Protein AF-0000000073469151 (afdb_homodimer)

Solvent-accessible surface area (backbone atoms only — not comparable to full-atom values): 28364 Å² total; per-residue (Å²): 127,80,69,41,48,82,44,58,40,73,42,70,88,56,47,78,53,81,49,57,34,36,72,60,32,92,66,59,38,33,39,68,46,96,88,42,39,78,42,77,53,64,52,90,67,54,54,50,74,38,54,40,42,13,36,33,88,72,60,22,37,40,53,96,59,81,65,46,76,37,48,67,44,55,45,69,50,48,51,39,25,56,46,35,58,60,78,45,64,53,55,40,84,55,60,43,48,71,66,59,52,47,55,40,49,45,60,26,45,45,40,73,35,78,80,52,64,65,67,48,30,34,32,38,33,42,42,42,69,58,49,51,46,50,53,53,53,48,52,57,53,43,72,65,54,47,83,85,40,90,55,24,66,60,35,52,55,53,46,54,38,43,75,71,70,39,51,83,57,58,41,79,32,15,18,39,45,29,33,23,20,42,77,84,42,89,55,33,52,64,33,27,45,36,24,50,42,49,28,59,70,47,32,54,40,75,60,31,32,33,24,78,30,61,56,49,50,53,46,46,72,74,35,62,71,53,39,59,75,58,53,56,53,90,74,48,37,81,58,48,39,33,29,31,23,35,50,63,66,66,58,52,33,23,60,77,67,66,70,54,56,71,43,80,78,125,80,68,41,46,83,46,59,40,72,42,71,88,56,46,78,53,82,50,56,35,37,74,59,34,90,65,59,38,34,39,68,47,96,87,42,39,77,43,79,53,64,53,90,66,54,54,50,74,40,53,41,41,14,36,34,87,70,59,21,37,40,52,97,58,82,65,45,75,38,46,68,44,56,46,69,50,50,48,41,24,55,47,33,59,61,79,45,63,52,53,39,83,57,58,44,49,73,65,58,52,47,55,41,48,45,58,26,44,44,41,72,34,77,80,54,63,65,68,49,30,35,30,36,32,43,42,43,70,59,48,49,48,50,54,52,54,48,49,58,53,43,70,65,53,47,83,85,41,90,56,25,66,61,35,52,54,52,46,54,39,42,76,71,70,39,52,81,58,60,42,79,31,14,19,40,45,29,31,24,19,42,76,84,43,88,53,34,53,63,32,28,44,35,24,50,42,49,28,60,69,49,32,54,40,75,58,31,31,32,24,79,29,64,59,49,50,54,46,45,72,73,36,62,71,53,37,58,74,59,51,56,53,90,75,48,38,81,58,48,39,33,30,32,24,34,51,63,67,66,58,51,32,23,59,77,67,65,72,53,58,71,43,79,76

Sequence (530 aa):
MTNLAESIQINYGICTTCGACVKACPNNIIQRDDDASPIVHPGPECISCGHCIAICPSGAMTIPQETEKAGFADAAILARHLRSRRSIRLWKDSPVTKEECEELIRITAHAPSGCNIHPVKWVVVNEPAKVKAFVAASAELLRQVPKDNRMYGLAAGMLRKLDAGNDILCRNAPALLIAVANPKEDLGLVDSIISLTYADVYAPSIGLGTCWAGFVMILLGVFPPLEKILGIPEGYKAQFALLAGHPQYAFTQIPPRDMPEIFWTMTNLAESIQINYGICTTCGACVKACPNNIIQRDDDASPIVHPGPECISCGHCIAICPSGAMTIPQETEKAGFADAAILARHLRSRRSIRLWKDSPVTKEECEELIRITAHAPSGCNIHPVKWVVVNEPAKVKAFVAASAELLRQVPKDNRMYGLAAGMLRKLDAGNDILCRNAPALLIAVANPKEDLGLVDSIISLTYADVYAPSIGLGTCWAGFVMILLGVFPPLEKILGIPEGYKAQFALLAGHPQYAFTQIPPRDMPEIFWT

Radius of gyration: 24.29 Å; Cα contacts (8 Å, |Δi|>4): 1078; chains: 2; bounding box: 50×64×63 Å

Secondary structure (DSSP, 8-state):
----TTT-EE-TTT-----HHHHH-TT--EEE-TTS-EEE--STT-----HHHHH-SSS-EE-SS--EE-----HHHHHHHHHH--B---B-SSPPPHHHHHHHHHHHTTS--GGG----EEEEE--HHHHHHHHHHHHHHHTT--TTSTTHHHHHHHHHHHHTT--TTTTT-SEEEEEEE-TT-TTHHHHHHHHHHHHHHHGGGGT-EEEE-HHHHHHHHH-THHHHHHTPPTT-EEEEEEEEE-BSS---EE---PPPPEEE-/----TTT-EE-TTT-----HHHHH-TT--EEE-TTS-EEE--STT-----HHHHH-SSS-EE-SS--EE-----HHHHHHHHHH--B---B-SSPPPHHHHHHHHHHHTTS--GGG----EEEEE--HHHHHHHHHHHHHHHTT--TTSTTHHHHHHHHHHHHTT--TTTTT-SEEEEEEE-TT-TTHHHHHHHHHHHHHHHGGGGT-EEEE-HHHHHHHHH-THHHHHHTPPTT-EEEEEEEEE-BSS---EE---PPPPEEE-

Organism: Methanocorpusculum labreanum (strain ATCC 43576 / DSM 4855 / Z) (NCBI:txid410358)

Nearest PDB structures (foldseek):
  4ttc-assembly2_D  TM=6.940E-01  e=3.089E-09  Homo sapiens
  5yak-assembly2_B  TM=6.939E-01  e=3.653E-09  Homo sapiens
  5yak-assembly3_E  TM=6.924E-01  e=7.551E-09  Homo sapiens
  3gh8-assembly3_F  TM=6.857E-01  e=6.753E-09  Mus musculus
  3tnz-assembly1_B  TM=6.602E-01  e=5.711E-09  Mus musculus

InterPro domains:
  IPR000415 Nitroreductase-like [G3DSA:3.40.109.10] (78-255)
  IPR000415 Nitroreductase-like [SSF55469] (81-264)
  IPR017896 4Fe-4S ferredoxin-type, iron-sulphur binding domain [PF13187] (15-61)
  IPR017896 4Fe-4S ferredoxin-type, iron-sulphur binding domain [PS51379] (6-35)
  IPR017896 4Fe-4S ferredoxin-type, iron-sulphur binding domain [PS51379] (36-66)
  IPR017900 4Fe-4S ferredoxin, iron-sulphur binding, conserved site [PS00198] (46-57)
  IPR029479 Nitroreductase [PF00881] (82-246)

pLDDT: mean 95.94, std 4.57, range [59.09, 98.94]

Foldseek 3Di:
DPQQLVFKAFQPVQQPLPCQLQVQQPQNQWDADPVSDIDGNRDPSDLPLCSSQLRRPRNRIDGPDDDDNDDDDDPVVLVCLQLQADAFLAFDLDWDDPVLVCVLLVQLLNQDDVSSNCQKDKQKDRALVLVVVLLVVLLVVLVVDDPPDPCVVVSVVCNVCVVVVQSPQQSSFNMKIFIKGQPPPPCSLVSSVRSVVSSQSCQVVVQKHKHWGPNNLVSCVVPVVSCVSSPPDPRMDTNTMMRMHHHPDRDDDRDDDDDDDDDDD/DPQQLVFKAFQPVQAPLPCQLQVQQPQNQWDADPVSDIDGNRDPSDLPLCSSQLRRPRNRIDGPDDDDNDDDDDPVVLVCLQLQADAFLAFDLDWDDPVLVCVLLVQLLNQDDVSSNCQKDKQKDGALVLVVVLLVVLLVVLVVDDPPDPCVVVSVVCNVCVVVVQSPQQSSFNMKIFIKGQPPPPCSLVSSVRSVVSSQSCQVVVQKHKHWRPNVLVSCVVPVVSCVSSPPDPRMDTNTMMRMHHHPDRDDDRDDDDDDDDDDD

Structure (mmCIF, N/CA/C/O backbone):
data_AF-0000000073469151-model_v1
#
loop_
_entity.id
_entity.type
_entity.pdbx_description
1 polymer Nitroreductase
#
loop_
_atom_site.group_PDB
_atom_site.id
_atom_site.type_symbol
_atom_site.label_atom_id
_atom_site.label_alt_id
_atom_site.label_comp_id
_atom_site.label_asym_id
_atom_site.label_entity_id
_atom_site.label_seq_id
_atom_site.pdbx_PDB_ins_code
_atom_site.Cartn_x
_atom_site.Cartn_y
_atom_site.Cartn_z
_atom_site.occupancy
_atom_site.B_iso_or_equiv
_atom_site.auth_seq_id
_atom_site.auth_comp_id
_atom_site.auth_asym_id
_atom_site.auth_atom_id
_atom_site.pdbx_PDB_model_num
ATOM 1 N N . MET A 1 1 ? 2.676 -0.694 22.156 1 59.88 1 MET A N 1
ATOM 2 C CA . MET A 1 1 ? 3.545 0.321 21.562 1 59.88 1 MET A CA 1
ATOM 3 C C . MET A 1 1 ? 4.246 1.132 22.641 1 59.88 1 MET A C 1
ATOM 5 O O . MET A 1 1 ? 3.674 1.374 23.719 1 59.88 1 MET A O 1
ATOM 9 N N . THR A 1 2 ? 5.594 1.266 22.422 1 66.44 2 THR A N 1
ATOM 10 C CA . THR A 1 2 ? 6.359 2.066 23.375 1 66.44 2 THR A CA 1
ATOM 11 C C . THR A 1 2 ? 5.738 3.453 23.531 1 66.44 2 THR A C 1
ATOM 13 O O . THR A 1 2 ? 5.504 4.148 22.547 1 66.44 2 THR A O 1
ATOM 16 N N . ASN A 1 3 ? 5.203 3.664 24.609 1 77.69 3 ASN A N 1
ATOM 17 C CA . ASN A 1 3 ? 4.652 4.984 24.891 1 77.69 3 ASN A CA 1
ATOM 18 C C . ASN A 1 3 ? 5.75 6.035 25.031 1 77.69 3 ASN A C 1
ATOM 20 O O . ASN A 1 3 ? 6.551 5.992 25.953 1 77.69 3 ASN A O 1
ATOM 24 N N . LEU A 1 4 ? 5.809 6.887 24.078 1 84.88 4 LEU A N 1
ATOM 25 C CA . LEU A 1 4 ? 6.879 7.879 24.047 1 84.88 4 LEU A CA 1
ATOM 26 C C . LEU A 1 4 ? 6.543 9.07 24.938 1 84.88 4 LEU A C 1
ATOM 28 O O . LEU A 1 4 ? 7.426 9.852 25.297 1 84.88 4 LEU A O 1
ATOM 32 N N . ALA A 1 5 ? 5.297 9.211 25.344 1 80.5 5 ALA A N 1
ATOM 33 C CA . ALA A 1 5 ? 4.82 10.414 26.016 1 80.5 5 ALA A CA 1
ATOM 34 C C . ALA A 1 5 ? 5.633 10.695 27.281 1 80.5 5 ALA A C 1
ATOM 36 O O . ALA A 1 5 ? 6.066 11.828 27.5 1 80.5 5 ALA A O 1
ATOM 37 N N . GLU A 1 6 ? 5.914 9.656 27.953 1 84.06 6 GLU A N 1
ATOM 38 C CA . GLU A 1 6 ? 6.559 9.859 29.25 1 84.06 6 GLU A CA 1
ATOM 39 C C . GLU A 1 6 ? 8.078 9.836 29.125 1 84.06 6 GLU A C 1
ATOM 41 O O . GLU A 1 6 ? 8.797 10.234 30.047 1 84.06 6 GLU A O 1
ATOM 46 N N . SER A 1 7 ? 8.508 9.547 27.969 1 89 7 SER A N 1
ATOM 47 C CA . SER A 1 7 ? 9.945 9.328 27.828 1 89 7 SER A CA 1
ATOM 48 C C . SER A 1 7 ? 10.609 10.461 27.062 1 89 7 SER A C 1
ATOM 50 O O . SER A 1 7 ? 11.828 10.492 26.922 1 89 7 SER A O 1
ATOM 52 N N . ILE A 1 8 ? 9.852 11.383 26.562 1 92.94 8 ILE A N 1
ATOM 53 C CA . ILE A 1 8 ? 10.398 12.492 25.781 1 92.94 8 ILE A CA 1
ATOM 54 C C . ILE A 1 8 ? 11.242 13.391 26.688 1 92.94 8 ILE A C 1
ATOM 56 O O . ILE A 1 8 ? 10.812 13.75 27.781 1 92.94 8 ILE A O 1
ATOM 60 N N . GLN A 1 9 ? 12.398 13.648 26.281 1 94.5 9 GLN A N 1
ATOM 61 C CA . GLN A 1 9 ? 13.32 14.539 26.969 1 94.5 9 GLN A CA 1
ATOM 62 C C . GLN A 1 9 ? 13.727 15.719 26.094 1 94.5 9 GLN A C 1
ATOM 64 O O . GLN A 1 9 ? 13.914 15.555 24.891 1 94.5 9 GLN A O 1
ATOM 69 N N . ILE A 1 10 ? 13.891 16.891 26.781 1 96.12 10 ILE A N 1
ATOM 70 C CA . ILE A 1 10 ? 14.297 18.078 26.047 1 96.12 10 ILE A CA 1
ATOM 71 C C . ILE A 1 10 ? 15.609 18.625 26.625 1 96.12 10 ILE A C 1
ATOM 73 O O . ILE A 1 10 ? 15.703 18.875 27.828 1 96.12 10 ILE A O 1
ATOM 77 N N . ASN A 1 11 ? 16.609 18.672 25.844 1 97.25 11 ASN A N 1
ATOM 78 C CA . ASN A 1 11 ? 17.844 19.375 26.203 1 97.25 11 ASN A CA 1
ATOM 79 C C . ASN A 1 11 ? 17.734 20.859 25.906 1 97.25 11 ASN A C 1
ATOM 81 O O . ASN A 1 11 ? 18.016 21.297 24.797 1 97.25 11 ASN A O 1
ATOM 85 N N . TYR A 1 12 ? 17.438 21.656 26.891 1 97.25 12 TYR A N 1
ATOM 86 C CA . TYR A 1 12 ? 17.188 23.078 26.719 1 97.25 12 TYR A CA 1
ATOM 87 C C . TYR A 1 12 ? 18.469 23.828 26.406 1 97.25 12 TYR A C 1
ATOM 89 O O . TYR A 1 12 ? 18.438 24.969 25.922 1 97.25 12 TYR A O 1
ATOM 97 N N . GLY A 1 13 ? 19.547 23.188 26.656 1 97.69 13 GLY A N 1
ATOM 98 C CA . GLY A 1 13 ? 20.828 23.812 26.359 1 97.69 13 GLY A CA 1
ATOM 99 C C . GLY A 1 13 ? 21.094 23.953 24.875 1 97.69 13 GLY A C 1
ATOM 100 O O . GLY A 1 13 ? 21.797 24.875 24.438 1 97.69 13 GLY A O 1
ATOM 101 N N . ILE A 1 14 ? 20.5 23.094 24.078 1 97.56 14 ILE A N 1
ATOM 102 C CA . ILE A 1 14 ? 20.75 23.141 22.641 1 97.56 14 ILE A CA 1
ATOM 103 C C . ILE A 1 14 ? 19.453 23.406 21.891 1 97.56 14 ILE A C 1
ATOM 105 O O . ILE A 1 14 ? 19.453 23.5 20.656 1 97.56 14 ILE A O 1
ATOM 109 N N . CYS A 1 15 ? 18.391 23.547 22.641 1 97.56 15 CYS A N 1
ATOM 110 C CA . CYS A 1 15 ? 17.125 23.922 22.016 1 97.56 15 CYS A CA 1
ATOM 111 C C . CYS A 1 15 ? 17.188 25.344 21.469 1 97.56 15 CYS A C 1
ATOM 113 O O . CYS A 1 15 ? 17.578 26.281 22.188 1 97.56 15 CYS A O 1
ATOM 115 N N . THR A 1 16 ? 16.719 25.516 20.25 1 97.19 16 THR A N 1
ATOM 116 C CA . THR A 1 16 ? 16.75 26.844 19.625 1 97.19 16 THR A CA 1
ATOM 117 C C . THR A 1 16 ? 15.383 27.516 19.719 1 97.19 16 THR A C 1
ATOM 119 O O . THR A 1 16 ? 15.195 28.609 19.188 1 97.19 16 THR A O 1
ATOM 122 N N . THR A 1 17 ? 14.422 26.906 20.281 1 97.25 17 THR A N 1
ATOM 123 C CA . THR A 1 17 ? 13.062 27.406 20.453 1 97.25 17 THR A CA 1
ATOM 124 C C . THR A 1 17 ? 12.406 27.703 19.109 1 97.25 17 THR A C 1
ATOM 126 O O . THR A 1 17 ? 11.555 28.578 19.016 1 97.25 17 THR A O 1
ATOM 129 N N . CYS A 1 18 ? 12.844 26.969 18.047 1 96.62 18 CYS A N 1
ATOM 130 C CA . CYS A 1 18 ? 12.359 27.234 16.688 1 96.62 18 CYS A CA 1
ATOM 131 C C . CYS A 1 18 ? 10.875 26.875 16.578 1 96.62 18 CYS A C 1
ATOM 133 O O . CYS A 1 18 ? 10.203 27.328 15.641 1 96.62 18 CYS A O 1
ATOM 135 N N . GLY A 1 19 ? 10.336 25.938 17.406 1 96.94 19 GLY A N 1
ATOM 136 C CA . GLY A 1 19 ? 8.914 25.641 17.469 1 96.94 19 GLY A CA 1
ATOM 137 C C . GLY A 1 19 ? 8.492 24.531 16.531 1 96.94 19 GLY A C 1
ATOM 138 O O . GLY A 1 19 ? 7.316 24.156 16.469 1 96.94 19 GLY A O 1
ATOM 139 N N . ALA A 1 20 ? 9.344 23.906 15.766 1 97.12 20 ALA A N 1
ATOM 140 C CA . ALA A 1 20 ? 9 22.859 14.805 1 97.12 20 ALA A CA 1
ATOM 141 C C . ALA A 1 20 ? 8.289 21.688 15.484 1 97.12 20 ALA A C 1
ATOM 143 O O . ALA A 1 20 ? 7.297 21.172 14.969 1 97.12 20 ALA A O 1
ATOM 144 N N . CYS A 1 21 ? 8.789 21.312 16.656 1 97 21 CYS A N 1
ATOM 145 C CA . CYS A 1 21 ? 8.203 20.188 17.375 1 97 21 CYS A CA 1
ATOM 146 C C . CYS A 1 21 ? 6.777 20.516 17.812 1 97 21 CYS A C 1
ATOM 148 O O . CYS A 1 21 ? 5.91 19.625 17.797 1 97 21 CYS A O 1
ATOM 150 N N . VAL A 1 22 ? 6.48 21.75 18.156 1 96.69 22 VAL A N 1
ATOM 151 C CA . VAL A 1 22 ? 5.156 22.203 18.578 1 96.69 22 VAL A CA 1
ATOM 152 C C . VAL A 1 22 ? 4.191 22.125 17.406 1 96.69 22 VAL A C 1
ATOM 154 O O . VAL A 1 22 ? 3.09 21.594 17.516 1 96.69 22 VAL A O 1
ATOM 157 N N . LYS A 1 23 ? 4.617 22.578 16.266 1 96.19 23 LYS A N 1
ATOM 158 C CA . LYS A 1 23 ? 3.768 22.656 15.078 1 96.19 23 LYS A CA 1
ATOM 159 C C . LYS A 1 23 ? 3.486 21.281 14.508 1 96.19 23 LYS A C 1
ATOM 161 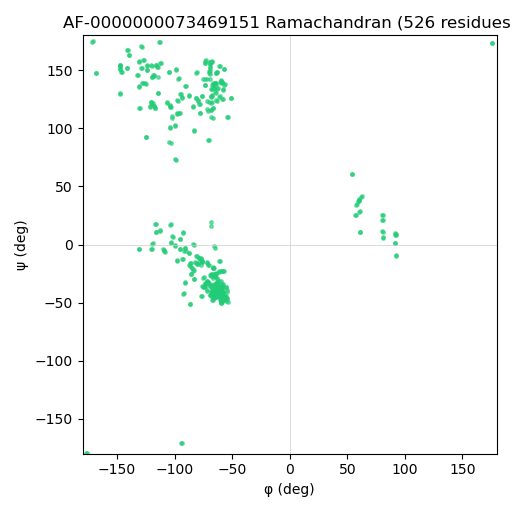O O . LYS A 1 23 ? 2.414 21.031 13.945 1 96.19 23 LYS A O 1
ATOM 166 N N . ALA A 1 24 ? 4.426 20.391 14.672 1 96.06 24 ALA A N 1
ATOM 167 C CA . ALA A 1 24 ? 4.344 19.094 14 1 96.06 24 ALA A CA 1
ATOM 168 C C . ALA A 1 24 ? 3.541 18.109 14.836 1 96.06 24 ALA A C 1
ATOM 170 O O . ALA A 1 24 ? 3.16 17.047 14.344 1 96.06 24 ALA A O 1
ATOM 171 N N . CYS A 1 25 ? 3.318 18.391 16.109 1 95.62 25 CYS A N 1
ATOM 172 C CA . CYS A 1 25 ? 2.59 17.453 16.969 1 95.62 25 CYS A CA 1
ATOM 173 C C . CYS A 1 25 ? 1.11 17.422 16.594 1 95.62 25 CYS A C 1
ATOM 175 O O . CYS A 1 25 ? 0.398 18.406 16.797 1 95.62 25 CYS A O 1
ATOM 177 N N . PRO A 1 26 ? 0.649 16.281 16.109 1 93.5 26 PRO A N 1
ATOM 178 C CA . PRO A 1 26 ? -0.733 16.266 15.633 1 93.5 26 PRO A CA 1
ATOM 179 C C . PRO A 1 26 ? -1.754 16.375 16.766 1 93.5 26 PRO A C 1
ATOM 181 O O . PRO A 1 26 ? -2.906 16.75 16.531 1 93.5 26 PRO A O 1
ATOM 184 N N . ASN A 1 27 ? -1.338 16.109 18 1 92.31 27 ASN A N 1
ATOM 185 C CA . ASN A 1 27 ? -2.287 16.109 19.109 1 92.31 27 ASN A CA 1
ATOM 186 C C . ASN A 1 27 ? -1.963 17.203 20.125 1 92.31 27 ASN A C 1
ATOM 188 O O . ASN A 1 27 ? -2.453 17.172 21.25 1 92.31 27 ASN A O 1
ATOM 192 N N . ASN A 1 28 ? -1.062 18.078 19.734 1 91.62 28 ASN A N 1
ATOM 193 C CA . ASN A 1 28 ? -0.739 19.25 20.531 1 91.62 28 ASN A CA 1
ATOM 194 C C . ASN A 1 28 ? -0.235 18.875 21.922 1 91.62 28 ASN A C 1
ATOM 196 O O . ASN A 1 28 ? -0.601 19.5 22.906 1 91.62 28 ASN A O 1
ATOM 200 N N . ILE A 1 29 ? 0.551 17.781 21.953 1 92.25 29 ILE A N 1
ATOM 201 C CA . ILE A 1 29 ? 1.165 17.328 23.203 1 92.25 29 ILE A CA 1
ATOM 202 C C . ILE A 1 29 ? 2.316 18.266 23.578 1 92.25 29 ILE A C 1
ATOM 204 O O . ILE A 1 29 ? 2.635 18.422 24.75 1 92.25 29 ILE A O 1
ATOM 208 N N . ILE A 1 30 ? 2.963 18.766 22.625 1 95.12 30 ILE A N 1
ATOM 209 C CA . ILE A 1 30 ? 4.074 19.688 22.812 1 95.12 30 ILE A CA 1
ATOM 210 C C . ILE A 1 30 ? 3.58 21.125 22.641 1 95.12 30 ILE A C 1
ATOM 212 O O . ILE A 1 30 ? 2.963 21.469 21.641 1 95.12 30 ILE A O 1
ATOM 216 N N . GLN A 1 31 ? 3.793 21.922 23.609 1 94.75 31 GLN A N 1
ATOM 217 C CA . GLN A 1 31 ? 3.385 23.328 23.594 1 94.75 31 GLN A CA 1
ATOM 218 C C . GLN A 1 31 ? 4.547 24.25 23.969 1 94.75 31 GLN A C 1
ATOM 220 O O . GLN A 1 31 ? 5.633 23.766 24.312 1 94.75 31 GLN A O 1
ATOM 225 N N . ARG A 1 32 ? 4.305 25.5 23.797 1 96.12 32 ARG A N 1
ATOM 226 C CA . ARG A 1 32 ? 5.324 26.484 24.156 1 96.12 32 ARG A CA 1
ATOM 227 C C . ARG A 1 32 ? 5.07 27.062 25.547 1 96.12 32 ARG A C 1
ATOM 229 O O . ARG A 1 32 ? 3.92 27.281 25.922 1 96.12 32 ARG A O 1
ATOM 236 N N . ASP A 1 33 ? 6.156 27.25 26.172 1 94.38 33 ASP A N 1
ATOM 237 C CA . ASP A 1 33 ? 6.07 27.938 27.469 1 94.38 33 ASP A CA 1
ATOM 238 C C . ASP A 1 33 ? 6.297 29.453 27.297 1 94.38 33 ASP A C 1
ATOM 240 O O . ASP A 1 33 ? 6.383 29.953 26.172 1 94.38 33 ASP A O 1
ATOM 244 N N . ASP A 1 34 ? 6.438 30.172 28.438 1 93.88 34 ASP A N 1
ATOM 245 C CA . ASP A 1 34 ? 6.512 31.625 28.422 1 93.88 34 ASP A CA 1
ATOM 246 C C . ASP A 1 34 ? 7.75 32.125 27.688 1 93.88 34 ASP A C 1
ATOM 248 O O . ASP A 1 34 ? 7.723 33.156 27.031 1 93.88 34 ASP A O 1
ATOM 252 N N . ASP A 1 35 ? 8.828 31.406 27.766 1 93.56 35 ASP A N 1
ATOM 253 C CA . ASP A 1 35 ? 10.062 31.797 27.094 1 93.56 35 ASP A CA 1
ATOM 254 C C . ASP A 1 35 ? 10.164 31.156 25.703 1 93.56 35 ASP A C 1
ATOM 256 O O . ASP A 1 35 ? 11.25 31.062 25.125 1 93.56 35 ASP A O 1
ATOM 260 N N . ALA A 1 36 ? 9.109 30.547 25.219 1 93.75 36 ALA A N 1
ATOM 261 C CA . ALA A 1 36 ? 8.977 29.969 23.891 1 93.75 36 ALA A CA 1
ATOM 262 C C . ALA A 1 36 ? 9.625 28.578 23.828 1 93.75 36 ALA A C 1
ATOM 264 O O . ALA A 1 36 ? 9.68 27.953 22.781 1 93.75 36 ALA A O 1
ATOM 265 N N . SER A 1 37 ? 10.07 28.094 24.953 1 95.88 37 SER A N 1
ATOM 266 C CA . SER A 1 37 ? 10.609 26.75 25.016 1 95.88 37 SER A CA 1
ATOM 267 C C . SER A 1 37 ? 9.5 25.703 24.922 1 95.88 37 SER A C 1
ATOM 269 O O . SER A 1 37 ? 8.398 25.922 25.422 1 95.88 37 SER A O 1
ATOM 271 N N . PRO A 1 38 ? 9.828 24.609 24.219 1 96.81 38 PRO A N 1
ATOM 272 C CA . PRO A 1 38 ? 8.805 23.562 24.188 1 96.81 38 PRO A CA 1
ATOM 273 C C . PRO A 1 38 ? 8.656 22.844 25.531 1 96.81 38 PRO A C 1
ATOM 275 O O . PRO A 1 38 ? 9.641 22.656 26.25 1 96.81 38 PRO A O 1
ATOM 278 N N . ILE A 1 39 ? 7.441 22.5 25.891 1 95.38 39 ILE A N 1
ATOM 279 C CA . ILE A 1 39 ? 7.113 21.688 27.062 1 95.38 39 ILE A CA 1
ATOM 280 C C . ILE A 1 39 ? 6.219 20.531 26.641 1 95.38 39 ILE A C 1
ATOM 282 O O . ILE A 1 39 ? 5.328 20.688 25.797 1 95.38 39 ILE A O 1
ATOM 286 N N . VAL A 1 40 ? 6.496 19.375 27.219 1 92.94 40 VAL A N 1
ATOM 287 C CA . VAL A 1 40 ? 5.715 18.188 26.922 1 92.94 40 VAL A CA 1
ATOM 288 C C . VAL A 1 40 ? 4.594 18.031 27.938 1 92.94 40 VAL A C 1
ATOM 290 O O . VAL A 1 40 ? 4.828 18.109 29.156 1 92.94 40 VAL A O 1
ATOM 293 N N . HIS A 1 41 ? 3.447 17.906 27.469 1 90.5 41 HIS A N 1
ATOM 294 C CA . HIS A 1 41 ? 2.301 17.562 28.312 1 90.5 41 HIS A CA 1
ATOM 295 C C . HIS A 1 41 ? 1.896 16.109 28.109 1 90.5 41 HIS A C 1
ATOM 297 O O . HIS A 1 41 ? 1.064 15.805 27.25 1 90.5 41 HIS A O 1
ATOM 303 N N . PRO A 1 42 ? 2.582 15.336 28.938 1 77.69 42 PRO A N 1
ATOM 304 C CA . PRO A 1 42 ? 2.301 13.906 28.75 1 77.69 42 PRO A CA 1
ATOM 305 C C . PRO A 1 42 ? 0.853 13.547 29.078 1 77.69 42 PRO A C 1
ATOM 307 O O . PRO A 1 42 ? 0.169 14.297 29.781 1 77.69 42 PRO A O 1
ATOM 310 N N . GLY A 1 43 ? 0.149 12.773 28.438 1 78.25 43 GLY A N 1
ATOM 311 C CA . GLY A 1 43 ? -1.193 12.25 28.641 1 78.25 43 GLY A CA 1
ATOM 312 C C . GLY A 1 43 ? -1.61 11.25 27.578 1 78.25 43 GLY A C 1
ATOM 313 O O . GLY A 1 43 ? -0.794 10.828 26.766 1 78.25 43 GLY A O 1
ATOM 314 N N . PRO A 1 44 ? -2.758 10.781 27.703 1 80.69 44 PRO A N 1
ATOM 315 C CA . PRO A 1 44 ? -3.25 9.711 26.828 1 80.69 44 PRO A CA 1
ATOM 316 C C . PRO A 1 44 ? -3.379 10.156 25.375 1 80.69 44 PRO A C 1
ATOM 318 O O . PRO A 1 44 ? -3.564 9.328 24.484 1 80.69 44 PRO A O 1
ATOM 321 N N . GLU A 1 45 ? -3.094 11.438 25.094 1 89.12 45 GLU A N 1
ATOM 322 C CA . GLU A 1 45 ? -3.289 11.969 23.75 1 89.12 45 GLU A CA 1
ATOM 323 C C . GLU A 1 45 ? -2.062 11.719 22.875 1 89.12 45 GLU A C 1
ATOM 325 O O . GLU A 1 45 ? -2.143 11.805 21.641 1 89.12 45 GLU A O 1
ATOM 330 N N . CYS A 1 46 ? -0.947 11.438 23.562 1 93.06 46 CYS A N 1
ATOM 331 C CA . CYS A 1 46 ? 0.234 11.109 22.766 1 9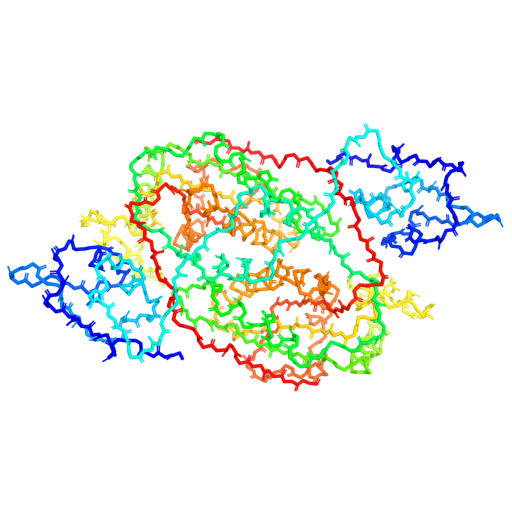3.06 46 CYS A CA 1
ATOM 332 C C . CYS A 1 46 ? 0.061 9.781 22.062 1 93.06 46 CYS A C 1
ATOM 334 O O . CYS A 1 46 ? -0.2 8.758 22.688 1 93.06 46 CYS A O 1
ATOM 336 N N . ILE A 1 47 ? 0.279 9.828 20.734 1 93.25 47 ILE A N 1
ATOM 337 C CA . ILE A 1 47 ? 0.087 8.602 19.969 1 93.25 47 ILE A CA 1
ATOM 338 C C . ILE A 1 47 ? 1.441 7.969 19.656 1 93.25 47 ILE A C 1
ATOM 340 O O . ILE A 1 47 ? 1.539 7.082 18.797 1 93.25 47 ILE A O 1
ATOM 344 N N . SER A 1 48 ? 2.496 8.484 20.203 1 93.62 48 SER A N 1
ATOM 345 C CA . SER A 1 48 ? 3.842 7.926 20.141 1 93.62 48 SER A CA 1
ATOM 346 C C . SER A 1 48 ? 4.352 7.848 18.703 1 93.62 48 SER A C 1
ATOM 348 O O . SER A 1 48 ? 4.996 6.871 18.328 1 93.62 48 SER A O 1
ATOM 350 N N . CYS A 1 49 ? 4.082 8.906 17.891 1 95.06 49 CYS A N 1
ATOM 351 C CA . CYS A 1 49 ? 4.461 8.883 16.484 1 95.06 49 CYS A CA 1
ATOM 352 C C . CYS A 1 49 ? 5.914 9.297 16.297 1 95.06 49 CYS A C 1
ATOM 354 O O . CYS A 1 49 ? 6.52 9.008 15.266 1 95.06 49 CYS A O 1
ATOM 356 N N . GLY A 1 50 ? 6.461 10.016 17.25 1 94.69 50 GLY A N 1
ATOM 357 C CA . GLY A 1 50 ? 7.871 10.375 17.234 1 94.69 50 GLY A CA 1
ATOM 358 C C . GLY A 1 50 ? 8.172 11.555 16.328 1 94.69 50 GLY A C 1
ATOM 359 O O . GLY A 1 50 ? 9.344 11.859 16.078 1 94.69 50 GLY A O 1
ATOM 360 N N . HIS A 1 51 ? 7.172 12.305 15.828 1 96.69 51 HIS A N 1
ATOM 361 C CA . HIS A 1 51 ? 7.402 13.461 14.977 1 96.69 51 HIS A CA 1
ATOM 362 C C . HIS A 1 51 ? 8.273 14.5 15.672 1 96.69 51 HIS A C 1
ATOM 364 O O . HIS A 1 51 ? 9.125 15.133 15.047 1 96.69 51 HIS A O 1
ATOM 370 N N . CYS A 1 52 ? 8.078 14.68 17 1 95.31 52 CYS A N 1
ATOM 371 C CA . CYS A 1 52 ? 8.805 15.68 17.766 1 95.31 52 CYS A CA 1
ATOM 372 C C . CYS A 1 52 ? 10.297 15.406 17.75 1 95.31 52 CYS A C 1
ATOM 374 O O . CYS A 1 52 ? 11.102 16.328 17.609 1 95.31 52 CYS A O 1
ATOM 376 N N . ILE A 1 53 ? 10.633 14.156 17.797 1 94.69 53 ILE A N 1
ATOM 377 C CA . ILE A 1 53 ? 12.031 13.742 17.766 1 94.69 53 ILE A CA 1
ATOM 378 C C . ILE A 1 53 ? 12.578 13.859 16.344 1 94.69 53 ILE A C 1
ATOM 380 O O . ILE A 1 53 ? 13.688 14.367 16.141 1 94.69 53 ILE A O 1
ATOM 384 N N . ALA A 1 54 ? 11.805 13.414 15.422 1 97.25 54 ALA A N 1
ATOM 385 C CA . ALA A 1 54 ? 12.258 13.312 14.039 1 97.25 54 ALA A CA 1
ATOM 386 C C . ALA A 1 54 ? 12.484 14.695 13.43 1 97.25 54 ALA A C 1
ATOM 388 O O . ALA A 1 54 ? 13.352 14.867 12.578 1 97.25 54 ALA A O 1
ATOM 389 N N . ILE A 1 55 ? 11.766 15.734 13.914 1 98 55 ILE A N 1
ATOM 390 C CA . ILE A 1 55 ? 11.734 17.031 13.227 1 98 55 ILE A CA 1
ATOM 391 C C . ILE A 1 55 ? 12.734 17.984 13.883 1 98 55 ILE A C 1
ATOM 393 O O . ILE A 1 55 ? 13.016 19.047 13.344 1 98 55 ILE A O 1
ATOM 397 N N . CYS A 1 56 ? 13.281 17.703 15.055 1 97.62 56 CYS A N 1
ATOM 398 C CA . CYS A 1 56 ? 14.117 18.625 15.812 1 97.62 56 CYS A CA 1
ATOM 399 C C . CYS A 1 56 ? 15.445 18.859 15.102 1 97.62 56 CYS A C 1
ATOM 401 O O . CYS A 1 56 ? 16.266 17.938 14.992 1 97.62 56 CYS A O 1
ATOM 403 N N . PRO A 1 57 ? 15.742 20.062 14.656 1 96.56 57 PRO A N 1
ATOM 404 C CA . PRO A 1 57 ? 16.953 20.281 13.867 1 96.56 57 PRO A CA 1
ATOM 405 C C . PRO A 1 57 ? 18.219 20.266 14.727 1 96.56 57 PRO A C 1
ATOM 407 O O . PRO A 1 57 ? 19.312 19.953 14.227 1 96.56 57 PRO A O 1
ATOM 410 N N . SER A 1 58 ? 18.078 20.641 15.961 1 96.62 58 SER A N 1
ATOM 411 C CA . SER A 1 58 ? 19.25 20.719 16.828 1 96.62 58 SER A CA 1
ATOM 412 C C . SER A 1 58 ? 19.469 19.422 17.594 1 96.62 58 SER A C 1
ATOM 414 O O . SER A 1 58 ? 20.5 19.234 18.234 1 96.62 58 SER A O 1
ATOM 416 N N . GLY A 1 59 ? 18.438 18.547 17.547 1 95.69 59 GLY A N 1
ATOM 417 C CA . GLY A 1 59 ? 18.516 17.312 18.297 1 95.69 59 GLY A CA 1
ATOM 418 C C . GLY A 1 59 ? 18.188 17.484 19.766 1 95.69 59 GLY A C 1
ATOM 419 O O . GLY A 1 59 ? 18.562 16.641 20.594 1 95.69 59 GLY A O 1
ATOM 420 N N . ALA A 1 60 ? 17.5 18.516 20.094 1 97.12 60 ALA A N 1
ATOM 421 C CA . ALA A 1 60 ? 17.172 18.812 21.484 1 97.12 60 ALA A CA 1
ATOM 422 C C . ALA A 1 60 ? 16.078 17.891 22 1 97.12 60 ALA A C 1
ATOM 424 O O . ALA A 1 60 ? 16.047 17.578 23.203 1 97.12 60 ALA A O 1
ATOM 425 N N . MET A 1 61 ? 15.102 17.516 21.219 1 95.44 61 MET A N 1
ATOM 426 C CA . MET A 1 61 ? 14.016 16.609 21.578 1 95.44 61 MET A CA 1
ATOM 427 C C . MET A 1 61 ? 14.438 15.148 21.406 1 95.44 61 MET A C 1
ATOM 429 O O . MET A 1 61 ? 14.75 14.719 20.297 1 95.44 61 MET A O 1
ATOM 433 N N . THR A 1 62 ? 14.445 14.375 22.484 1 93.56 62 THR A N 1
ATOM 434 C CA . THR A 1 62 ? 14.953 13.008 22.391 1 93.56 62 THR A CA 1
ATOM 435 C C . THR A 1 62 ? 14.094 12.055 23.219 1 93.56 62 THR A C 1
ATOM 437 O O . THR A 1 62 ? 13.203 12.492 23.953 1 93.56 62 THR A O 1
ATOM 440 N N . ILE A 1 63 ? 14.312 10.75 22.984 1 90.75 63 ILE A N 1
ATOM 441 C CA . ILE A 1 63 ? 13.812 9.641 23.797 1 90.75 63 ILE A CA 1
ATOM 442 C C . ILE A 1 63 ? 14.977 8.734 24.188 1 90.75 63 ILE A C 1
ATOM 444 O O . ILE A 1 63 ? 16.062 8.812 23.594 1 90.75 63 ILE A O 1
ATOM 448 N N . PRO A 1 64 ? 14.836 7.945 25.234 1 87.88 64 PRO A N 1
ATOM 449 C CA . PRO A 1 64 ? 15.938 7.082 25.672 1 87.88 64 PRO A CA 1
ATOM 450 C C . PRO A 1 64 ? 16.234 5.957 24.688 1 87.88 64 PRO A C 1
ATOM 452 O O . PRO A 1 64 ? 17.094 5.109 24.953 1 87.88 64 PRO A O 1
ATOM 455 N N . GLN A 1 65 ? 15.781 6.023 23.516 1 87.5 65 GLN A N 1
ATOM 456 C CA . GLN A 1 65 ? 16.047 5.027 22.484 1 87.5 65 GLN A CA 1
ATOM 457 C C . GLN A 1 65 ? 16.875 5.625 21.344 1 87.5 65 GLN A C 1
ATOM 459 O O . GLN A 1 65 ? 16.719 6.801 21.016 1 87.5 65 GLN A O 1
ATOM 464 N N . GLU A 1 66 ? 17.703 4.73 20.891 1 86.94 66 GLU A N 1
ATOM 465 C CA . GLU A 1 66 ? 18.516 5.168 19.766 1 86.94 66 GLU A CA 1
ATOM 466 C C . GLU A 1 66 ? 17.656 5.414 18.531 1 86.94 66 GLU A C 1
ATOM 468 O O . GLU A 1 66 ? 16.734 4.656 18.25 1 86.94 66 GLU A O 1
ATOM 473 N N . THR A 1 67 ? 17.984 6.539 17.859 1 91.5 67 THR A N 1
ATOM 474 C CA . THR A 1 67 ? 17.344 6.848 16.594 1 91.5 67 THR A CA 1
ATOM 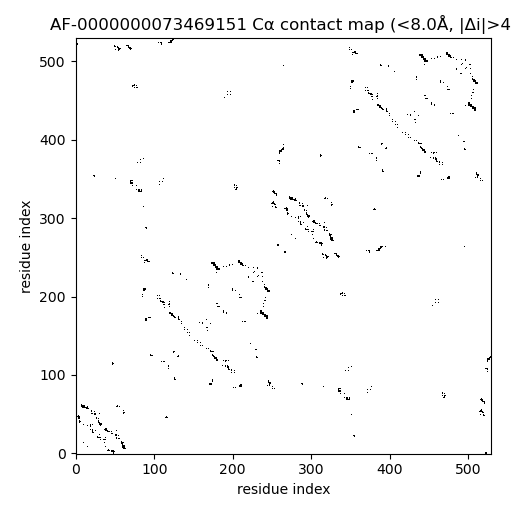475 C C . THR A 1 67 ? 18.375 6.82 15.453 1 91.5 67 THR A C 1
ATOM 477 O O . THR A 1 67 ? 19.578 6.867 15.703 1 91.5 67 THR A O 1
ATOM 480 N N . GLU A 1 68 ? 17.906 6.543 14.312 1 95.12 68 GLU A N 1
ATOM 481 C CA . GLU A 1 68 ? 18.734 6.562 13.117 1 95.12 68 GLU A CA 1
ATOM 482 C C . GLU A 1 68 ? 18.453 7.801 12.266 1 95.12 68 GLU A C 1
ATOM 484 O O . GLU A 1 68 ? 17.328 8.297 12.242 1 95.12 68 GLU A O 1
ATOM 489 N N . LYS A 1 69 ? 19.547 8.312 11.539 1 97.25 69 LYS A N 1
ATOM 490 C CA . LYS A 1 69 ? 19.359 9.438 10.625 1 97.25 69 LYS A CA 1
ATOM 491 C C . LYS A 1 69 ? 18.469 9.039 9.445 1 97.25 69 LYS A C 1
ATOM 493 O O . LYS A 1 69 ? 18.625 7.945 8.891 1 97.25 69 LYS A O 1
ATOM 498 N N . ALA A 1 70 ? 17.609 9.883 9.094 1 98.31 70 ALA A N 1
ATOM 499 C CA . ALA A 1 70 ? 16.734 9.648 7.941 1 98.31 70 ALA A CA 1
ATOM 500 C C . ALA A 1 70 ? 17.516 9.797 6.633 1 98.31 70 ALA A C 1
ATOM 502 O O . ALA A 1 70 ? 18.609 10.375 6.613 1 98.31 70 ALA A O 1
ATOM 503 N N . GLY A 1 71 ? 17 9.164 5.637 1 98.12 71 GLY A N 1
ATOM 504 C CA . GLY A 1 71 ? 17.562 9.25 4.293 1 98.12 71 GLY A CA 1
ATOM 505 C C . GLY A 1 71 ? 16.641 8.656 3.232 1 98.12 71 GLY A C 1
ATOM 506 O O . GLY A 1 71 ? 15.953 7.668 3.482 1 98.12 71 GLY A O 1
ATOM 507 N N . PHE A 1 72 ? 16.719 9.266 2.045 1 98.5 72 PHE A N 1
ATOM 508 C CA . PHE A 1 72 ? 15.867 8.82 0.957 1 98.5 72 PHE A CA 1
ATOM 509 C C . PHE A 1 72 ? 16.688 8.312 -0.217 1 98.5 72 PHE A C 1
ATOM 511 O O . PHE A 1 72 ? 17.781 8.82 -0.482 1 98.5 72 PHE A O 1
ATOM 518 N N . ALA A 1 73 ? 16.156 7.332 -0.878 1 98.62 73 ALA A N 1
ATOM 519 C CA . ALA A 1 73 ? 16.781 6.781 -2.072 1 98.62 73 ALA A CA 1
ATOM 520 C C . ALA A 1 73 ? 16.734 7.777 -3.229 1 98.62 73 ALA A C 1
ATOM 522 O O . ALA A 1 73 ? 15.828 8.609 -3.301 1 98.62 73 ALA A O 1
ATOM 523 N N . ASP A 1 74 ? 17.75 7.621 -4.102 1 98.69 74 ASP A N 1
ATOM 524 C CA . ASP A 1 74 ? 17.703 8.367 -5.359 1 98.69 74 ASP A CA 1
ATOM 525 C C . ASP A 1 74 ? 16.422 8.062 -6.129 1 98.69 74 ASP A C 1
ATOM 527 O O . ASP A 1 74 ? 16.016 6.902 -6.215 1 98.69 74 ASP A O 1
ATOM 531 N N . ALA A 1 75 ? 15.812 9.117 -6.699 1 98.75 75 ALA A N 1
ATOM 532 C CA . ALA A 1 75 ? 14.508 8.992 -7.344 1 98.75 75 ALA A CA 1
ATOM 533 C C . ALA A 1 75 ? 14.555 7.98 -8.477 1 98.75 75 ALA A C 1
ATOM 535 O O . ALA A 1 75 ? 13.641 7.16 -8.625 1 98.75 75 ALA A O 1
ATOM 536 N N . ALA A 1 76 ? 15.555 8.008 -9.266 1 98.5 76 ALA A N 1
ATOM 537 C CA . ALA A 1 76 ? 15.656 7.105 -10.414 1 98.5 76 ALA A CA 1
ATOM 538 C C . ALA A 1 76 ? 15.812 5.656 -9.961 1 98.5 76 ALA A C 1
ATOM 540 O O . ALA A 1 76 ? 15.219 4.75 -10.547 1 98.5 76 ALA A O 1
ATOM 541 N N . ILE A 1 77 ? 16.594 5.457 -8.93 1 98.62 77 ILE A N 1
ATOM 542 C CA . ILE A 1 77 ? 16.844 4.117 -8.398 1 98.62 77 ILE A CA 1
ATOM 543 C C . ILE A 1 77 ? 15.547 3.561 -7.805 1 98.62 77 ILE A C 1
ATOM 545 O O . ILE A 1 77 ? 15.18 2.412 -8.062 1 98.62 77 ILE A O 1
ATOM 549 N N . LEU A 1 78 ? 14.883 4.395 -7.051 1 98.88 78 LEU A N 1
ATOM 550 C CA . LEU A 1 78 ? 13.633 3.961 -6.422 1 98.88 78 LEU A CA 1
ATOM 551 C C . LEU A 1 78 ? 12.562 3.697 -7.473 1 98.88 78 LEU A C 1
ATOM 553 O O . LEU A 1 78 ? 11.828 2.709 -7.383 1 98.88 78 LEU A O 1
ATOM 557 N N . ALA A 1 79 ? 12.453 4.551 -8.461 1 98.88 79 ALA A N 1
ATOM 558 C CA . ALA A 1 79 ? 11.492 4.348 -9.547 1 98.88 79 ALA A CA 1
ATOM 559 C C . ALA A 1 79 ? 11.75 3.023 -10.258 1 98.88 79 ALA A C 1
ATOM 561 O O . ALA A 1 79 ? 10.812 2.258 -10.508 1 98.88 79 ALA A O 1
ATOM 562 N N . ARG A 1 80 ? 12.992 2.719 -10.594 1 98.75 80 ARG A N 1
ATOM 563 C CA . ARG A 1 80 ? 13.336 1.461 -11.25 1 98.75 80 ARG A CA 1
ATOM 564 C C . ARG A 1 80 ? 12.961 0.268 -10.383 1 98.75 80 ARG A C 1
ATOM 566 O O . ARG A 1 80 ? 12.422 -0.724 -10.875 1 98.75 80 ARG A O 1
ATOM 573 N N . HIS A 1 81 ? 13.211 0.387 -9.086 1 98.88 81 HIS A N 1
ATOM 574 C CA . HIS A 1 81 ? 12.859 -0.67 -8.141 1 98.88 81 HIS A CA 1
ATOM 575 C C . HIS A 1 81 ? 11.367 -0.948 -8.156 1 98.88 81 HIS A C 1
ATOM 577 O O . HIS A 1 81 ? 10.945 -2.096 -8.32 1 98.88 81 HIS A O 1
ATOM 583 N N . LEU A 1 82 ? 10.57 0.12 -8.031 1 98.88 82 LEU A N 1
ATOM 584 C CA . LEU A 1 82 ? 9.117 -0.005 -7.965 1 98.88 82 LEU A CA 1
ATOM 585 C C . LEU A 1 82 ? 8.562 -0.563 -9.273 1 98.88 82 LEU A C 1
ATOM 587 O O . LEU A 1 82 ? 7.637 -1.377 -9.258 1 98.88 82 LEU A O 1
ATOM 591 N N . ARG A 1 83 ? 9.148 -0.177 -10.367 1 98.62 83 ARG A N 1
ATOM 592 C CA . ARG A 1 83 ? 8.656 -0.608 -11.672 1 98.62 83 ARG A CA 1
ATOM 593 C C . ARG A 1 83 ? 9.125 -2.021 -12 1 98.62 83 ARG A C 1
ATOM 595 O O . ARG A 1 83 ? 8.594 -2.668 -12.906 1 98.62 83 ARG A O 1
ATOM 602 N N . SER A 1 84 ? 10.117 -2.508 -11.297 1 98.69 84 SER A N 1
ATOM 603 C CA . SER A 1 84 ? 10.711 -3.812 -11.562 1 98.69 84 SER A CA 1
ATOM 604 C C . SER A 1 84 ? 9.953 -4.926 -10.852 1 98.69 84 SER A C 1
ATOM 606 O O . SER A 1 84 ? 10.008 -6.086 -11.266 1 98.69 84 SER A O 1
ATOM 608 N N . ARG A 1 85 ? 9.266 -4.57 -9.742 1 98.5 85 ARG A N 1
ATOM 609 C CA . ARG A 1 85 ? 8.547 -5.582 -8.969 1 98.5 85 ARG A CA 1
ATOM 610 C C . ARG A 1 85 ? 7.52 -6.305 -9.836 1 98.5 85 ARG A C 1
ATOM 612 O O . ARG A 1 85 ? 6.781 -5.672 -10.594 1 98.5 85 ARG A O 1
ATOM 619 N N . ARG A 1 86 ? 7.465 -7.621 -9.773 1 98.06 86 ARG A N 1
ATOM 620 C CA . ARG A 1 86 ? 6.508 -8.477 -10.469 1 98.06 86 ARG A CA 1
ATOM 621 C C . ARG A 1 86 ? 5.844 -9.453 -9.5 1 98.06 86 ARG A C 1
ATOM 623 O O . ARG A 1 86 ? 6.414 -9.781 -8.453 1 98.06 86 ARG A O 1
ATOM 630 N N . SER A 1 87 ? 4.645 -9.82 -9.852 1 98.62 87 SER A N 1
ATOM 631 C CA . SER A 1 87 ? 4.055 -10.938 -9.125 1 98.62 87 SER A CA 1
ATOM 632 C C . SER A 1 87 ? 4.801 -12.242 -9.406 1 98.62 87 SER A C 1
ATOM 634 O O . SER A 1 87 ? 4.824 -12.711 -10.547 1 98.62 87 SER A O 1
ATOM 636 N N . ILE A 1 88 ? 5.387 -12.812 -8.336 1 98.62 88 ILE A N 1
ATOM 637 C CA . ILE A 1 88 ? 6.164 -14.039 -8.484 1 98.62 88 ILE A CA 1
ATOM 638 C C . ILE A 1 88 ? 5.281 -15.25 -8.172 1 98.62 88 ILE A C 1
ATOM 640 O O . ILE A 1 88 ? 4.625 -15.289 -7.129 1 98.62 88 ILE A O 1
ATOM 644 N N . ARG A 1 89 ? 5.285 -16.219 -9.078 1 97.88 89 ARG A N 1
ATOM 645 C CA . ARG A 1 89 ? 4.434 -17.391 -8.906 1 97.88 89 ARG A CA 1
ATOM 646 C C . ARG A 1 89 ? 5.23 -18.688 -9.109 1 97.88 89 ARG A C 1
ATOM 648 O O . ARG A 1 89 ? 4.668 -19.781 -9.07 1 97.88 89 ARG A O 1
ATOM 655 N N . LEU A 1 90 ? 6.492 -18.484 -9.484 1 97.69 90 LEU A N 1
ATOM 656 C CA . LEU A 1 90 ? 7.441 -19.578 -9.617 1 97.69 90 LEU A CA 1
ATOM 657 C C . LEU A 1 90 ? 8.617 -19.406 -8.664 1 97.69 90 LEU A C 1
ATOM 659 O O . LEU A 1 90 ? 9.312 -18.391 -8.711 1 97.69 90 LEU A O 1
ATOM 663 N N . TRP A 1 91 ? 8.812 -20.375 -7.832 1 96.75 91 TRP A N 1
ATOM 664 C CA . TRP A 1 91 ? 9.781 -20.219 -6.75 1 96.75 91 TRP A CA 1
ATOM 665 C C . TRP A 1 91 ? 10.711 -21.422 -6.688 1 96.75 91 TRP A C 1
ATOM 667 O O . TRP A 1 91 ? 10.367 -22.516 -7.172 1 96.75 91 TRP A O 1
ATOM 677 N N . LYS A 1 92 ? 11.875 -21.125 -6.062 1 95.81 92 LYS A N 1
ATOM 678 C CA . LYS A 1 92 ? 12.688 -22.234 -5.574 1 95.81 92 LYS A CA 1
ATOM 679 C C . LYS A 1 92 ? 11.992 -22.969 -4.43 1 95.81 92 LYS A C 1
ATOM 681 O O . LYS A 1 92 ? 11.141 -22.391 -3.742 1 95.81 92 LYS A O 1
ATOM 686 N N . ASP A 1 93 ? 12.352 -24.172 -4.203 1 87.5 93 ASP A N 1
ATOM 687 C CA . ASP A 1 93 ? 11.68 -25.016 -3.221 1 87.5 93 ASP A CA 1
ATOM 688 C C . ASP A 1 93 ? 12.125 -24.672 -1.802 1 87.5 93 ASP A C 1
ATOM 690 O O . ASP A 1 93 ? 11.453 -25.031 -0.832 1 87.5 93 ASP A O 1
ATOM 694 N N . SER A 1 94 ? 13.18 -23.969 -1.67 1 91.69 94 SER A N 1
ATOM 695 C CA . SER A 1 94 ? 13.711 -23.656 -0.343 1 91.69 94 SER A CA 1
ATOM 696 C C . SER A 1 94 ? 12.727 -22.812 0.458 1 91.69 94 SER A C 1
ATOM 698 O O . SER A 1 94 ? 12.117 -21.875 -0.079 1 91.69 94 SER A O 1
ATOM 700 N N . PRO A 1 95 ? 12.539 -23.219 1.739 1 94.5 95 PRO A N 1
ATOM 701 C CA . PRO A 1 95 ? 11.672 -22.406 2.59 1 94.5 95 PRO A CA 1
ATOM 702 C C . PRO A 1 95 ? 12.195 -20.984 2.766 1 94.5 95 PRO A C 1
ATOM 704 O O . PRO A 1 95 ? 13.383 -20.719 2.553 1 94.5 95 PRO A O 1
ATOM 707 N N . VAL A 1 96 ? 11.281 -20.094 3.027 1 98.31 96 VAL A N 1
ATOM 708 C CA . VAL A 1 96 ? 11.672 -18.75 3.463 1 98.31 96 VAL A CA 1
ATOM 709 C C . VAL A 1 96 ? 12.031 -18.781 4.945 1 98.31 96 VAL A C 1
ATOM 711 O O . VAL A 1 96 ? 11.227 -19.172 5.785 1 98.31 96 VAL A O 1
ATOM 714 N N . THR A 1 97 ? 13.172 -18.375 5.332 1 98.31 97 THR A N 1
ATOM 715 C CA . THR A 1 97 ? 13.633 -18.5 6.711 1 98.31 97 THR A CA 1
ATOM 716 C C . THR A 1 97 ? 12.852 -17.562 7.633 1 98.31 97 THR A C 1
ATOM 718 O O . THR A 1 97 ? 12.242 -16.609 7.168 1 98.31 97 THR A O 1
ATOM 721 N N . LYS A 1 98 ? 12.867 -17.953 8.922 1 98.25 98 LYS A N 1
ATOM 722 C CA . LYS A 1 98 ? 12.266 -17.078 9.93 1 98.25 98 LYS A CA 1
ATOM 723 C C . LYS A 1 98 ? 12.867 -15.688 9.875 1 98.25 98 LYS A C 1
ATOM 725 O O . LYS A 1 98 ? 12.148 -14.688 9.969 1 98.25 98 LYS A O 1
ATOM 730 N N . GLU A 1 99 ? 14.141 -15.578 9.664 1 98.44 99 GLU A N 1
ATOM 731 C CA . GLU A 1 99 ? 14.859 -14.305 9.625 1 98.44 99 GLU A CA 1
ATOM 732 C C . GLU A 1 99 ? 14.398 -13.453 8.445 1 98.44 99 GLU A C 1
ATOM 734 O O . GLU A 1 99 ? 14.242 -12.242 8.57 1 98.44 99 GLU A O 1
ATOM 739 N N . GLU A 1 100 ? 14.227 -14.078 7.312 1 98.5 100 GLU A N 1
ATOM 740 C CA . GLU A 1 100 ? 13.742 -13.367 6.129 1 98.5 100 GLU A CA 1
ATOM 741 C C . GLU A 1 100 ? 12.336 -12.828 6.344 1 98.5 100 GLU A C 1
ATOM 743 O O . GLU A 1 100 ? 12.039 -11.688 5.988 1 98.5 100 GLU A O 1
ATOM 748 N N . CYS A 1 101 ? 11.484 -13.672 6.965 1 98.75 101 CYS A N 1
ATOM 749 C CA . CYS A 1 101 ? 10.133 -13.234 7.273 1 98.75 101 CYS A CA 1
ATOM 750 C C . CYS A 1 101 ? 10.141 -12.055 8.242 1 98.75 101 CYS A C 1
ATOM 752 O O . CYS A 1 101 ? 9.445 -11.062 8.023 1 98.75 101 CYS A O 1
ATOM 754 N N . GLU A 1 102 ? 10.953 -12.164 9.25 1 98.75 102 GLU A N 1
ATOM 755 C CA . GLU A 1 102 ? 11.055 -11.102 10.25 1 98.75 102 GLU A CA 1
ATOM 756 C C . GLU A 1 102 ? 11.578 -9.812 9.633 1 98.75 102 GLU A C 1
ATOM 758 O O . GLU A 1 102 ? 11.133 -8.719 9.992 1 98.75 102 GLU A O 1
ATOM 763 N N . GLU A 1 103 ? 12.523 -9.953 8.75 1 98.56 103 GLU A N 1
ATOM 764 C CA . GLU A 1 103 ? 13.062 -8.773 8.086 1 98.56 103 GLU A CA 1
ATOM 765 C C . GLU A 1 103 ? 11.984 -8.047 7.281 1 98.56 103 GLU A C 1
ATOM 767 O O . GLU A 1 103 ? 11.875 -6.82 7.344 1 98.56 103 GLU A O 1
ATOM 772 N N . LEU A 1 104 ? 11.148 -8.758 6.59 1 98.62 104 LEU A N 1
ATOM 773 C CA . LEU A 1 104 ? 10.047 -8.164 5.836 1 98.62 104 LEU A CA 1
ATOM 774 C C . LEU A 1 104 ? 9.047 -7.488 6.766 1 98.62 104 LEU A C 1
ATOM 776 O O . LEU A 1 104 ? 8.617 -6.359 6.516 1 98.62 104 LEU A O 1
ATOM 780 N N . ILE A 1 105 ? 8.734 -8.188 7.828 1 98.75 105 ILE A N 1
ATOM 781 C CA . ILE A 1 105 ? 7.699 -7.699 8.734 1 98.75 105 ILE A CA 1
ATOM 782 C C . ILE A 1 105 ? 8.227 -6.504 9.523 1 98.75 105 ILE A C 1
ATOM 784 O O . ILE A 1 105 ? 7.488 -5.555 9.797 1 98.75 105 ILE A O 1
ATOM 788 N N . ARG A 1 106 ? 9.5 -6.477 9.836 1 98.31 106 ARG A N 1
ATOM 789 C CA . ARG A 1 106 ? 10.102 -5.371 10.57 1 98.31 106 ARG A CA 1
ATOM 790 C C . ARG A 1 106 ? 9.945 -4.059 9.805 1 98.31 106 ARG A C 1
ATOM 792 O O . ARG A 1 106 ? 9.672 -3.014 10.406 1 98.31 106 ARG A O 1
ATOM 799 N N . ILE A 1 107 ? 10.094 -4.105 8.5 1 98.38 107 ILE A N 1
ATOM 800 C CA . ILE A 1 107 ? 10 -2.9 7.688 1 98.38 107 ILE A CA 1
ATOM 801 C C . ILE A 1 107 ? 8.594 -2.316 7.801 1 98.38 107 ILE A C 1
ATOM 803 O O . ILE A 1 107 ? 8.406 -1.099 7.727 1 98.38 107 ILE A O 1
ATOM 807 N N . THR A 1 108 ? 7.562 -3.162 8.031 1 98.69 108 THR A N 1
ATOM 808 C CA . THR A 1 108 ? 6.168 -2.734 8.031 1 98.69 108 THR A CA 1
ATOM 809 C C . THR A 1 108 ? 5.832 -1.994 9.328 1 98.69 108 THR A C 1
ATOM 811 O O . THR A 1 108 ? 4.805 -1.316 9.406 1 98.69 108 THR A O 1
ATOM 814 N N . ALA A 1 109 ? 6.684 -2.082 10.336 1 97.69 109 ALA A N 1
ATOM 815 C CA . ALA A 1 109 ? 6.504 -1.324 11.57 1 97.69 109 ALA A CA 1
ATOM 816 C C . ALA A 1 109 ? 6.484 0.177 11.297 1 97.69 109 ALA A C 1
ATOM 818 O O . ALA A 1 109 ? 5.906 0.947 12.07 1 97.69 109 ALA A O 1
ATOM 819 N N . HIS A 1 110 ? 7.059 0.573 10.188 1 98 110 HIS A N 1
ATOM 820 C CA . HIS A 1 110 ? 7.145 1.993 9.867 1 98 110 HIS A CA 1
ATOM 821 C C . HIS A 1 110 ? 6.117 2.379 8.812 1 98 110 HIS A C 1
ATOM 823 O O . HIS A 1 110 ? 6.098 3.521 8.344 1 98 110 HIS A O 1
ATOM 829 N N . ALA A 1 111 ? 5.289 1.368 8.383 1 98.62 111 ALA A N 1
ATOM 830 C CA . ALA A 1 111 ? 4.164 1.713 7.516 1 98.62 111 ALA A CA 1
ATOM 831 C C . ALA A 1 111 ? 3.16 2.596 8.25 1 98.62 111 ALA A C 1
ATOM 833 O O . ALA A 1 111 ? 2.902 2.396 9.438 1 98.62 111 ALA A O 1
ATOM 834 N N . PRO A 1 112 ? 2.625 3.613 7.566 1 98.31 112 PRO A N 1
ATOM 835 C CA . PRO A 1 112 ? 1.636 4.457 8.242 1 98.31 112 PRO A CA 1
ATOM 836 C C . PRO A 1 112 ? 0.368 3.691 8.617 1 98.31 112 PRO A C 1
ATOM 838 O O . PRO A 1 112 ? -0.004 2.732 7.934 1 98.31 112 PRO A O 1
ATOM 841 N N . SER A 1 113 ? -0.236 4.055 9.688 1 98 113 SER A N 1
ATOM 842 C CA . SER A 1 113 ? -1.541 3.57 10.125 1 98 113 SER A CA 1
ATOM 843 C C . SER A 1 113 ? -2.367 4.695 10.742 1 98 113 SER A C 1
ATOM 845 O O . SER A 1 113 ? -1.817 5.695 11.203 1 98 113 SER A O 1
ATOM 847 N N . GLY A 1 114 ? -3.654 4.52 10.609 1 97.31 114 GLY A N 1
ATOM 848 C CA . GLY A 1 114 ? -4.52 5.504 11.242 1 97.31 114 GLY A CA 1
ATOM 849 C C . GLY A 1 114 ? -4.18 5.746 12.695 1 97.31 114 GLY A C 1
ATOM 850 O O . GLY A 1 114 ? -4.051 4.797 13.477 1 97.31 114 GLY A O 1
ATOM 851 N N . CYS A 1 115 ? -3.947 7.051 13.055 1 94.69 115 CYS A N 1
ATOM 852 C CA . CYS A 1 115 ? -3.689 7.461 14.438 1 94.69 115 CYS A CA 1
ATOM 853 C C . CYS A 1 115 ? -2.43 6.793 14.977 1 94.69 115 CYS A C 1
ATOM 855 O O . CYS A 1 115 ? -2.213 6.754 16.188 1 94.69 115 CYS A O 1
ATOM 857 N N . ASN A 1 116 ? -1.676 6.164 14.078 1 95.62 116 ASN A N 1
ATOM 858 C CA . ASN A 1 116 ? -0.459 5.453 14.453 1 95.62 116 ASN A CA 1
ATOM 859 C C . ASN A 1 116 ? -0.75 4.328 15.445 1 95.62 116 ASN A C 1
ATOM 861 O O . ASN A 1 116 ? 0.045 4.074 16.344 1 95.62 116 ASN A O 1
ATOM 865 N N . ILE A 1 117 ? -1.829 3.633 15.289 1 93.75 117 ILE A N 1
ATOM 866 C CA . ILE A 1 117 ? -2.256 2.637 16.266 1 93.75 117 ILE A CA 1
ATOM 867 C C . ILE A 1 117 ? -1.551 1.311 15.992 1 93.75 117 ILE A C 1
ATOM 869 O O . ILE A 1 117 ? -1.526 0.423 16.844 1 93.75 117 ILE A O 1
ATOM 873 N N . HIS A 1 118 ? -1.007 1.08 14.727 1 94.94 118 HIS A N 1
ATOM 874 C CA . HIS A 1 118 ? -0.325 -0.152 14.352 1 94.94 118 HIS A CA 1
ATOM 875 C C . HIS A 1 118 ? -1.194 -1.372 14.633 1 94.94 118 HIS A C 1
ATOM 877 O O . HIS A 1 118 ? -0.774 -2.287 15.344 1 94.94 118 HIS A O 1
ATOM 883 N N . PRO A 1 119 ? -2.342 -1.381 13.969 1 97.25 119 PRO A N 1
ATOM 884 C CA . PRO A 1 119 ? -3.287 -2.449 14.297 1 97.25 119 PRO A CA 1
ATOM 885 C C . PRO A 1 119 ? -2.904 -3.789 13.672 1 97.25 119 PRO A C 1
ATOM 887 O O . PRO A 1 119 ? -3.477 -4.824 14.023 1 97.25 119 PRO A O 1
ATOM 890 N N . VAL A 1 120 ? -1.991 -3.807 12.773 1 98.56 120 VAL A N 1
ATOM 891 C CA . VAL A 1 120 ? -1.703 -4.977 11.953 1 98.56 120 VAL A CA 1
ATOM 892 C C . VAL A 1 120 ? -0.81 -5.945 12.719 1 98.56 120 VAL A C 1
ATOM 894 O O . VAL A 1 120 ? 0.221 -5.547 13.266 1 98.56 120 VAL A O 1
ATOM 897 N N . LYS A 1 121 ? -1.232 -7.113 12.805 1 98.69 121 LYS A N 1
ATOM 898 C CA . LYS A 1 121 ? -0.431 -8.258 13.227 1 98.69 121 LYS A CA 1
ATOM 899 C C . LYS A 1 121 ? -0.231 -9.242 12.07 1 98.69 121 LYS A C 1
ATOM 901 O O . LYS A 1 121 ? -0.8 -9.062 10.992 1 98.69 121 LYS A O 1
ATOM 906 N N . TRP A 1 122 ? 0.621 -10.305 12.344 1 98.88 122 TRP A N 1
ATOM 907 C CA . TRP A 1 122 ? 0.982 -11.172 11.234 1 98.88 122 TRP A CA 1
ATOM 908 C C . TRP A 1 122 ? 0.803 -12.641 11.602 1 98.88 122 TRP A C 1
ATOM 910 O O . TRP A 1 122 ? 1.126 -13.047 12.719 1 98.88 122 TRP A O 1
ATOM 920 N N . VAL A 1 123 ? 0.233 -13.352 10.719 1 98.88 123 VAL A N 1
ATOM 921 C CA . VAL A 1 123 ? 0.323 -14.805 10.719 1 98.88 123 VAL A CA 1
ATOM 922 C C . VAL A 1 123 ? 1.255 -15.266 9.594 1 98.88 123 VAL A C 1
ATOM 924 O O . VAL A 1 123 ? 1.042 -14.93 8.43 1 98.88 123 VAL A O 1
ATOM 927 N N . VAL A 1 124 ? 2.303 -16 9.953 1 98.81 124 VAL A N 1
ATOM 928 C CA . VAL A 1 124 ? 3.305 -16.422 8.984 1 98.81 124 VAL A CA 1
ATOM 929 C C . VAL A 1 124 ? 3.334 -17.953 8.906 1 98.81 124 VAL A C 1
ATOM 931 O O . VAL A 1 124 ? 3.52 -18.625 9.922 1 98.81 124 VAL A O 1
ATOM 934 N N . VAL A 1 125 ? 3.055 -18.453 7.734 1 98 125 VAL A N 1
ATOM 935 C CA . VAL A 1 125 ? 3.246 -19.859 7.402 1 98 125 VAL A CA 1
ATOM 936 C C . VAL A 1 125 ? 4.492 -20.031 6.535 1 98 125 VAL A C 1
ATOM 938 O O . VAL A 1 125 ? 4.453 -19.766 5.328 1 98 125 VAL A O 1
ATOM 941 N N . ASN A 1 126 ? 5.629 -20.453 7.117 1 97.12 126 ASN A N 1
ATOM 942 C CA . ASN A 1 126 ? 6.855 -20.5 6.328 1 97.12 126 ASN A CA 1
ATOM 943 C C . ASN A 1 126 ? 7.375 -21.938 6.184 1 97.12 126 ASN A C 1
ATOM 945 O O . ASN A 1 126 ? 8.57 -22.141 5.98 1 97.12 126 ASN A O 1
ATOM 949 N N . GLU A 1 127 ? 6.496 -22.906 6.453 1 95.31 127 GLU A N 1
ATOM 950 C CA . GLU A 1 127 ? 6.742 -24.312 6.125 1 95.31 127 GLU A CA 1
ATOM 951 C C . GLU A 1 127 ? 5.949 -24.734 4.895 1 95.31 127 GLU A C 1
ATOM 953 O O . GLU A 1 127 ? 4.719 -24.812 4.938 1 95.31 127 GLU A O 1
ATOM 958 N N . PRO A 1 128 ? 6.656 -25.172 3.869 1 95.94 128 PRO A N 1
ATOM 959 C CA . PRO A 1 128 ? 5.973 -25.516 2.621 1 95.94 128 PRO A CA 1
ATOM 960 C C . PRO A 1 128 ? 4.871 -26.547 2.82 1 95.94 128 PRO A C 1
ATOM 962 O O . PRO A 1 128 ? 3.818 -26.469 2.186 1 95.94 128 PRO A O 1
ATOM 965 N N . ALA A 1 129 ? 5.098 -27.484 3.699 1 95.69 129 ALA A N 1
ATOM 966 C CA . ALA A 1 129 ? 4.121 -28.547 3.939 1 95.69 129 ALA A CA 1
ATOM 967 C C . ALA A 1 129 ? 2.818 -27.984 4.492 1 95.69 129 ALA A C 1
ATOM 969 O O . ALA A 1 129 ? 1.735 -28.484 4.195 1 95.69 129 ALA A O 1
ATOM 970 N N . LYS A 1 130 ? 2.873 -26.938 5.281 1 95.75 130 LYS A N 1
ATOM 971 C CA . LYS A 1 130 ? 1.686 -26.328 5.867 1 95.75 130 LYS A CA 1
ATOM 972 C C . LYS A 1 130 ? 0.924 -25.5 4.828 1 95.75 130 LYS A C 1
ATOM 974 O O . LYS A 1 130 ? -0.306 -25.438 4.871 1 95.75 130 LYS A O 1
ATOM 979 N N . VAL A 1 131 ? 1.643 -24.875 3.947 1 96.88 131 VAL A N 1
ATOM 980 C CA . VAL A 1 131 ? 0.978 -24.188 2.846 1 96.88 131 VAL A CA 1
ATOM 981 C C . VAL A 1 131 ? 0.204 -25.188 1.998 1 96.88 131 VAL A C 1
ATOM 983 O O . VAL A 1 131 ? -0.952 -24.953 1.642 1 96.88 131 VAL A O 1
ATOM 986 N N . LYS A 1 132 ? 0.832 -26.344 1.719 1 96 132 LYS A N 1
ATOM 987 C CA . LYS A 1 132 ? 0.185 -27.406 0.951 1 96 132 LYS A CA 1
ATOM 988 C C . LYS A 1 132 ? -1.038 -27.938 1.685 1 96 132 LYS A C 1
ATOM 990 O O . LYS A 1 132 ? -2.039 -28.297 1.058 1 96 132 LYS A O 1
ATOM 995 N N . ALA A 1 133 ? -0.917 -28.016 2.98 1 96.81 133 ALA A N 1
ATOM 996 C CA . ALA A 1 133 ? -2.047 -28.469 3.781 1 96.81 133 ALA A CA 1
ATOM 997 C C . ALA A 1 133 ? -3.24 -27.531 3.646 1 96.81 133 ALA A C 1
ATOM 999 O O . ALA A 1 133 ? -4.387 -27.984 3.594 1 96.81 133 ALA A O 1
ATOM 1000 N N . PHE A 1 134 ? -3.008 -26.266 3.678 1 98 134 PHE A N 1
ATOM 1001 C CA . PHE A 1 134 ? -4.07 -25.281 3.453 1 98 134 PHE A CA 1
ATOM 1002 C C . PHE A 1 134 ? -4.734 -25.516 2.102 1 98 134 PHE A C 1
ATOM 1004 O O . PHE A 1 134 ? -5.965 -25.516 2 1 98 134 PHE A O 1
ATOM 1011 N N . VAL A 1 135 ? -3.92 -25.688 1.079 1 98.38 135 VAL A N 1
ATOM 1012 C CA . VAL A 1 135 ? -4.445 -25.906 -0.266 1 98.38 135 VAL A CA 1
ATOM 1013 C C . VAL A 1 135 ? -5.309 -27.156 -0.292 1 98.38 135 VAL A C 1
ATOM 1015 O O . VAL A 1 135 ? -6.41 -27.156 -0.853 1 98.38 135 VAL A O 1
ATOM 1018 N N . ALA A 1 136 ? -4.82 -28.234 0.338 1 98 136 ALA A N 1
ATOM 1019 C CA . ALA A 1 136 ? -5.555 -29.5 0.381 1 98 136 ALA A CA 1
ATOM 1020 C C . ALA A 1 136 ? -6.887 -29.328 1.112 1 98 136 ALA A C 1
ATOM 1022 O O . ALA A 1 136 ? -7.918 -29.828 0.653 1 98 136 ALA A O 1
ATOM 1023 N N . ALA A 1 137 ? -6.855 -28.641 2.219 1 98.12 137 ALA A N 1
ATOM 1024 C CA . ALA A 1 137 ? -8.078 -28.391 2.979 1 98.12 137 ALA A CA 1
ATOM 1025 C C . ALA A 1 137 ? -9.062 -27.562 2.168 1 98.12 137 ALA A C 1
ATOM 1027 O O . ALA A 1 137 ? -10.273 -27.797 2.219 1 98.12 137 ALA A O 1
ATOM 1028 N N . SER A 1 138 ? -8.547 -26.578 1.482 1 98.31 138 SER A N 1
ATOM 1029 C CA . SER A 1 138 ? -9.375 -25.75 0.62 1 98.31 138 SER A CA 1
ATOM 1030 C C . SER A 1 138 ? -10.062 -26.594 -0.458 1 98.31 138 SER A C 1
ATOM 1032 O O . SER A 1 138 ? -11.258 -26.422 -0.719 1 98.31 138 SER A O 1
ATOM 1034 N N . ALA A 1 139 ? -9.312 -27.484 -1.05 1 98.19 139 ALA A N 1
ATOM 1035 C CA . ALA A 1 139 ? -9.859 -28.359 -2.088 1 98.19 139 ALA A CA 1
ATOM 1036 C C . ALA A 1 139 ? -11.016 -29.188 -1.548 1 98.19 139 ALA A C 1
ATOM 1038 O O . ALA A 1 139 ? -12.047 -29.344 -2.213 1 98.19 139 ALA A O 1
ATOM 1039 N N . GLU A 1 140 ? -10.875 -29.688 -0.385 1 97.94 140 GLU A N 1
ATOM 1040 C CA . GLU A 1 140 ? -11.914 -30.5 0.229 1 97.94 140 GLU A CA 1
ATOM 1041 C C . GLU A 1 140 ? -13.195 -29.688 0.434 1 97.94 140 GLU A C 1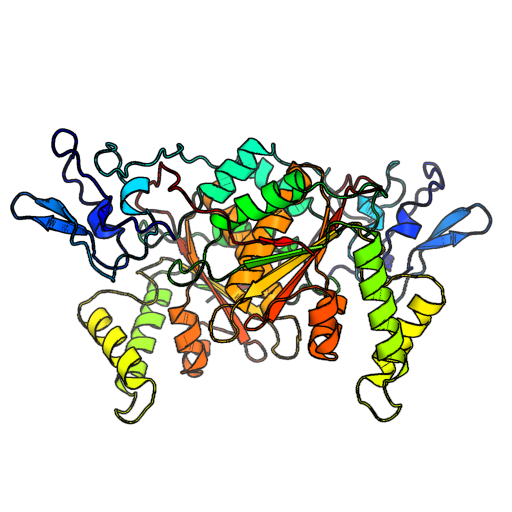
ATOM 1043 O O . GLU A 1 140 ? -14.297 -30.188 0.172 1 97.94 140 GLU A O 1
ATOM 1048 N N . LEU A 1 141 ? -13.039 -28.5 0.853 1 97.62 141 LEU A N 1
ATOM 1049 C CA . LEU A 1 141 ? -14.211 -27.656 1.094 1 97.62 141 LEU A CA 1
ATOM 1050 C C . LEU A 1 141 ? -14.852 -27.234 -0.222 1 97.62 141 LEU A C 1
ATOM 1052 O O . LEU A 1 141 ? -16.078 -27.172 -0.327 1 97.62 141 LEU A O 1
ATOM 1056 N N . LEU A 1 142 ? -14.016 -26.922 -1.175 1 97.81 142 LEU A N 1
ATOM 1057 C CA . LEU A 1 142 ? -14.516 -26.547 -2.49 1 97.81 142 LEU A CA 1
ATOM 1058 C C . LEU A 1 142 ? -15.367 -27.656 -3.09 1 97.81 142 LEU A C 1
ATOM 1060 O O . LEU A 1 142 ? -16.344 -27.391 -3.789 1 97.81 142 LEU A O 1
ATOM 1064 N N . ARG A 1 143 ? -15.055 -28.891 -2.828 1 97.38 143 ARG A N 1
ATOM 1065 C CA . ARG A 1 143 ? -15.781 -30.047 -3.342 1 97.38 143 ARG A CA 1
ATOM 1066 C C . ARG A 1 143 ? -17.188 -30.094 -2.768 1 97.38 143 ARG A C 1
ATOM 1068 O O . ARG A 1 143 ? -18.094 -30.719 -3.357 1 97.38 143 ARG A O 1
ATOM 1075 N N . GLN A 1 144 ? -17.391 -29.422 -1.688 1 96.56 144 GLN A N 1
ATOM 1076 C CA . GLN A 1 144 ? -18.656 -29.516 -0.979 1 96.56 144 GLN A CA 1
ATOM 1077 C C . GLN A 1 144 ? -19.594 -28.375 -1.397 1 96.56 144 GLN A C 1
ATOM 1079 O O . GLN A 1 144 ? -20.75 -28.328 -0.961 1 96.56 144 GLN A O 1
ATOM 1084 N N . VAL A 1 145 ? -19.125 -27.5 -2.219 1 96.56 145 VAL A N 1
ATOM 1085 C CA . VAL A 1 145 ? -19.984 -26.406 -2.658 1 96.56 145 VAL A CA 1
ATOM 1086 C C . VAL A 1 145 ? -21.109 -26.938 -3.535 1 96.56 145 VAL A C 1
ATOM 1088 O O . VAL A 1 145 ? -20.859 -27.531 -4.586 1 96.56 145 VAL A O 1
ATOM 1091 N N . PRO A 1 146 ? -22.328 -26.672 -3.121 1 96.44 146 PRO A N 1
ATOM 1092 C CA . PRO A 1 146 ? -23.453 -27.234 -3.883 1 96.44 146 PRO A CA 1
ATOM 1093 C C . PRO A 1 146 ? -23.656 -26.531 -5.223 1 96.44 146 PRO A C 1
ATOM 1095 O O . PRO A 1 146 ? -23.297 -25.375 -5.371 1 96.44 146 PRO A O 1
ATOM 1098 N N . LYS A 1 147 ? -24.297 -27.219 -6.082 1 95.75 147 LYS A N 1
ATOM 1099 C CA . LYS A 1 147 ? -24.484 -26.75 -7.453 1 95.75 147 LYS A CA 1
ATOM 1100 C C . LYS A 1 147 ? -25.328 -25.484 -7.496 1 95.75 147 LYS A C 1
ATOM 1102 O O . LYS A 1 147 ? -25.203 -24.672 -8.414 1 95.75 147 LYS A O 1
ATOM 1107 N N . ASP A 1 148 ? -26.156 -25.266 -6.523 1 95.56 148 ASP A N 1
ATOM 1108 C CA . ASP A 1 148 ? -27.078 -24.141 -6.535 1 95.56 148 ASP A CA 1
ATOM 1109 C C . ASP A 1 148 ? -26.453 -22.922 -5.855 1 95.56 148 ASP A C 1
ATOM 1111 O O . ASP A 1 148 ? -27.047 -21.844 -5.82 1 95.56 148 ASP A O 1
ATOM 1115 N N . ASN A 1 149 ? -25.266 -23.125 -5.352 1 94.69 149 ASN A N 1
ATOM 1116 C CA . ASN A 1 149 ? -24.547 -22.016 -4.766 1 94.69 149 ASN A CA 1
ATOM 1117 C C . ASN A 1 149 ? -24 -21.062 -5.836 1 94.69 149 ASN A C 1
ATOM 1119 O O . ASN A 1 149 ? -23.516 -21.516 -6.875 1 94.69 149 ASN A O 1
ATOM 1123 N N . ARG A 1 150 ? -24.141 -19.859 -5.574 1 91.81 150 ARG A N 1
ATOM 1124 C CA . ARG A 1 150 ? -23.719 -18.828 -6.527 1 91.81 150 ARG A CA 1
ATOM 1125 C C . ARG A 1 150 ? -22.234 -18.984 -6.852 1 91.81 150 ARG A C 1
ATOM 1127 O O . ARG A 1 150 ? -21.797 -18.625 -7.945 1 91.81 150 ARG A O 1
ATOM 1134 N N . MET A 1 151 ? -21.453 -19.625 -5.984 1 92.88 151 MET A N 1
ATOM 1135 C CA . MET A 1 151 ? -20.016 -19.75 -6.152 1 92.88 151 MET A CA 1
ATOM 1136 C C . MET A 1 151 ? -19.656 -21.078 -6.828 1 92.88 151 MET A C 1
ATOM 1138 O O . MET A 1 151 ? -18.484 -21.391 -7.012 1 92.88 151 MET A O 1
ATOM 1142 N N . TYR A 1 152 ? -20.562 -21.766 -7.203 1 95.06 152 TYR A N 1
ATOM 1143 C CA . TYR A 1 152 ? -20.297 -23.094 -7.715 1 95.06 152 TYR A CA 1
ATOM 1144 C C . TYR A 1 152 ? -19.391 -23.047 -8.938 1 95.06 152 TYR A C 1
ATOM 1146 O O . TYR A 1 152 ? -18.453 -23.844 -9.062 1 95.06 152 TYR A O 1
ATOM 1154 N N . GLY A 1 153 ? -19.734 -22.188 -9.852 1 95.19 153 GLY A N 1
ATOM 1155 C CA . GLY A 1 153 ? -18.891 -22.062 -11.039 1 95.19 153 GLY A CA 1
ATOM 1156 C C . GLY A 1 153 ? -17.438 -21.797 -10.719 1 95.19 153 GLY A C 1
ATOM 1157 O O . GLY A 1 153 ? -16.547 -22.469 -11.258 1 95.19 153 GLY A O 1
ATOM 1158 N N . LEU A 1 154 ? -17.219 -20.859 -9.891 1 94.19 154 LEU A N 1
ATOM 1159 C CA . LEU A 1 154 ? -15.859 -20.531 -9.469 1 94.19 154 LEU A CA 1
ATOM 1160 C C . LEU A 1 154 ? -15.211 -21.719 -8.758 1 94.19 154 LEU A C 1
ATOM 1162 O O . LEU A 1 154 ? -14.062 -22.062 -9.039 1 94.19 154 LEU A O 1
ATOM 1166 N N . ALA A 1 155 ? -15.953 -22.312 -7.898 1 96.75 155 ALA A N 1
ATOM 1167 C CA . ALA A 1 155 ? -15.445 -23.469 -7.148 1 96.75 155 ALA A CA 1
ATOM 1168 C C . ALA A 1 155 ? -15.047 -24.594 -8.086 1 96.75 155 ALA A C 1
ATOM 1170 O O . ALA A 1 155 ? -13.961 -25.172 -7.957 1 96.75 155 ALA A O 1
ATOM 1171 N N . ALA A 1 156 ? -15.914 -24.859 -9.016 1 96.94 156 ALA A N 1
ATOM 1172 C CA . ALA A 1 156 ? -15.656 -25.938 -9.977 1 96.94 156 ALA A CA 1
ATOM 1173 C C . ALA A 1 156 ? -14.422 -25.641 -10.812 1 96.94 156 ALA A C 1
ATOM 1175 O O . ALA A 1 156 ? -13.633 -26.531 -11.109 1 96.94 156 ALA A O 1
ATOM 1176 N N . GLY A 1 157 ? -14.289 -24.422 -11.18 1 96.19 157 GLY A N 1
ATOM 1177 C CA . GLY A 1 157 ? -13.109 -24.016 -11.922 1 96.19 157 GLY A CA 1
ATOM 1178 C C . GLY A 1 157 ? -11.82 -24.172 -11.141 1 96.19 157 GLY A C 1
ATOM 1179 O O . GLY A 1 157 ? -10.828 -24.688 -11.672 1 96.19 157 GLY A O 1
ATOM 1180 N N . MET A 1 158 ? -11.82 -23.781 -9.945 1 96.75 158 MET A N 1
ATOM 1181 C CA . MET A 1 158 ? -10.648 -23.938 -9.078 1 96.75 158 MET A CA 1
ATOM 1182 C C . MET A 1 158 ? -10.305 -25.406 -8.883 1 96.75 158 MET A C 1
ATOM 1184 O O . MET A 1 158 ? -9.141 -25.797 -8.992 1 96.75 158 MET A O 1
ATOM 1188 N N . LEU A 1 159 ? -11.352 -26.188 -8.672 1 97.19 159 LEU A N 1
ATOM 1189 C CA . LEU A 1 159 ? -11.156 -27.609 -8.391 1 97.19 159 LEU A CA 1
ATOM 1190 C C . LEU A 1 159 ? -10.578 -28.328 -9.609 1 97.19 159 LEU A C 1
ATOM 1192 O O . LEU A 1 159 ? -9.75 -29.234 -9.461 1 97.19 159 LEU A O 1
ATOM 1196 N N . ARG A 1 160 ? -11.062 -27.953 -10.719 1 97.12 160 ARG A N 1
ATOM 1197 C CA . ARG A 1 160 ? -10.531 -28.547 -11.938 1 97.12 160 ARG A CA 1
ATOM 1198 C C . ARG A 1 160 ? -9.023 -28.375 -12.023 1 97.12 160 ARG A C 1
ATOM 1200 O O . ARG A 1 160 ? -8.305 -29.328 -12.359 1 97.12 160 ARG A O 1
ATOM 1207 N N . LYS A 1 161 ? -8.531 -27.234 -11.734 1 96.31 161 LYS A N 1
ATOM 1208 C CA . LYS A 1 161 ? -7.098 -26.953 -11.773 1 96.31 161 LYS A CA 1
ATOM 1209 C C . LYS A 1 161 ? -6.367 -27.688 -10.648 1 96.31 161 LYS A C 1
ATOM 1211 O O . LYS A 1 161 ? -5.305 -28.281 -10.875 1 96.31 161 LYS A O 1
ATOM 1216 N N . LEU A 1 162 ? -6.926 -27.672 -9.508 1 97.62 162 LEU A N 1
ATOM 1217 C CA . LEU A 1 162 ? -6.312 -28.328 -8.367 1 97.62 162 LEU A CA 1
ATOM 1218 C C . LEU A 1 162 ? -6.215 -29.844 -8.602 1 97.62 162 LEU A C 1
ATOM 1220 O O . LEU A 1 162 ? -5.176 -30.438 -8.336 1 97.62 162 LEU A O 1
ATOM 1224 N N . ASP A 1 163 ? -7.246 -30.406 -9.141 1 97.12 163 ASP A N 1
ATOM 1225 C CA . ASP A 1 163 ? -7.285 -31.844 -9.398 1 97.12 163 ASP A CA 1
ATOM 1226 C C . ASP A 1 163 ? -6.281 -32.25 -10.484 1 97.12 163 ASP A C 1
ATOM 1228 O O . ASP A 1 163 ? -5.812 -33.375 -10.516 1 97.12 163 ASP A O 1
ATOM 1232 N N . ALA A 1 164 ? -5.988 -31.312 -11.289 1 96 164 ALA A N 1
ATOM 1233 C CA . ALA A 1 164 ? -5 -31.547 -12.344 1 96 164 ALA A CA 1
ATOM 1234 C C . ALA A 1 164 ? -3.58 -31.359 -11.812 1 96 164 ALA A C 1
ATOM 1236 O O . ALA A 1 164 ? -2.609 -31.438 -12.57 1 96 164 ALA A O 1
ATOM 1237 N N . GLY A 1 165 ? -3.436 -31.016 -10.539 1 95.19 165 GLY A N 1
ATOM 1238 C CA . GLY A 1 165 ? -2.133 -30.859 -9.906 1 95.19 165 GLY A CA 1
ATOM 1239 C C . GLY A 1 165 ? -1.6 -29.438 -9.977 1 95.19 165 GLY A C 1
ATOM 1240 O O . GLY A 1 165 ? -0.428 -29.203 -9.68 1 95.19 165 GLY A O 1
ATOM 1241 N N . ASN A 1 166 ? -2.459 -28.5 -10.414 1 95.31 166 ASN A N 1
ATOM 1242 C CA . ASN A 1 166 ? -2.092 -27.094 -10.523 1 95.31 166 ASN A CA 1
ATOM 1243 C C . ASN A 1 166 ? -2.602 -26.297 -9.328 1 95.31 166 ASN A C 1
ATOM 1245 O O . ASN A 1 166 ? -3.785 -25.969 -9.258 1 95.31 166 ASN A O 1
ATOM 1249 N N . ASP A 1 167 ? -1.672 -26.016 -8.414 1 97.44 167 ASP A N 1
ATOM 1250 C CA . ASP A 1 167 ? -2.045 -25.188 -7.262 1 97.44 167 ASP A CA 1
ATOM 1251 C C . ASP A 1 167 ? -2.297 -23.75 -7.676 1 97.44 167 ASP A C 1
ATOM 1253 O O . ASP A 1 167 ? -1.399 -22.906 -7.586 1 97.44 167 ASP A O 1
ATOM 1257 N N . ILE A 1 168 ? -3.506 -23.438 -8.023 1 96.75 168 ILE A N 1
ATOM 1258 C CA . ILE A 1 168 ? -3.873 -22.109 -8.492 1 96.75 168 ILE A CA 1
ATOM 1259 C C . ILE A 1 168 ? -4.07 -21.172 -7.305 1 96.75 168 ILE A C 1
ATOM 1261 O O . ILE A 1 168 ? -4.164 -19.953 -7.473 1 96.75 168 ILE A O 1
ATOM 1265 N N . LEU A 1 169 ? -4.094 -21.734 -6.043 1 98.12 169 LEU A N 1
ATOM 1266 C CA . LEU A 1 169 ? -4.398 -20.953 -4.848 1 98.12 169 LEU A CA 1
ATOM 1267 C C . LEU A 1 169 ? -3.143 -20.297 -4.289 1 98.12 169 LEU A C 1
ATOM 1269 O O . LEU A 1 169 ? -3.105 -19.078 -4.09 1 98.12 169 LEU A O 1
ATOM 1273 N N . CYS A 1 170 ? -2.074 -21.109 -4.098 1 98.25 170 CYS A N 1
ATOM 1274 C CA . CYS A 1 170 ? -0.869 -20.594 -3.463 1 98.25 170 CYS A CA 1
ATOM 1275 C C . CYS A 1 170 ? 0.336 -20.734 -4.387 1 98.25 170 CYS A C 1
ATOM 1277 O O . CYS A 1 170 ? 1.439 -20.297 -4.043 1 98.25 170 CYS A O 1
ATOM 1279 N N . ARG A 1 171 ? 0.142 -21.328 -5.523 1 97.75 171 ARG A N 1
ATOM 1280 C CA . ARG A 1 171 ? 1.179 -21.453 -6.543 1 97.75 171 ARG A CA 1
ATOM 1281 C C . ARG A 1 171 ? 2.402 -22.172 -5.996 1 97.75 171 ARG A C 1
ATOM 1283 O O . ARG A 1 171 ? 3.539 -21.812 -6.309 1 97.75 171 ARG A O 1
ATOM 1290 N N . ASN A 1 172 ? 2.164 -23.125 -5.102 1 97 172 ASN A N 1
ATOM 1291 C CA . ASN A 1 172 ? 3.223 -23.906 -4.461 1 97 172 ASN A CA 1
ATOM 1292 C C . ASN A 1 172 ? 4.219 -23.016 -3.738 1 97 172 ASN A C 1
ATOM 1294 O O . ASN A 1 172 ? 5.406 -23.328 -3.654 1 97 172 ASN A O 1
ATOM 1298 N N . ALA A 1 173 ? 3.811 -21.828 -3.316 1 98.25 173 ALA A N 1
ATOM 1299 C CA . ALA A 1 173 ? 4.684 -20.906 -2.6 1 98.25 173 ALA A CA 1
ATOM 1300 C C . ALA A 1 173 ? 5.203 -21.531 -1.307 1 98.25 173 ALA A C 1
ATOM 1302 O O . ALA A 1 173 ? 4.457 -22.219 -0.598 1 98.25 173 ALA A O 1
ATOM 1303 N N . PRO A 1 174 ? 6.445 -21.281 -0.977 1 98.25 174 PRO A N 1
ATOM 1304 C CA . PRO A 1 174 ? 7.004 -21.859 0.248 1 98.25 174 PRO A CA 1
ATOM 1305 C C . PRO A 1 174 ? 6.531 -21.141 1.509 1 98.25 174 PRO A C 1
ATOM 1307 O O . PRO A 1 174 ? 6.711 -21.656 2.619 1 98.25 174 PRO A O 1
ATOM 1310 N N . ALA A 1 175 ? 5.953 -19.953 1.372 1 98.5 175 ALA A N 1
ATOM 1311 C CA . ALA A 1 175 ? 5.5 -19.219 2.553 1 98.5 175 ALA A CA 1
ATOM 1312 C C . ALA A 1 175 ? 4.266 -18.391 2.236 1 98.5 175 ALA A C 1
ATOM 1314 O O . ALA A 1 175 ? 4.027 -18.031 1.079 1 98.5 175 ALA A O 1
ATOM 1315 N N . LEU A 1 176 ? 3.531 -18.141 3.221 1 98.5 176 LEU A N 1
ATOM 1316 C CA . LEU A 1 176 ? 2.355 -17.281 3.217 1 98.5 176 LEU A CA 1
ATOM 1317 C C . LEU A 1 176 ? 2.412 -16.281 4.371 1 98.5 176 LEU A C 1
ATOM 1319 O O . LEU A 1 176 ? 2.525 -16.688 5.531 1 98.5 176 LEU A O 1
ATOM 1323 N N . LEU A 1 177 ? 2.451 -15 4.055 1 98.81 177 LEU A N 1
ATOM 1324 C CA . LEU A 1 177 ? 2.4 -13.922 5.035 1 98.81 177 LEU A CA 1
ATOM 1325 C C . LEU A 1 177 ? 1.021 -13.273 5.062 1 98.81 177 LEU A C 1
ATOM 1327 O O . LEU A 1 177 ? 0.587 -12.688 4.07 1 98.81 177 LEU A O 1
ATOM 1331 N N . ILE A 1 178 ? 0.33 -13.336 6.18 1 98.88 178 ILE A N 1
ATOM 1332 C CA . ILE A 1 178 ? -1.046 -12.867 6.293 1 98.88 178 ILE A CA 1
ATOM 1333 C C . ILE A 1 178 ? -1.116 -11.711 7.293 1 98.88 178 ILE A C 1
ATOM 1335 O O . ILE A 1 178 ? -0.767 -11.883 8.461 1 98.88 178 ILE A O 1
ATOM 1339 N N . ALA A 1 179 ? -1.497 -10.547 6.844 1 98.88 179 ALA A N 1
ATOM 1340 C CA . ALA A 1 179 ? -1.821 -9.453 7.754 1 98.88 179 ALA A CA 1
ATOM 1341 C C . ALA A 1 179 ? -3.188 -9.664 8.398 1 98.88 179 ALA A C 1
ATOM 1343 O O . ALA A 1 179 ? -4.176 -9.914 7.707 1 98.88 179 ALA A O 1
ATOM 1344 N N . VAL A 1 180 ? -3.238 -9.594 9.688 1 98.75 180 VAL A N 1
ATOM 1345 C CA . VAL A 1 180 ? -4.492 -9.75 10.414 1 98.75 180 VAL A CA 1
ATOM 1346 C C . VAL A 1 180 ? -4.73 -8.523 11.297 1 98.75 180 VAL A C 1
ATOM 1348 O O . VAL A 1 180 ? -3.785 -7.832 11.68 1 98.75 180 VAL A O 1
ATOM 1351 N N . ALA A 1 181 ? -5.91 -8.211 11.523 1 98.44 181 ALA A N 1
ATOM 1352 C CA . ALA A 1 181 ? -6.301 -7.121 12.406 1 98.44 181 ALA A CA 1
ATOM 1353 C C . ALA A 1 181 ? -7.617 -7.43 13.117 1 98.44 181 ALA A C 1
ATOM 1355 O O . ALA A 1 181 ? -8.406 -8.242 12.641 1 98.44 181 ALA A O 1
ATOM 1356 N N . ASN A 1 182 ? -7.793 -6.832 14.297 1 98 182 ASN A N 1
ATOM 1357 C CA . ASN A 1 182 ? -9.086 -6.883 14.969 1 98 182 ASN A CA 1
ATOM 1358 C C . ASN A 1 182 ? -10.195 -6.289 14.102 1 98 182 ASN A C 1
ATOM 1360 O O . ASN A 1 182 ? -10.078 -5.156 13.625 1 98 182 ASN A O 1
ATOM 1364 N N . PRO A 1 183 ? -11.234 -7.074 13.891 1 95.12 183 PRO A N 1
ATOM 1365 C CA . PRO A 1 183 ? -12.297 -6.605 12.984 1 95.12 183 PRO A CA 1
ATOM 1366 C C . PRO A 1 183 ? -12.953 -5.32 13.477 1 95.12 183 PRO A C 1
ATOM 1368 O O . PRO A 1 183 ? -13.656 -4.656 12.703 1 95.12 183 PRO A O 1
ATOM 1371 N N . LYS A 1 184 ? -12.766 -4.898 14.734 1 95.12 184 LYS A N 1
ATOM 1372 C CA . LYS A 1 184 ? -13.336 -3.668 15.281 1 95.12 184 LYS A CA 1
ATOM 1373 C C . LYS A 1 184 ? -12.531 -2.447 14.844 1 95.12 184 LYS A C 1
ATOM 1375 O O . LYS A 1 184 ? -12.977 -1.311 15.008 1 95.12 184 LYS A O 1
ATOM 1380 N N . GLU A 1 185 ? -11.344 -2.736 14.266 1 94.44 185 GLU A N 1
ATOM 1381 C CA . GLU A 1 185 ? -10.531 -1.626 13.773 1 94.44 185 GLU A CA 1
ATOM 1382 C C . GLU A 1 185 ? -11.062 -1.117 12.43 1 94.44 185 GLU A C 1
ATOM 1384 O O . GLU A 1 185 ? -10.945 -1.803 11.414 1 94.44 185 GLU A O 1
ATOM 1389 N N . ASP A 1 186 ? -11.57 0.071 12.352 1 91.06 186 ASP A N 1
ATOM 1390 C CA . ASP A 1 186 ? -12.234 0.644 11.188 1 91.06 186 ASP A CA 1
ATOM 1391 C C . ASP A 1 186 ? -11.289 0.68 9.984 1 91.06 186 ASP A C 1
ATOM 1393 O O . ASP A 1 186 ? -11.719 0.46 8.852 1 91.06 186 ASP A O 1
ATOM 1397 N N . LEU A 1 187 ? -10 0.938 10.281 1 96.06 187 LEU A N 1
ATOM 1398 C CA . LEU A 1 187 ? -9.031 1.088 9.195 1 96.06 187 LEU A CA 1
ATOM 1399 C C . LEU A 1 187 ? -8.172 -0.164 9.062 1 96.06 187 LEU A C 1
ATOM 1401 O O . LEU A 1 187 ? -7.098 -0.122 8.445 1 96.06 187 LEU A O 1
ATOM 1405 N N . GLY A 1 188 ? -8.664 -1.267 9.664 1 97.5 188 GLY A N 1
ATOM 1406 C CA . GLY A 1 188 ? -7.887 -2.496 9.68 1 97.5 188 GLY A CA 1
ATOM 1407 C C . GLY A 1 188 ? -7.457 -2.949 8.297 1 97.5 188 GLY A C 1
ATOM 1408 O O . GLY A 1 188 ? -6.297 -3.312 8.094 1 97.5 188 GLY A O 1
ATOM 1409 N N . LEU A 1 189 ? -8.398 -2.938 7.332 1 98 189 LEU A N 1
ATOM 1410 C CA . LEU A 1 189 ? -8.086 -3.379 5.977 1 98 189 LEU A CA 1
ATOM 1411 C C . LEU A 1 189 ? -7.105 -2.422 5.305 1 98 189 LEU A C 1
ATOM 1413 O O . LEU A 1 189 ? -6.098 -2.852 4.746 1 98 189 LEU A O 1
ATOM 1417 N N . VAL A 1 190 ? -7.379 -1.093 5.383 1 98.69 190 VAL A N 1
ATOM 1418 C CA . VAL A 1 190 ? -6.539 -0.082 4.754 1 98.69 190 VAL A CA 1
ATOM 1419 C C . VAL A 1 190 ? -5.117 -0.171 5.305 1 98.69 190 VAL A C 1
ATOM 1421 O O . VAL A 1 190 ? -4.152 -0.276 4.547 1 98.69 190 VAL A O 1
ATOM 1424 N N . ASP A 1 191 ? -4.984 -0.214 6.656 1 98.88 191 ASP A N 1
ATOM 1425 C CA . ASP A 1 191 ? -3.678 -0.28 7.301 1 98.88 191 ASP A CA 1
ATOM 1426 C C . ASP A 1 191 ? -2.945 -1.566 6.926 1 98.88 191 ASP A C 1
ATOM 1428 O O . ASP A 1 191 ? -1.724 -1.564 6.754 1 98.88 191 ASP A O 1
ATOM 1432 N N . SER A 1 192 ? -3.686 -2.656 6.793 1 98.88 192 SER A N 1
ATOM 1433 C CA . SER A 1 192 ? -3.084 -3.938 6.438 1 98.88 192 SER A CA 1
ATOM 1434 C C . SER A 1 192 ? -2.551 -3.918 5.008 1 98.88 192 SER A C 1
ATOM 1436 O O . SER A 1 192 ? -1.455 -4.418 4.742 1 98.88 192 SER A O 1
ATOM 1438 N N . ILE A 1 193 ? -3.326 -3.34 4.09 1 98.94 193 ILE A N 1
ATOM 1439 C CA . ILE A 1 193 ? -2.895 -3.285 2.699 1 98.94 193 ILE A CA 1
ATOM 1440 C C . ILE A 1 193 ? -1.653 -2.402 2.58 1 98.94 193 ILE A C 1
ATOM 1442 O O . ILE A 1 193 ? -0.728 -2.723 1.83 1 98.94 193 ILE A O 1
ATOM 1446 N N . ILE A 1 194 ? -1.592 -1.307 3.299 1 98.94 194 ILE A N 1
ATOM 1447 C CA . ILE A 1 194 ? -0.405 -0.459 3.309 1 98.94 194 ILE A CA 1
ATOM 1448 C C . ILE A 1 194 ? 0.795 -1.26 3.811 1 98.94 194 ILE A C 1
ATOM 1450 O O . ILE A 1 194 ? 1.854 -1.267 3.176 1 98.94 194 ILE A O 1
ATOM 1454 N N . SER A 1 195 ? 0.618 -1.952 4.938 1 98.94 195 SER A N 1
ATOM 1455 C CA . SER A 1 195 ? 1.688 -2.754 5.523 1 98.94 195 SER A CA 1
ATOM 1456 C C . SER A 1 195 ? 2.168 -3.828 4.551 1 98.94 195 SER A C 1
ATOM 1458 O O . SER A 1 195 ? 3.373 -4 4.355 1 98.94 195 SER A O 1
ATOM 1460 N N . LEU A 1 196 ? 1.236 -4.523 3.953 1 98.94 196 LEU A N 1
ATOM 1461 C CA . LEU A 1 196 ? 1.563 -5.562 2.98 1 98.94 196 LEU A CA 1
ATOM 1462 C C . LEU A 1 196 ? 2.291 -4.965 1.778 1 98.94 196 LEU A C 1
ATOM 1464 O O . LEU A 1 196 ? 3.199 -5.59 1.226 1 98.94 196 LEU A O 1
ATOM 1468 N N . THR A 1 197 ? 1.898 -3.748 1.346 1 98.94 197 THR A N 1
ATOM 1469 C CA . THR A 1 197 ? 2.562 -3.1 0.221 1 98.94 197 THR A CA 1
ATOM 1470 C C . THR A 1 197 ? 4.008 -2.754 0.572 1 98.94 197 THR A C 1
ATOM 1472 O O . THR A 1 197 ? 4.906 -2.891 -0.263 1 98.94 197 THR A O 1
ATOM 1475 N N . TYR A 1 198 ? 4.277 -2.301 1.831 1 98.94 198 TYR A N 1
ATOM 1476 C CA . TYR A 1 198 ? 5.645 -2.074 2.279 1 98.94 198 TYR A CA 1
ATOM 1477 C C . TYR A 1 198 ? 6.48 -3.342 2.148 1 98.94 198 TYR A C 1
ATOM 1479 O O . TYR A 1 198 ? 7.586 -3.312 1.604 1 98.94 198 TYR A O 1
ATOM 1487 N N . ALA A 1 199 ? 5.918 -4.449 2.588 1 98.94 199 ALA A N 1
ATOM 1488 C CA . ALA A 1 199 ? 6.621 -5.727 2.492 1 98.94 199 ALA A CA 1
ATOM 1489 C C . ALA A 1 199 ? 6.855 -6.113 1.034 1 98.94 199 ALA A C 1
ATOM 1491 O O . ALA A 1 199 ? 7.953 -6.531 0.665 1 98.94 199 ALA A O 1
ATOM 1492 N N . ASP A 1 200 ? 5.816 -5.957 0.245 1 98.94 200 ASP A N 1
ATOM 1493 C CA . ASP A 1 200 ? 5.852 -6.305 -1.173 1 98.94 200 ASP A CA 1
ATOM 1494 C C . ASP A 1 200 ? 6.91 -5.488 -1.91 1 98.94 200 ASP A C 1
ATOM 1496 O O . ASP A 1 200 ? 7.645 -6.023 -2.742 1 98.94 200 ASP A O 1
ATOM 1500 N N . VAL A 1 201 ? 7.035 -4.215 -1.623 1 98.94 201 VAL A N 1
ATOM 1501 C CA . VAL A 1 201 ? 8 -3.309 -2.232 1 98.94 201 VAL A CA 1
ATOM 1502 C C . VAL A 1 201 ? 9.414 -3.676 -1.775 1 98.94 201 VAL A C 1
ATOM 1504 O O . VAL A 1 201 ? 10.359 -3.635 -2.564 1 98.94 201 VAL A O 1
ATOM 1507 N N . TYR A 1 202 ? 9.562 -4.117 -0.531 1 98.94 202 TYR A N 1
ATOM 1508 C CA . TYR A 1 202 ? 10.883 -4.352 0.052 1 98.94 202 TYR A CA 1
ATOM 1509 C C . TYR A 1 202 ? 11.414 -5.723 -0.345 1 98.94 202 TYR A C 1
ATOM 1511 O O . TYR A 1 202 ? 12.625 -5.906 -0.496 1 98.94 202 TYR A O 1
ATOM 1519 N N . ALA A 1 203 ? 10.625 -6.684 -0.574 1 98.94 203 ALA A N 1
ATOM 1520 C CA . ALA A 1 203 ? 10.945 -8.102 -0.695 1 98.94 203 ALA A CA 1
ATOM 1521 C C . ALA A 1 203 ? 12.008 -8.328 -1.771 1 98.94 203 ALA A C 1
ATOM 1523 O O . ALA A 1 203 ? 13.008 -9.008 -1.532 1 98.94 203 ALA A O 1
ATOM 1524 N N . PRO A 1 204 ? 11.891 -7.695 -2.969 1 98.75 204 PRO A N 1
ATOM 1525 C CA . PRO A 1 204 ? 12.883 -8 -3.998 1 98.75 204 PRO A CA 1
ATOM 1526 C C . PRO A 1 204 ? 14.289 -7.551 -3.609 1 98.75 204 PRO A C 1
ATOM 1528 O O . PRO A 1 204 ? 15.273 -8.148 -4.051 1 98.75 204 PRO A O 1
ATOM 1531 N N . SER A 1 205 ? 14.43 -6.531 -2.773 1 98.69 205 SER A N 1
ATOM 1532 C CA . SER A 1 205 ? 15.742 -6.016 -2.393 1 98.69 205 SER A CA 1
ATOM 1533 C C . SER A 1 205 ? 16.516 -7.035 -1.561 1 98.69 205 SER A C 1
ATOM 1535 O O . SER A 1 205 ? 17.734 -6.969 -1.47 1 98.69 205 SER A O 1
ATOM 1537 N N . ILE A 1 206 ? 15.805 -7.973 -0.988 1 98.38 206 ILE A N 1
ATOM 1538 C CA . ILE A 1 206 ? 16.484 -8.969 -0.174 1 98.38 206 ILE A CA 1
ATOM 1539 C C . ILE A 1 206 ? 16.391 -10.336 -0.85 1 98.38 206 ILE A C 1
ATOM 1541 O O . ILE A 1 206 ? 16.547 -11.375 -0.198 1 98.38 206 ILE A O 1
ATOM 1545 N N . GLY A 1 207 ? 15.977 -10.359 -2.076 1 97.81 207 GLY A N 1
ATOM 1546 C CA . GLY A 1 207 ? 16.047 -11.562 -2.889 1 97.81 207 GLY A CA 1
ATOM 1547 C C . GLY A 1 207 ? 14.781 -12.398 -2.82 1 97.81 207 GLY A C 1
ATOM 1548 O O . GLY A 1 207 ? 14.766 -13.547 -3.277 1 97.81 207 GLY A O 1
ATOM 1549 N N . LEU A 1 208 ? 13.742 -11.875 -2.205 1 98.69 208 LEU A N 1
ATOM 1550 C CA . LEU A 1 208 ? 12.461 -12.57 -2.135 1 98.69 208 LEU A CA 1
ATOM 1551 C C . LEU A 1 208 ? 11.5 -12.055 -3.197 1 98.69 208 LEU A C 1
ATOM 1553 O O . LEU A 1 208 ? 11.672 -10.945 -3.709 1 98.69 208 LEU A O 1
ATOM 1557 N N . GLY A 1 209 ? 10.625 -12.867 -3.66 1 98.44 209 GLY A N 1
ATOM 1558 C CA . GLY A 1 209 ? 9.469 -12.5 -4.465 1 98.44 209 GLY A CA 1
ATOM 1559 C C . GLY A 1 209 ? 8.148 -12.711 -3.75 1 98.44 209 GLY A C 1
ATOM 1560 O O . GLY A 1 209 ? 8.07 -13.492 -2.797 1 98.44 209 GLY A O 1
ATOM 1561 N N . THR A 1 210 ? 7.141 -11.992 -4.18 1 98.88 210 THR A N 1
ATOM 1562 C CA . THR A 1 210 ? 5.824 -12.094 -3.553 1 98.88 210 THR A CA 1
ATOM 1563 C C . THR A 1 210 ? 4.723 -12.062 -4.605 1 98.88 210 THR A C 1
ATOM 1565 O O . THR A 1 210 ? 4.973 -11.742 -5.77 1 98.88 210 THR A O 1
ATOM 1568 N N . CYS A 1 211 ? 3.572 -12.477 -4.223 1 98.88 211 CYS A N 1
ATOM 1569 C CA . CYS A 1 211 ? 2.338 -12.367 -4.992 1 98.88 211 CYS A CA 1
ATOM 1570 C C . CYS A 1 211 ? 1.137 -12.18 -4.074 1 98.88 211 CYS A C 1
ATOM 1572 O O . CYS A 1 211 ? 0.987 -12.898 -3.086 1 98.88 211 CYS A O 1
ATOM 1574 N N . TRP A 1 212 ? 0.327 -11.188 -4.379 1 98.88 212 TRP A N 1
ATOM 1575 C CA . TRP A 1 212 ? -0.895 -10.969 -3.609 1 98.88 212 TRP A CA 1
ATOM 1576 C C . TRP A 1 212 ? -1.856 -12.141 -3.773 1 98.88 212 TRP A C 1
ATOM 1578 O O . TRP A 1 212 ? -2.141 -12.57 -4.895 1 98.88 212 TRP A O 1
ATOM 1588 N N . ALA A 1 213 ? -2.357 -12.641 -2.689 1 98.62 213 ALA A N 1
ATOM 1589 C CA . ALA A 1 213 ? -3.055 -13.922 -2.68 1 98.62 213 ALA A CA 1
ATOM 1590 C C . ALA A 1 213 ? -4.566 -13.727 -2.709 1 98.62 213 ALA A C 1
ATOM 1592 O O . ALA A 1 213 ? -5.262 -14.047 -1.739 1 98.62 213 ALA A O 1
ATOM 1593 N N . GLY A 1 214 ? -5.09 -13.328 -3.848 1 97.75 214 GLY A N 1
ATOM 1594 C CA . GLY A 1 214 ? -6.508 -13.047 -4 1 97.75 214 GLY A CA 1
ATOM 1595 C C . GLY A 1 214 ? -7.391 -14.258 -3.758 1 97.75 214 GLY A C 1
ATOM 1596 O O . GLY A 1 214 ? -8.406 -14.164 -3.064 1 97.75 214 GLY A O 1
ATOM 1597 N N . PHE A 1 215 ? -7.055 -15.414 -4.254 1 97.38 215 PHE A N 1
ATOM 1598 C CA . PHE A 1 215 ? -7.867 -16.625 -4.109 1 97.38 215 PHE A CA 1
ATOM 1599 C C . PHE A 1 215 ? -7.887 -17.094 -2.658 1 97.38 215 PHE A C 1
ATOM 1601 O O . PHE A 1 215 ? -8.906 -17.562 -2.17 1 97.38 215 PHE A O 1
ATOM 1608 N N . VAL A 1 216 ? -6.742 -16.891 -1.954 1 98.06 216 VAL A N 1
ATOM 1609 C CA . VAL A 1 216 ? -6.695 -17.219 -0.534 1 98.06 216 VAL A CA 1
ATOM 1610 C C . VAL A 1 216 ? -7.727 -16.391 0.224 1 98.06 216 VAL A C 1
ATOM 1612 O O . VAL A 1 216 ? -8.477 -16.906 1.051 1 98.06 216 VAL A O 1
ATOM 1615 N N . MET A 1 217 ? -7.805 -15.117 -0.094 1 97.56 217 MET A N 1
ATOM 1616 C CA . MET A 1 217 ? -8.727 -14.219 0.603 1 97.56 217 MET A CA 1
ATOM 1617 C C . MET A 1 217 ? -10.172 -14.586 0.296 1 97.56 217 MET A C 1
ATOM 1619 O O . MET A 1 217 ? -11.031 -14.523 1.179 1 97.56 217 MET A O 1
ATOM 1623 N N . ILE A 1 218 ? -10.445 -14.938 -0.99 1 96.19 218 ILE A N 1
ATOM 1624 C CA . ILE A 1 218 ? -11.781 -15.375 -1.362 1 96.19 218 ILE A CA 1
ATOM 1625 C C . ILE A 1 218 ? -12.18 -16.594 -0.526 1 96.19 218 ILE A C 1
ATOM 1627 O O . ILE A 1 218 ? -13.273 -16.625 0.055 1 96.19 218 ILE A O 1
ATOM 1631 N N . LEU A 1 219 ? -11.352 -17.531 -0.395 1 97.56 219 LEU A N 1
ATOM 1632 C CA . LEU A 1 219 ? -11.641 -18.781 0.3 1 97.56 219 LEU A CA 1
ATOM 1633 C C . LEU A 1 219 ? -11.82 -18.547 1.795 1 97.56 219 LEU A C 1
ATOM 1635 O O . LEU A 1 219 ? -12.703 -19.141 2.42 1 97.56 219 LEU A O 1
ATOM 1639 N N . LEU A 1 220 ? -10.977 -17.688 2.369 1 97 220 LEU A N 1
ATOM 1640 C CA . LEU A 1 220 ? -11.109 -17.375 3.787 1 97 220 LEU A CA 1
ATOM 1641 C C . LEU A 1 220 ? -12.445 -16.703 4.07 1 97 220 LEU A C 1
ATOM 1643 O O . LEU A 1 220 ? -13.023 -16.875 5.148 1 97 220 LEU A O 1
ATOM 1647 N N . GLY A 1 221 ? -12.922 -15.938 3.104 1 94.06 221 GLY A N 1
ATOM 1648 C CA . GLY A 1 221 ? -14.219 -15.297 3.248 1 94.06 221 GLY A CA 1
ATOM 1649 C C . GLY A 1 221 ? -15.383 -16.266 3.174 1 94.06 221 GLY A C 1
ATOM 1650 O O . GLY A 1 221 ? -16.406 -16.078 3.846 1 94.06 221 GLY A O 1
ATOM 1651 N N . VAL A 1 222 ? -15.203 -17.312 2.391 1 94.38 222 VAL A N 1
ATOM 1652 C CA . VAL A 1 222 ? -16.281 -18.25 2.123 1 94.38 222 VAL A CA 1
ATOM 1653 C C . VAL A 1 222 ? -16.25 -19.391 3.143 1 94.38 222 VAL A C 1
ATOM 1655 O O . VAL A 1 222 ? -17.297 -19.922 3.529 1 94.38 222 VAL A O 1
ATOM 1658 N N . PHE A 1 223 ? -15.062 -19.734 3.572 1 95.94 223 PHE A N 1
ATOM 1659 C CA . PHE A 1 223 ? -14.891 -20.875 4.445 1 95.94 223 PHE A CA 1
ATOM 1660 C C . PHE A 1 223 ? -14.164 -20.484 5.727 1 95.94 223 PHE A C 1
ATOM 1662 O O . PHE A 1 223 ? -12.961 -20.719 5.852 1 95.94 223 PHE A O 1
ATOM 1669 N N . PRO A 1 224 ? -14.836 -20.141 6.754 1 91.38 224 PRO A N 1
ATOM 1670 C CA . PRO A 1 224 ? -14.227 -19.672 8 1 91.38 224 PRO A CA 1
ATOM 1671 C C . PRO A 1 224 ? -13.32 -20.734 8.633 1 91.38 224 PRO A C 1
ATOM 1673 O O . PRO A 1 224 ? -12.289 -20.391 9.219 1 91.38 224 PRO A O 1
ATOM 1676 N N . PRO A 1 225 ? -13.594 -22 8.477 1 93.06 225 PRO A N 1
ATOM 1677 C CA . PRO A 1 225 ? -12.734 -23 9.109 1 93.06 225 PRO A CA 1
ATOM 1678 C C . PRO A 1 225 ? -11.289 -22.938 8.609 1 93.06 225 PRO A C 1
ATOM 1680 O O . PRO A 1 225 ? -10.383 -23.438 9.281 1 93.06 225 PRO A O 1
ATOM 1683 N N . LEU A 1 226 ? -11.117 -22.406 7.434 1 96.62 226 LEU A N 1
ATOM 1684 C CA . LEU A 1 226 ? -9.773 -22.328 6.867 1 96.62 226 LEU A CA 1
ATOM 1685 C C . LEU A 1 226 ? -8.891 -21.406 7.695 1 96.62 226 LEU A C 1
ATOM 1687 O O . LEU A 1 226 ? -7.66 -21.5 7.641 1 96.62 226 LEU A O 1
ATOM 1691 N N . GLU A 1 227 ? -9.484 -20.453 8.414 1 95.25 227 GLU A N 1
ATOM 1692 C CA . GLU A 1 227 ? -8.719 -19.562 9.281 1 95.25 227 GLU A CA 1
ATOM 1693 C C . GLU A 1 227 ? -7.973 -20.344 10.359 1 95.25 227 GLU A C 1
ATOM 1695 O O . GLU A 1 227 ? -6.828 -20.016 10.688 1 95.25 227 GLU A O 1
ATOM 1700 N N . LYS A 1 228 ? -8.617 -21.375 10.836 1 93.06 228 LYS A N 1
ATOM 1701 C CA . LYS A 1 228 ? -8 -22.203 11.875 1 93.06 228 LYS A CA 1
ATOM 1702 C C . LYS A 1 228 ? -6.797 -22.953 11.32 1 93.06 228 LYS A C 1
ATOM 1704 O O . LYS A 1 228 ? -5.789 -23.125 12.016 1 93.06 228 LYS A O 1
ATOM 1709 N N . ILE A 1 229 ? -6.902 -23.375 10.148 1 94.81 229 ILE A N 1
ATOM 1710 C CA . ILE A 1 229 ? -5.828 -24.109 9.508 1 94.81 229 ILE A CA 1
ATOM 1711 C C . ILE A 1 229 ? -4.598 -23.219 9.359 1 94.81 229 ILE A C 1
ATOM 1713 O O . ILE A 1 229 ? -3.465 -23.672 9.523 1 94.81 229 ILE A O 1
ATOM 1717 N N . LEU A 1 230 ? -4.844 -21.953 9.141 1 96.88 230 LEU A N 1
ATOM 1718 C CA . LEU A 1 230 ? -3.748 -21 8.945 1 96.88 230 LEU A CA 1
ATOM 1719 C C . LEU A 1 230 ? -3.266 -20.453 10.281 1 96.88 230 LEU A C 1
ATOM 1721 O O . LEU A 1 230 ? -2.281 -19.719 10.328 1 96.88 230 LEU A O 1
ATOM 1725 N N . GLY A 1 231 ? -3.961 -20.781 11.336 1 96.62 231 GLY A N 1
ATOM 1726 C CA . GLY A 1 231 ? -3.537 -20.344 12.656 1 96.62 231 GLY A CA 1
ATOM 1727 C C . GLY A 1 231 ? -3.918 -18.906 12.969 1 96.62 231 GLY A C 1
ATOM 1728 O O . GLY A 1 231 ? -3.244 -18.234 13.75 1 96.62 231 GLY A O 1
ATOM 1729 N N . ILE A 1 232 ? -4.926 -18.406 12.367 1 97.56 232 ILE A N 1
ATOM 1730 C CA . ILE A 1 232 ? -5.383 -17.047 12.68 1 97.56 232 ILE A CA 1
ATOM 1731 C C . ILE A 1 232 ? -6.031 -17.031 14.062 1 97.56 232 ILE A C 1
ATOM 1733 O O . ILE A 1 232 ? -6.984 -17.766 14.32 1 97.56 232 ILE A O 1
ATOM 1737 N N . PRO A 1 233 ? -5.547 -16.219 14.898 1 96.88 233 PRO A N 1
ATOM 1738 C CA . PRO A 1 233 ? -6.055 -16.234 16.281 1 96.88 233 PRO A CA 1
ATOM 1739 C C . PRO A 1 233 ? -7.492 -15.727 16.375 1 96.88 233 PRO A C 1
ATOM 1741 O O . PRO A 1 233 ? -7.926 -14.922 15.547 1 96.88 233 PRO A O 1
ATOM 1744 N N . GLU A 1 234 ? -8.141 -16.203 17.469 1 95.44 234 GLU A N 1
ATOM 1745 C CA . GLU A 1 234 ? -9.469 -15.672 17.766 1 95.44 234 GLU A CA 1
ATOM 1746 C C . GLU A 1 234 ? -9.422 -14.164 17.969 1 95.44 234 GLU A C 1
ATOM 1748 O O . GLU A 1 234 ? -8.484 -13.633 18.562 1 95.44 234 GLU A O 1
ATOM 1753 N N . GLY A 1 235 ? -10.398 -13.477 17.469 1 95.81 235 GLY A N 1
ATOM 1754 C CA . GLY A 1 235 ? -10.477 -12.039 17.625 1 95.81 235 GLY A CA 1
ATOM 1755 C C . GLY A 1 235 ? -9.836 -11.266 16.484 1 95.81 235 GLY A C 1
ATOM 1756 O O . GLY A 1 235 ? -9.961 -10.047 16.406 1 95.81 235 GLY A O 1
ATOM 1757 N N . TYR A 1 236 ? -9.141 -11.984 15.633 1 97.44 236 TYR A N 1
ATOM 1758 C CA . TYR A 1 236 ? -8.523 -11.352 14.477 1 97.44 236 TYR A CA 1
ATOM 1759 C C . TYR A 1 236 ? -9.125 -11.883 13.18 1 97.44 236 TYR A C 1
ATOM 1761 O O . TYR A 1 236 ? -9.695 -12.977 13.148 1 97.44 236 TYR A O 1
ATOM 1769 N N . LYS A 1 237 ? -9.055 -11.109 12.211 1 97.25 237 LYS A N 1
ATOM 1770 C CA . LYS A 1 237 ? -9.477 -11.461 10.859 1 97.25 237 LYS A CA 1
ATOM 1771 C C . LYS A 1 237 ? -8.359 -11.242 9.852 1 97.25 237 LYS A C 1
ATOM 1773 O O . LYS A 1 237 ? -7.637 -10.242 9.922 1 97.25 237 LYS A O 1
ATOM 1778 N N . ALA A 1 238 ? -8.234 -12.188 8.953 1 98.25 238 ALA A N 1
ATOM 1779 C CA . ALA A 1 238 ? -7.309 -11.969 7.84 1 98.25 238 ALA A CA 1
ATOM 1780 C C . ALA A 1 238 ? -7.75 -10.797 6.977 1 98.25 238 ALA A C 1
ATOM 1782 O O . ALA A 1 238 ? -8.891 -10.75 6.508 1 98.25 238 ALA A O 1
ATOM 1783 N N . GLN A 1 239 ? -6.902 -9.867 6.82 1 98.31 239 GLN A N 1
ATOM 1784 C CA . GLN A 1 239 ? -7.215 -8.703 6 1 98.31 239 GLN A CA 1
ATOM 1785 C C . GLN A 1 239 ? -6.766 -8.906 4.559 1 98.31 239 GLN A C 1
ATOM 1787 O O . GLN A 1 239 ? -7.48 -8.539 3.623 1 98.31 239 GLN A O 1
ATOM 1792 N N . PHE A 1 240 ? -5.566 -9.477 4.352 1 98.75 240 PHE A N 1
ATOM 1793 C CA . PHE A 1 240 ? -5.039 -9.898 3.059 1 98.75 240 PHE A CA 1
ATOM 1794 C C . PHE A 1 240 ? -3.75 -10.695 3.232 1 98.75 240 PHE A C 1
ATOM 1796 O O . PHE A 1 240 ? -3.273 -10.875 4.355 1 98.75 240 PHE A O 1
ATOM 1803 N N . ALA A 1 241 ? -3.193 -11.234 2.121 1 98.88 241 ALA A N 1
ATOM 1804 C CA . ALA A 1 241 ? -2.041 -12.125 2.256 1 98.88 241 ALA A CA 1
ATOM 1805 C C . ALA A 1 241 ? -1.109 -12 1.053 1 98.88 241 ALA A C 1
ATOM 1807 O O . ALA A 1 241 ? -1.543 -11.633 -0.041 1 98.88 241 ALA A O 1
ATOM 1808 N N . LEU A 1 242 ? 0.152 -12.25 1.305 1 98.94 242 LEU A N 1
ATOM 1809 C CA . LEU A 1 242 ? 1.172 -12.391 0.271 1 98.94 242 LEU A CA 1
ATOM 1810 C C . LEU A 1 242 ? 1.719 -13.812 0.245 1 98.94 242 LEU A C 1
ATOM 1812 O O . LEU A 1 242 ? 2.037 -14.383 1.293 1 98.94 242 LEU A O 1
ATOM 1816 N N . LEU A 1 243 ? 1.758 -14.398 -0.948 1 98.88 243 LEU A N 1
ATOM 1817 C CA . LEU A 1 243 ? 2.691 -15.5 -1.16 1 98.88 243 LEU A CA 1
ATOM 1818 C C . LEU A 1 243 ? 4.133 -15 -1.172 1 98.88 243 LEU A C 1
ATOM 1820 O O . LEU A 1 243 ? 4.398 -13.875 -1.609 1 98.88 243 LEU A O 1
ATOM 1824 N N . ALA A 1 244 ? 5.086 -15.852 -0.686 1 98.81 244 ALA A N 1
ATOM 1825 C CA . ALA A 1 244 ? 6.48 -15.414 -0.657 1 98.81 244 ALA A CA 1
ATOM 1826 C C . ALA A 1 244 ? 7.422 -16.594 -0.894 1 98.81 244 ALA A C 1
ATOM 1828 O O . ALA A 1 244 ? 7.125 -17.719 -0.506 1 98.81 244 ALA A O 1
ATOM 1829 N N . GLY A 1 245 ? 8.531 -16.328 -1.498 1 98.75 245 GLY A N 1
ATOM 1830 C CA . GLY A 1 245 ? 9.586 -17.297 -1.77 1 98.75 245 GLY A CA 1
ATOM 1831 C C . GLY A 1 245 ? 10.727 -16.719 -2.592 1 98.75 245 GLY A C 1
ATOM 1832 O O . GLY A 1 245 ? 10.672 -15.555 -3.006 1 98.75 245 GLY A O 1
ATOM 1833 N N . HIS A 1 246 ? 11.758 -17.547 -2.729 1 98.69 246 HIS A N 1
ATOM 1834 C CA . HIS A 1 246 ? 12.836 -17.188 -3.639 1 98.69 246 HIS A CA 1
ATOM 1835 C C . HIS A 1 246 ? 12.453 -17.469 -5.09 1 98.69 246 HIS A C 1
ATOM 1837 O O . HIS A 1 246 ? 12.117 -18.594 -5.434 1 98.69 246 HIS A O 1
ATOM 1843 N N . PRO A 1 247 ? 12.477 -16.422 -5.891 1 98.31 247 PRO A N 1
ATOM 1844 C CA . PRO A 1 247 ? 12.062 -16.625 -7.281 1 98.31 247 PRO A CA 1
ATOM 1845 C C . PRO A 1 247 ? 12.93 -17.656 -8.008 1 98.31 247 PRO A C 1
ATOM 1847 O O . PRO A 1 247 ? 14.148 -17.688 -7.809 1 98.31 247 PRO A O 1
ATOM 1850 N N . GLN A 1 248 ? 12.297 -18.5 -8.805 1 97.81 248 GLN A N 1
ATOM 1851 C CA . GLN A 1 248 ? 13 -19.469 -9.641 1 97.81 248 GLN A CA 1
ATOM 1852 C C . GLN A 1 248 ? 13.68 -18.797 -10.82 1 97.81 248 GLN A C 1
ATOM 1854 O O . GLN A 1 248 ? 14.75 -19.234 -11.258 1 97.81 248 GLN A O 1
ATOM 1859 N N . TYR A 1 249 ? 13.023 -17.766 -11.375 1 96.88 249 TYR A N 1
ATOM 1860 C CA . TYR A 1 249 ? 13.508 -17.031 -12.547 1 96.88 249 TYR A CA 1
ATOM 1861 C C . TYR A 1 249 ? 13.734 -15.562 -12.227 1 96.88 249 TYR A C 1
ATOM 1863 O O . TYR A 1 249 ? 13.148 -15.031 -11.281 1 96.88 249 TYR A O 1
ATOM 1871 N N . ALA A 1 250 ? 14.609 -15.016 -12.961 1 96.44 250 ALA A N 1
ATOM 1872 C CA . ALA A 1 250 ? 14.781 -13.57 -12.906 1 96.44 250 ALA A CA 1
ATOM 1873 C C . ALA A 1 250 ? 13.891 -12.867 -13.93 1 96.44 250 ALA A C 1
ATOM 1875 O O . ALA A 1 250 ? 13.727 -13.352 -15.055 1 96.44 250 ALA A O 1
ATOM 1876 N N . PHE A 1 251 ? 13.273 -11.82 -13.547 1 97.62 251 PHE A N 1
ATOM 1877 C CA . PHE A 1 251 ? 12.602 -10.898 -14.453 1 97.62 251 PHE A CA 1
ATOM 1878 C C . PHE A 1 251 ? 13.484 -9.695 -14.766 1 97.62 251 PHE A C 1
ATOM 1880 O O . PHE A 1 251 ? 13.695 -8.844 -13.906 1 97.62 251 PHE A O 1
ATOM 1887 N N . THR A 1 252 ? 13.898 -9.609 -15.992 1 97.31 252 THR A N 1
ATOM 1888 C CA . THR A 1 252 ? 15.039 -8.727 -16.25 1 97.31 252 THR A CA 1
ATOM 1889 C C . THR A 1 252 ? 14.594 -7.48 -17.016 1 97.31 252 THR A C 1
ATOM 1891 O O . THR A 1 252 ? 15.391 -6.566 -17.234 1 97.31 252 THR A O 1
ATOM 1894 N N . GLN A 1 253 ? 13.367 -7.445 -17.406 1 97.19 253 GLN A N 1
ATOM 1895 C CA . GLN A 1 253 ? 12.836 -6.285 -18.125 1 97.19 253 GLN A CA 1
ATOM 1896 C C . GLN A 1 253 ? 11.617 -5.715 -17.406 1 97.19 253 GLN A C 1
ATOM 1898 O O . GLN A 1 253 ? 10.922 -6.43 -16.688 1 97.19 253 GLN A O 1
ATOM 1903 N N . ILE A 1 254 ? 11.391 -4.449 -17.609 1 97.62 254 ILE A N 1
ATOM 1904 C CA . ILE A 1 254 ? 10.203 -3.766 -17.109 1 97.62 254 ILE A CA 1
ATOM 1905 C C . ILE A 1 254 ? 9.203 -3.586 -18.25 1 97.62 254 ILE A C 1
ATOM 1907 O O . ILE A 1 254 ? 9.438 -2.811 -19.188 1 97.62 254 ILE A O 1
ATOM 1911 N N . PRO A 1 255 ? 8.102 -4.305 -18.188 1 93.31 255 PRO A N 1
ATOM 1912 C CA . PRO A 1 255 ? 7.094 -4.102 -19.219 1 93.31 255 PRO A CA 1
ATOM 1913 C C . PRO A 1 255 ? 6.504 -2.691 -19.203 1 93.31 255 PRO A C 1
ATOM 1915 O O . PRO A 1 255 ? 6.41 -2.07 -18.141 1 93.31 255 PRO A O 1
ATOM 1918 N N . PRO A 1 256 ? 6.125 -2.217 -20.375 1 92.62 256 PRO A N 1
ATOM 1919 C CA . PRO A 1 256 ? 5.531 -0.878 -20.406 1 92.62 256 PRO A CA 1
ATOM 1920 C C . PRO A 1 256 ? 4.145 -0.833 -19.766 1 92.62 256 PRO A C 1
ATOM 1922 O O . PRO A 1 256 ? 3.424 -1.833 -19.781 1 92.62 256 PRO A O 1
ATOM 1925 N N . ARG A 1 257 ? 3.818 0.281 -19.203 1 94.81 257 ARG A N 1
ATOM 1926 C CA . ARG A 1 257 ? 2.504 0.547 -18.625 1 94.81 257 ARG A CA 1
ATOM 1927 C C . ARG A 1 257 ? 1.971 1.9 -19.094 1 94.81 257 ARG A C 1
ATOM 1929 O O . ARG A 1 257 ? 2.732 2.859 -19.234 1 94.81 257 ARG A O 1
ATOM 1936 N N . ASP A 1 258 ? 0.688 1.911 -19.234 1 94.19 258 ASP A N 1
ATOM 1937 C CA . ASP A 1 258 ? 0.034 3.168 -19.594 1 94.19 258 ASP A CA 1
ATOM 1938 C C . ASP A 1 258 ? -0.164 4.047 -18.359 1 94.19 258 ASP A C 1
ATOM 1940 O O . ASP A 1 258 ? -0.366 3.539 -17.25 1 94.19 258 ASP A O 1
ATOM 1944 N N . MET A 1 259 ? -0.089 5.359 -18.625 1 97.12 259 MET A N 1
ATOM 1945 C CA . MET A 1 259 ? -0.442 6.32 -17.578 1 97.12 259 MET A CA 1
ATOM 1946 C C . MET A 1 259 ? -1.887 6.129 -17.141 1 97.12 259 MET A C 1
ATOM 1948 O O . MET A 1 259 ? -2.793 6.031 -17.969 1 97.12 259 MET A O 1
ATOM 1952 N N . PRO A 1 260 ? -2.088 5.98 -15.789 1 97.94 260 PRO A N 1
ATOM 1953 C CA . PRO A 1 260 ? -3.484 5.98 -15.344 1 97.94 260 PRO A CA 1
ATOM 1954 C C . PRO A 1 260 ? -4.23 7.25 -15.75 1 97.94 260 PRO A C 1
ATOM 1956 O O . PRO A 1 260 ? -3.621 8.312 -15.875 1 97.94 260 PRO A O 1
ATOM 1959 N N . GLU A 1 261 ? -5.516 7.078 -15.93 1 98.06 261 GLU A N 1
ATOM 1960 C CA . GLU A 1 261 ? -6.336 8.25 -16.234 1 98.06 261 GLU A CA 1
ATOM 1961 C C . GLU A 1 261 ? -6.379 9.219 -15.062 1 98.06 261 GLU A C 1
ATOM 1963 O O . GLU A 1 261 ? -6.531 8.805 -13.914 1 98.06 261 GLU A O 1
ATOM 1968 N N . ILE A 1 262 ? -6.207 10.508 -15.375 1 98.69 262 ILE A N 1
ATOM 1969 C CA . ILE A 1 262 ? -6.219 11.555 -14.359 1 98.69 262 ILE A CA 1
ATOM 1970 C C . ILE A 1 262 ? -7.324 12.562 -14.664 1 98.69 262 ILE A C 1
ATOM 1972 O O . ILE A 1 262 ? -7.398 13.094 -15.781 1 98.69 262 ILE A O 1
ATOM 1976 N N . PHE A 1 263 ? -8.203 12.758 -13.75 1 98.5 263 PHE A N 1
ATOM 1977 C CA . PHE A 1 263 ? -9.156 13.859 -13.781 1 98.5 263 PHE A CA 1
ATOM 1978 C C . PHE A 1 263 ? -8.656 15.039 -12.961 1 98.5 263 PHE A C 1
ATOM 1980 O O . PHE A 1 263 ? -8.547 14.945 -11.734 1 98.5 263 PHE A O 1
ATOM 1987 N N . TRP A 1 264 ? -8.359 16.141 -13.656 1 97.38 264 TRP A N 1
ATOM 1988 C CA . TRP A 1 264 ? -7.883 17.344 -12.977 1 97.38 264 TRP A CA 1
ATOM 1989 C C . TRP A 1 264 ? -9.047 18.219 -12.523 1 97.38 264 TRP A C 1
ATOM 1991 O O . TRP A 1 264 ? -10 18.422 -13.281 1 97.38 264 TRP A O 1
ATOM 2001 N N . THR A 1 265 ? -9.008 18.547 -11.289 1 91.81 265 THR A N 1
ATOM 2002 C CA . THR A 1 265 ? -10.039 19.438 -10.734 1 91.81 265 THR A CA 1
ATOM 2003 C C . THR A 1 265 ? -9.43 20.75 -10.281 1 91.81 265 THR A C 1
ATOM 2005 O O . THR A 1 265 ? -8.422 20.766 -9.57 1 91.81 265 THR A O 1
ATOM 2008 N N . MET B 1 1 ? -5.965 -0.385 -21.672 1 59.09 1 MET B N 1
ATOM 2009 C CA . MET B 1 1 ? -4.648 -1.002 -21.531 1 59.09 1 MET B CA 1
ATOM 2010 C C . MET B 1 1 ? -4.184 -1.599 -22.859 1 59.09 1 MET B C 1
ATOM 2012 O O . MET B 1 1 ? -4.996 -2.1 -23.641 1 59.09 1 MET B O 1
ATOM 2016 N N . THR B 1 2 ? -2.883 -1.232 -23.188 1 66.19 2 THR B N 1
ATOM 2017 C CA . THR B 1 2 ? -2.32 -1.788 -24.422 1 66.19 2 THR B CA 1
ATOM 2018 C C . THR B 1 2 ? -2.416 -3.311 -24.422 1 66.19 2 THR B C 1
ATOM 2020 O O . THR B 1 2 ? -2.008 -3.963 -23.453 1 66.19 2 THR B O 1
ATOM 2023 N N . ASN B 1 3 ? -3.225 -3.787 -25.219 1 77.94 3 ASN B N 1
ATOM 2024 C CA . ASN B 1 3 ? -3.34 -5.234 -25.359 1 77.94 3 ASN B CA 1
ATOM 2025 C C . ASN B 1 3 ? -2.066 -5.84 -25.953 1 77.94 3 ASN B C 1
ATOM 2027 O O . ASN B 1 3 ? -1.729 -5.59 -27.109 1 77.94 3 ASN B O 1
ATOM 2031 N N . LEU B 1 4 ? -1.361 -6.527 -25.141 1 84.88 4 LEU B N 1
ATOM 2032 C CA . LEU B 1 4 ? -0.078 -7.074 -25.562 1 84.88 4 LEU B CA 1
ATOM 2033 C C . LEU B 1 4 ? -0.273 -8.367 -26.344 1 84.88 4 LEU B C 1
ATOM 2035 O O . LEU B 1 4 ? 0.631 -8.805 -27.062 1 84.88 4 LEU B O 1
ATOM 2039 N N . ALA B 1 5 ? -1.445 -8.961 -26.266 1 80.19 5 ALA B N 1
ATOM 2040 C CA . ALA B 1 5 ? -1.673 -10.297 -26.812 1 80.19 5 ALA B CA 1
ATOM 2041 C C . ALA B 1 5 ? -1.352 -10.352 -28.297 1 80.19 5 ALA B C 1
ATOM 2043 O O . ALA B 1 5 ? -0.663 -11.266 -28.75 1 80.19 5 ALA B O 1
ATOM 2044 N N . GLU B 1 6 ? -1.736 -9.336 -28.953 1 84 6 GLU B N 1
ATOM 2045 C CA . GLU B 1 6 ? -1.592 -9.383 -30.406 1 84 6 GLU B CA 1
ATOM 2046 C C . GLU B 1 6 ? -0.237 -8.828 -30.844 1 84 6 GLU B C 1
ATOM 2048 O O . GLU B 1 6 ? 0.178 -9.023 -31.984 1 84 6 GLU B O 1
ATOM 2053 N N . SER B 1 7 ? 0.46 -8.336 -29.906 1 88.88 7 SER B N 1
ATOM 2054 C CA . SER B 1 7 ? 1.678 -7.629 -30.297 1 88.88 7 SER B CA 1
ATOM 2055 C C . SER B 1 7 ? 2.922 -8.414 -29.891 1 88.88 7 SER B C 1
ATOM 2057 O O . SER B 1 7 ? 4.043 -8.016 -30.219 1 88.88 7 SER B O 1
ATOM 2059 N N . ILE B 1 8 ? 2.773 -9.492 -29.219 1 92.88 8 ILE B N 1
ATOM 2060 C CA . ILE B 1 8 ? 3.912 -10.289 -28.781 1 92.88 8 ILE B CA 1
ATOM 2061 C C . ILE B 1 8 ? 4.617 -10.906 -29.984 1 92.88 8 ILE B C 1
ATOM 2063 O O . ILE B 1 8 ? 3.971 -11.461 -30.875 1 92.88 8 ILE B O 1
ATOM 2067 N N . GLN B 1 9 ? 5.867 -10.703 -30.047 1 94.31 9 GLN B N 1
ATOM 2068 C CA . GLN B 1 9 ? 6.719 -11.266 -31.078 1 94.31 9 GLN B CA 1
ATOM 2069 C C . GLN B 1 9 ? 7.797 -12.164 -30.5 1 94.31 9 GLN B C 1
ATOM 2071 O O . GLN B 1 9 ? 8.344 -11.875 -29.422 1 94.31 9 GLN B O 1
ATOM 2076 N N . ILE B 1 10 ? 8.102 -13.258 -31.266 1 96.06 10 ILE B N 1
ATOM 2077 C CA . ILE B 1 10 ? 9.133 -14.18 -30.828 1 96.06 10 ILE B CA 1
ATOM 2078 C C . ILE B 1 10 ? 10.234 -14.266 -31.875 1 96.06 10 ILE B C 1
ATOM 2080 O O . ILE B 1 10 ? 9.969 -14.562 -33.031 1 96.06 10 ILE B O 1
ATOM 2084 N N . ASN B 1 11 ? 11.414 -13.906 -31.531 1 97.25 11 ASN B N 1
ATOM 2085 C CA . ASN B 1 11 ? 12.586 -14.156 -32.375 1 97.25 11 ASN B CA 1
ATOM 2086 C C . ASN B 1 11 ? 13.117 -15.57 -32.156 1 97.25 11 ASN B C 1
ATOM 2088 O O . ASN B 1 11 ? 13.93 -15.812 -31.266 1 97.25 11 ASN B O 1
ATOM 2092 N N . TYR B 1 12 ? 12.766 -16.484 -33 1 97.25 12 TYR B N 1
ATOM 2093 C CA . TYR B 1 12 ? 13.102 -17.891 -32.844 1 97.25 12 TYR B CA 1
ATOM 2094 C C . TYR B 1 12 ? 14.586 -18.125 -33.094 1 97.25 12 TYR B C 1
ATOM 2096 O O . TYR B 1 12 ? 15.125 -19.172 -32.719 1 97.25 12 TYR B O 1
ATOM 2104 N N . GLY B 1 13 ? 15.188 -17.141 -33.688 1 97.69 13 GLY B N 1
ATOM 2105 C CA . GLY B 1 13 ? 16.625 -17.266 -33.906 1 97.69 13 GLY B CA 1
ATOM 2106 C C . GLY B 1 13 ? 17.438 -17.219 -32.625 1 97.69 13 GLY B C 1
ATOM 2107 O O . GLY B 1 13 ? 18.516 -17.797 -32.562 1 97.69 13 GLY B O 1
ATOM 2108 N N . ILE B 1 14 ? 16.922 -16.562 -31.609 1 97.56 14 ILE B N 1
ATOM 2109 C CA . ILE B 1 14 ? 17.688 -16.438 -30.375 1 97.56 14 ILE B CA 1
ATOM 2110 C C . ILE B 1 14 ? 16.938 -17.094 -29.234 1 97.56 14 ILE B C 1
ATOM 2112 O O . ILE B 1 14 ? 17.422 -17.109 -28.094 1 97.56 14 ILE B O 1
ATOM 2116 N N . CYS B 1 15 ? 15.82 -17.641 -29.547 1 97.56 15 CYS B N 1
ATOM 2117 C CA . CYS B 1 15 ? 15.086 -18.391 -28.531 1 97.56 15 CYS B CA 1
ATOM 2118 C C . CYS B 1 15 ? 15.82 -19.672 -28.156 1 97.56 15 CYS B C 1
ATOM 2120 O O . CYS B 1 15 ? 16.203 -20.453 -29.031 1 97.56 15 CYS B O 1
ATOM 2122 N N . THR B 1 16 ? 15.922 -19.906 -26.859 1 97.25 16 THR B N 1
ATOM 2123 C CA . THR B 1 16 ? 16.641 -21.078 -26.391 1 97.25 16 THR B CA 1
ATOM 2124 C C . THR B 1 16 ? 15.664 -22.203 -26.031 1 97.25 16 THR B C 1
ATOM 2126 O O . THR B 1 16 ? 16.078 -23.25 -25.547 1 97.25 16 THR B O 1
ATOM 2129 N N . THR B 1 17 ? 14.406 -22 -26.141 1 97.25 17 THR B N 1
ATOM 2130 C CA . THR B 1 17 ? 13.344 -22.938 -25.844 1 97.25 17 THR B CA 1
ATOM 2131 C C . THR B 1 17 ? 13.383 -23.359 -24.375 1 97.25 17 THR B C 1
ATOM 2133 O O . THR B 1 17 ? 12.992 -24.469 -24.016 1 97.25 17 THR B O 1
ATOM 2136 N N . CYS B 1 18 ? 13.898 -22.438 -23.5 1 96.69 18 CYS B N 1
ATOM 2137 C CA . CYS B 1 18 ? 14.062 -22.75 -22.078 1 96.69 18 CYS B CA 1
ATOM 2138 C C . CYS B 1 18 ? 12.711 -22.938 -21.406 1 96.69 18 CYS B C 1
ATOM 2140 O O . CYS B 1 18 ? 12.633 -23.516 -20.328 1 96.69 18 CYS B O 1
ATOM 2142 N N . GLY B 1 19 ? 11.609 -22.297 -21.906 1 96.94 19 GLY B N 1
ATOM 2143 C CA . GLY B 1 19 ? 10.258 -22.516 -21.422 1 96.94 19 GLY B CA 1
ATOM 2144 C C . GLY B 1 19 ? 9.852 -21.562 -20.312 1 96.94 19 GLY B C 1
ATOM 2145 O O . GLY B 1 19 ? 8.727 -21.625 -19.812 1 96.94 19 GLY B O 1
ATOM 2146 N N . ALA B 1 20 ? 10.648 -20.625 -19.875 1 97.19 20 ALA B N 1
ATOM 2147 C CA . ALA B 1 20 ? 10.336 -19.703 -18.781 1 97.19 20 ALA B CA 1
ATOM 2148 C C . ALA B 1 20 ? 9.07 -18.906 -19.062 1 97.19 20 ALA B C 1
ATOM 2150 O O . ALA B 1 20 ? 8.219 -18.75 -18.188 1 97.19 20 ALA B O 1
ATOM 2151 N N . CYS B 1 21 ? 8.938 -18.469 -20.312 1 97 21 CYS B N 1
ATOM 2152 C CA . CYS B 1 21 ? 7.781 -17.672 -20.688 1 97 21 CYS B CA 1
ATOM 2153 C C . CYS B 1 21 ? 6.5 -18.484 -20.594 1 97 21 CYS B C 1
ATOM 2155 O O . CYS B 1 21 ? 5.453 -17.969 -20.203 1 97 21 CYS B O 1
ATOM 2157 N N . VAL B 1 22 ? 6.547 -19.781 -20.906 1 96.62 22 VAL B N 1
ATOM 2158 C CA . VAL B 1 22 ? 5.406 -20.688 -20.844 1 96.62 22 VAL B CA 1
ATOM 2159 C C . VAL B 1 22 ? 4.977 -20.875 -19.391 1 96.62 22 VAL B C 1
ATOM 2161 O O . VAL B 1 22 ? 3.795 -20.766 -19.062 1 96.62 22 VAL B O 1
ATOM 2164 N N . LYS B 1 23 ? 5.918 -21.078 -18.516 1 96.19 23 LYS B N 1
ATOM 2165 C CA . LYS B 1 23 ? 5.645 -21.375 -17.125 1 96.19 23 LYS B CA 1
ATOM 2166 C C . LYS B 1 23 ? 5.129 -20.141 -16.391 1 96.19 23 LYS B C 1
ATOM 2168 O O . LYS B 1 23 ? 4.328 -20.25 -15.453 1 96.19 23 LYS B O 1
ATOM 2173 N N . ALA B 1 24 ? 5.578 -18.984 -16.812 1 96.06 24 ALA B N 1
ATOM 2174 C CA . ALA B 1 24 ? 5.297 -17.766 -16.078 1 96.06 24 ALA B CA 1
ATOM 2175 C C . ALA B 1 24 ? 3.953 -17.172 -16.484 1 96.06 24 ALA B C 1
ATOM 2177 O O . ALA B 1 24 ? 3.434 -16.266 -15.812 1 96.06 24 ALA B O 1
ATOM 2178 N N . CYS B 1 25 ? 3.398 -17.594 -17.609 1 95.56 25 CYS B N 1
ATOM 2179 C CA . CYS B 1 25 ? 2.137 -17.016 -18.062 1 95.56 25 CYS B CA 1
ATOM 2180 C C . CYS B 1 25 ? 0.979 -17.484 -17.188 1 95.56 25 CYS B C 1
ATOM 2182 O O . CYS B 1 25 ? 0.635 -18.656 -17.172 1 95.56 25 CYS B O 1
ATOM 2184 N N . PRO B 1 26 ? 0.352 -16.531 -16.5 1 93.38 26 PRO B N 1
ATOM 2185 C CA . PRO B 1 26 ? -0.671 -16.969 -15.539 1 93.38 26 PRO B CA 1
ATOM 2186 C C . PRO B 1 26 ? -1.93 -17.5 -16.219 1 93.38 26 PRO B C 1
ATOM 2188 O O . PRO B 1 26 ? -2.713 -18.219 -15.609 1 93.38 26 PRO B O 1
ATOM 2191 N N . ASN B 1 27 ? -2.121 -17.188 -17.516 1 92.19 27 ASN B N 1
ATOM 2192 C CA . ASN B 1 27 ? -3.346 -17.594 -18.188 1 92.19 27 ASN B CA 1
ATOM 2193 C C . ASN B 1 27 ? -3.059 -18.578 -19.328 1 92.19 27 ASN B C 1
ATOM 2195 O O . ASN B 1 27 ? -3.906 -18.797 -20.188 1 92.19 27 ASN B O 1
ATOM 2199 N N . ASN B 1 28 ? -1.83 -19.047 -19.344 1 91.56 28 ASN B N 1
ATOM 2200 C CA . ASN B 1 28 ? -1.435 -20.109 -20.281 1 91.56 28 ASN B CA 1
ATOM 2201 C C . ASN B 1 28 ? -1.637 -19.672 -21.734 1 91.56 28 ASN B C 1
ATOM 2203 O O . ASN B 1 28 ? -2.1 -20.453 -22.562 1 91.56 28 ASN B O 1
ATOM 2207 N N . ILE B 1 29 ? -1.343 -18.391 -21.969 1 92.19 29 ILE B N 1
ATOM 2208 C CA . ILE B 1 29 ? -1.422 -17.828 -23.328 1 92.19 29 ILE B CA 1
ATOM 2209 C C . ILE B 1 29 ? -0.244 -18.328 -24.156 1 92.19 29 ILE B C 1
ATOM 2211 O O . ILE B 1 29 ? -0.352 -18.469 -25.375 1 92.19 29 ILE B O 1
ATOM 2215 N N . ILE B 1 30 ? 0.842 -18.5 -23.547 1 95 30 ILE B N 1
ATOM 2216 C CA . ILE B 1 30 ? 2.057 -19 -24.188 1 95 30 ILE B CA 1
ATOM 2217 C C . ILE B 1 30 ? 2.184 -20.5 -23.953 1 95 30 ILE B C 1
ATOM 2219 O O . ILE B 1 30 ? 2.139 -20.969 -22.812 1 95 30 ILE B O 1
ATOM 2223 N N . GLN B 1 31 ? 2.285 -21.25 -24.984 1 94.69 31 GLN B N 1
ATOM 2224 C CA . GLN B 1 31 ? 2.42 -22.703 -24.922 1 94.69 31 GLN B CA 1
ATOM 2225 C C . GLN B 1 31 ? 3.605 -23.188 -25.75 1 94.69 31 GLN B C 1
ATOM 2227 O O . GLN B 1 31 ? 4.242 -22.391 -26.453 1 94.69 31 GLN B O 1
ATOM 2232 N N . ARG B 1 32 ? 3.9 -24.422 -25.578 1 96.06 32 ARG B N 1
ATOM 2233 C CA . ARG B 1 32 ? 4.992 -25.016 -26.359 1 96.06 32 ARG B CA 1
ATOM 2234 C C . ARG B 1 32 ? 4.461 -25.734 -27.594 1 96.06 32 ARG B C 1
ATOM 2236 O O . ARG B 1 32 ? 3.404 -26.359 -27.547 1 96.06 32 ARG B O 1
ATOM 2243 N N . ASP B 1 33 ? 5.227 -25.594 -28.578 1 94.25 33 ASP B N 1
ATOM 2244 C CA . ASP B 1 33 ? 4.922 -26.344 -29.797 1 94.25 33 ASP B CA 1
ATOM 2245 C C . ASP B 1 33 ? 5.695 -27.672 -29.828 1 94.25 33 ASP B C 1
ATOM 2247 O O . ASP B 1 33 ? 6.355 -28.031 -28.859 1 94.25 33 ASP B O 1
ATOM 2251 N N . ASP B 1 34 ? 5.645 -28.375 -30.984 1 93.69 34 ASP B N 1
ATOM 2252 C CA . ASP B 1 34 ? 6.215 -29.703 -31.125 1 93.69 34 ASP B CA 1
ATOM 2253 C C . ASP B 1 34 ? 7.727 -29.688 -30.922 1 93.69 34 ASP B C 1
ATOM 2255 O O . ASP B 1 34 ? 8.305 -30.641 -30.391 1 93.69 34 ASP B O 1
ATOM 2259 N N . ASP B 1 35 ? 8.375 -28.641 -31.344 1 93.38 35 ASP B N 1
ATOM 2260 C CA . ASP B 1 35 ? 9.828 -28.547 -31.203 1 93.38 35 ASP B CA 1
ATOM 2261 C C . ASP B 1 35 ? 10.203 -27.828 -29.906 1 93.38 35 ASP B C 1
ATOM 2263 O O . ASP B 1 35 ? 11.32 -27.328 -29.766 1 93.38 35 ASP B O 1
ATOM 2267 N N . ALA B 1 36 ? 9.273 -27.594 -29.031 1 93.69 36 ALA B N 1
ATOM 2268 C CA . ALA B 1 36 ? 9.445 -27 -27.703 1 93.69 36 ALA B CA 1
ATOM 2269 C C . ALA B 1 36 ? 9.539 -25.484 -27.797 1 93.69 36 ALA B C 1
ATOM 2271 O O . ALA B 1 36 ? 9.766 -24.812 -26.781 1 93.69 36 ALA B O 1
ATOM 2272 N N . SER B 1 37 ? 9.336 -24.938 -28.953 1 95.81 37 SER B N 1
ATOM 2273 C CA . SER B 1 37 ? 9.32 -23.484 -29.109 1 95.81 37 SER B CA 1
ATOM 2274 C C . SER B 1 37 ? 8.023 -22.891 -28.562 1 95.81 37 SER B C 1
ATOM 2276 O O . SER B 1 37 ? 6.969 -23.516 -28.641 1 95.81 37 SER B O 1
ATOM 2278 N N . PRO B 1 38 ? 8.203 -21.719 -27.938 1 96.81 38 PRO B N 1
ATOM 2279 C CA . PRO B 1 38 ? 6.965 -21.078 -27.469 1 96.81 38 PRO B CA 1
ATOM 2280 C C . PRO B 1 38 ? 6.094 -20.562 -28.609 1 96.81 38 PRO B C 1
ATOM 2282 O O . PRO B 1 38 ? 6.617 -20.094 -29.625 1 96.81 38 PRO B O 1
ATOM 2285 N N . ILE B 1 39 ? 4.797 -20.688 -28.469 1 95.25 39 ILE B N 1
ATOM 2286 C CA . ILE B 1 39 ? 3.807 -20.125 -29.375 1 95.25 39 ILE B CA 1
ATOM 2287 C C . ILE B 1 39 ? 2.781 -19.312 -28.578 1 95.25 39 ILE B C 1
ATOM 2289 O O . ILE B 1 39 ? 2.377 -19.719 -27.484 1 95.25 39 ILE B O 1
ATOM 2293 N N . VAL B 1 40 ? 2.414 -18.188 -29.141 1 92.94 40 VAL B N 1
ATOM 2294 C CA . VAL B 1 40 ? 1.436 -17.328 -28.5 1 92.94 40 VAL B CA 1
ATOM 2295 C C . VAL B 1 40 ? 0.037 -17.641 -29.031 1 92.94 40 VAL B C 1
ATOM 2297 O O . VAL B 1 40 ? -0.174 -17.719 -30.234 1 92.94 40 VAL B O 1
ATOM 2300 N N . HIS B 1 41 ? -0.822 -17.906 -28.172 1 90.38 41 HIS B N 1
ATOM 2301 C CA . HIS B 1 41 ? -2.238 -18.031 -28.5 1 90.38 41 HIS B CA 1
ATOM 2302 C C . HIS B 1 41 ? -3.018 -16.797 -28.078 1 90.38 41 HIS B C 1
ATOM 2304 O O . HIS B 1 41 ? -3.533 -16.734 -26.953 1 90.38 41 HIS B O 1
ATOM 2310 N N . PRO B 1 42 ? -2.977 -15.906 -29.062 1 77.19 42 PRO B N 1
ATOM 2311 C CA . PRO B 1 42 ? -3.643 -14.656 -28.703 1 77.19 42 PRO B CA 1
ATOM 2312 C C . PRO B 1 42 ? -5.141 -14.828 -28.453 1 77.19 42 PRO B C 1
ATOM 2314 O O . PRO B 1 42 ? -5.727 -15.82 -28.891 1 77.19 42 PRO B O 1
ATOM 2317 N N . GLY B 1 43 ? -5.785 -14.305 -27.531 1 77.69 43 GLY B N 1
ATOM 2318 C CA . GLY B 1 43 ? -7.203 -14.289 -27.203 1 77.69 43 GLY B CA 1
ATOM 2319 C C . GLY B 1 43 ? -7.527 -13.422 -26 1 77.69 43 GLY B C 1
ATOM 2320 O O . GLY B 1 43 ? -6.664 -12.695 -25.5 1 77.69 43 GLY B O 1
ATOM 2321 N N . PRO B 1 44 ? -8.719 -13.391 -25.672 1 80.06 44 PRO B N 1
ATOM 2322 C CA . PRO B 1 44 ? -9.195 -12.5 -24.609 1 80.06 44 PRO B CA 1
ATOM 2323 C C . PRO B 1 44 ? -8.633 -12.852 -23.234 1 80.06 44 PRO B C 1
ATOM 2325 O O . PRO B 1 44 ? -8.766 -12.07 -22.297 1 80.06 44 PRO B O 1
ATOM 2328 N N . GLU B 1 45 ? -7.82 -13.914 -23.156 1 88.94 45 GLU B N 1
ATOM 2329 C CA . GLU B 1 45 ? -7.324 -14.383 -21.859 1 88.94 45 GLU B CA 1
ATOM 2330 C C . GLU B 1 45 ? -6.035 -13.664 -21.469 1 88.94 45 GLU B C 1
ATOM 2332 O O . GLU B 1 45 ? -5.637 -13.68 -20.312 1 88.94 45 GLU B O 1
ATOM 2337 N N . CYS B 1 46 ? -5.418 -13.062 -22.516 1 93 46 CYS B N 1
ATOM 2338 C CA . CYS B 1 46 ? -4.223 -12.297 -22.172 1 93 46 CYS B CA 1
ATOM 2339 C C . CYS B 1 46 ? -4.574 -11.062 -21.359 1 93 46 CYS B C 1
ATOM 2341 O O . CYS B 1 46 ? -5.391 -10.242 -21.781 1 93 46 CYS B O 1
ATOM 2343 N N . ILE B 1 47 ? -3.883 -10.938 -20.203 1 93.12 47 ILE B N 1
ATOM 2344 C CA . ILE B 1 47 ? -4.195 -9.805 -19.344 1 93.12 47 ILE B CA 1
ATOM 2345 C C . ILE B 1 47 ? -3.133 -8.719 -19.516 1 93.12 47 ILE B C 1
ATOM 2347 O O . ILE B 1 47 ? -3.049 -7.797 -18.703 1 93.12 47 ILE B O 1
ATOM 2351 N N . SER B 1 48 ? -2.234 -8.883 -20.438 1 93.62 48 SER B N 1
ATOM 2352 C CA . SER B 1 48 ? -1.244 -7.887 -20.828 1 93.62 48 SER B CA 1
ATOM 2353 C C . SER B 1 48 ? -0.306 -7.543 -19.672 1 93.62 48 SER B C 1
ATOM 2355 O O . SER B 1 48 ? 0.052 -6.379 -19.484 1 93.62 48 SER B O 1
ATOM 2357 N N . CYS B 1 49 ? 0.129 -8.578 -18.906 1 95.06 49 CYS B N 1
ATOM 2358 C CA . CYS B 1 49 ? 0.957 -8.328 -17.719 1 95.06 49 CYS B CA 1
ATOM 2359 C C . CYS B 1 49 ? 2.426 -8.195 -18.109 1 95.06 49 CYS B C 1
ATOM 2361 O O . CYS B 1 49 ? 3.225 -7.652 -17.344 1 95.06 49 CYS B O 1
ATOM 2363 N N . GLY B 1 50 ? 2.797 -8.75 -19.25 1 94.69 50 GLY B N 1
ATOM 2364 C CA . GLY B 1 50 ? 4.148 -8.586 -19.766 1 94.69 50 GLY B CA 1
ATOM 2365 C C . GLY B 1 50 ? 5.148 -9.523 -19.125 1 94.69 50 GLY B C 1
ATOM 2366 O O . GLY B 1 50 ? 6.355 -9.398 -19.328 1 94.69 50 GLY B O 1
ATOM 2367 N N . HIS B 1 51 ? 4.727 -10.547 -18.344 1 96.69 51 HIS B N 1
ATOM 2368 C CA . HIS B 1 51 ? 5.641 -11.492 -17.719 1 96.69 51 HIS B CA 1
ATOM 2369 C C . HIS B 1 51 ? 6.492 -12.211 -18.75 1 96.69 51 HIS B C 1
ATOM 2371 O O . HIS B 1 51 ? 7.676 -12.469 -18.531 1 96.69 51 HIS B O 1
ATOM 2377 N N . CYS B 1 52 ? 5.902 -12.523 -19.922 1 95.31 52 CYS B N 1
ATOM 2378 C CA . CYS B 1 52 ? 6.598 -13.258 -20.969 1 95.31 52 CYS B CA 1
ATOM 2379 C C . CYS B 1 52 ? 7.801 -12.484 -21.484 1 95.31 52 CYS B C 1
ATOM 2381 O O . CYS B 1 52 ? 8.867 -13.055 -21.703 1 95.31 52 CYS B O 1
ATOM 2383 N N . ILE B 1 53 ? 7.637 -11.203 -21.547 1 94.69 53 ILE B N 1
ATOM 2384 C CA . ILE B 1 53 ? 8.711 -10.328 -22.016 1 94.69 53 ILE B CA 1
ATOM 2385 C C . ILE B 1 53 ? 9.742 -10.156 -20.906 1 94.69 53 ILE B C 1
ATOM 2387 O O . ILE B 1 53 ? 10.945 -10.242 -21.156 1 94.69 53 ILE B O 1
ATOM 2391 N N . ALA B 1 54 ? 9.258 -9.945 -19.734 1 97.31 54 ALA B N 1
ATOM 2392 C CA . ALA B 1 54 ? 10.117 -9.609 -18.594 1 97.31 54 ALA B CA 1
ATOM 2393 C C . ALA B 1 54 ? 11.016 -10.781 -18.219 1 97.31 54 ALA B C 1
ATOM 2395 O O . ALA B 1 54 ? 12.141 -10.586 -17.75 1 97.31 54 ALA B O 1
ATOM 2396 N N . ILE B 1 55 ? 10.586 -12.031 -18.469 1 98 55 ILE B N 1
ATOM 2397 C CA . ILE B 1 55 ? 11.25 -13.211 -17.906 1 98 55 ILE B CA 1
ATOM 2398 C C . ILE B 1 55 ? 12.203 -13.797 -18.938 1 98 55 ILE B C 1
ATOM 2400 O O . ILE B 1 55 ? 13.016 -14.672 -18.625 1 98 55 ILE B O 1
ATOM 2404 N N . CYS B 1 56 ? 12.141 -13.422 -20.219 1 97.62 56 CYS B N 1
ATOM 2405 C CA . CYS B 1 56 ? 12.914 -14.047 -21.297 1 97.62 56 CYS B CA 1
ATOM 2406 C C . CYS B 1 56 ? 14.398 -13.75 -21.141 1 97.62 56 CYS B C 1
ATOM 2408 O O . CYS B 1 56 ? 14.828 -12.602 -21.281 1 97.62 56 CYS B O 1
ATOM 2410 N N . PRO B 1 57 ? 15.242 -14.742 -20.906 1 96.62 57 PRO B N 1
ATOM 2411 C CA . PRO B 1 57 ? 16.656 -14.477 -20.641 1 96.62 57 PRO B CA 1
ATOM 2412 C C . PRO B 1 57 ? 17.438 -14.078 -21.891 1 96.62 57 PRO B C 1
ATOM 2414 O O . PRO B 1 57 ? 18.438 -13.367 -21.812 1 96.62 57 PRO B O 1
ATOM 2417 N N . SER B 1 58 ? 16.984 -14.555 -23.016 1 96.75 58 SER B N 1
ATOM 2418 C CA . SER B 1 58 ? 17.703 -14.289 -24.25 1 96.75 58 SER B CA 1
ATOM 2419 C C . SER B 1 58 ? 17.156 -13.055 -24.953 1 96.75 58 SER B C 1
ATOM 2421 O O . SER B 1 58 ? 17.734 -12.562 -25.922 1 96.75 58 SER B O 1
ATOM 2423 N N . GLY B 1 59 ? 15.984 -12.594 -24.484 1 95.75 59 GLY B N 1
ATOM 2424 C CA . GLY B 1 59 ? 15.344 -11.453 -25.125 1 95.75 59 GLY B CA 1
ATOM 2425 C C . GLY B 1 59 ? 14.578 -11.828 -26.375 1 95.75 59 GLY B C 1
ATOM 2426 O O . GLY B 1 59 ? 14.305 -10.977 -27.219 1 95.75 59 GLY B O 1
ATOM 2427 N N . ALA B 1 60 ? 14.227 -13.062 -26.484 1 97.12 60 ALA B N 1
ATOM 2428 C CA . ALA B 1 60 ? 13.547 -13.547 -27.688 1 97.12 60 ALA B CA 1
ATOM 2429 C C . ALA B 1 60 ? 12.094 -13.094 -27.719 1 97.12 60 ALA B C 1
ATOM 2431 O O . ALA B 1 60 ? 11.516 -12.906 -28.781 1 97.12 60 ALA B O 1
ATOM 2432 N N . MET B 1 61 ? 11.406 -13.031 -26.594 1 95.44 61 MET B N 1
ATOM 2433 C CA . MET B 1 61 ? 10.023 -12.586 -26.469 1 95.44 61 MET B CA 1
ATOM 2434 C C . MET B 1 61 ? 9.945 -11.07 -26.375 1 95.44 61 MET B C 1
ATOM 2436 O O . MET B 1 61 ? 10.469 -10.477 -25.422 1 95.44 61 MET B O 1
ATOM 2440 N N . THR B 1 62 ? 9.273 -10.414 -27.312 1 93.5 62 THR B N 1
ATOM 2441 C CA . THR B 1 62 ? 9.266 -8.953 -27.312 1 93.5 62 THR B CA 1
ATOM 2442 C C . THR B 1 62 ? 7.895 -8.414 -27.703 1 93.5 62 THR B C 1
ATOM 2444 O O . THR B 1 62 ? 7.008 -9.18 -28.094 1 93.5 62 THR B O 1
ATOM 2447 N N . ILE B 1 63 ? 7.707 -7.102 -27.469 1 90.56 63 ILE B N 1
ATOM 2448 C CA . ILE B 1 63 ? 6.598 -6.297 -27.969 1 90.56 63 ILE B CA 1
ATOM 2449 C C . ILE B 1 63 ? 7.141 -5.066 -28.703 1 90.56 63 ILE B C 1
ATOM 2451 O O . ILE B 1 63 ? 8.312 -4.7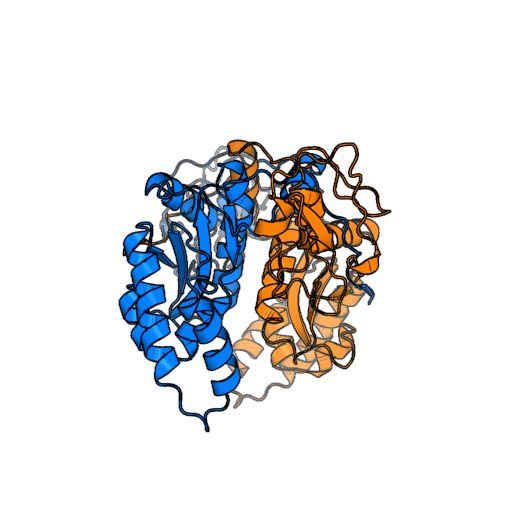19 -28.547 1 90.56 63 ILE B O 1
ATOM 2455 N N . PRO B 1 64 ? 6.367 -4.438 -29.578 1 87.94 64 PRO B N 1
ATOM 2456 C CA . PRO B 1 64 ? 6.848 -3.273 -30.328 1 87.94 64 PRO B CA 1
ATOM 2457 C C . PRO B 1 64 ? 7.062 -2.051 -29.438 1 87.94 64 PRO B C 1
ATOM 2459 O O . PRO B 1 64 ? 7.285 -0.947 -29.938 1 87.94 64 PRO B O 1
ATOM 2462 N N . GLN B 1 65 ? 7.184 -2.209 -28.188 1 87.56 65 GLN B N 1
ATOM 2463 C CA . GLN B 1 65 ? 7.449 -1.114 -27.266 1 87.56 65 GLN B CA 1
ATOM 2464 C C . GLN B 1 65 ? 8.781 -1.309 -26.547 1 87.56 65 GLN B C 1
ATOM 2466 O O . GLN B 1 65 ? 9.18 -2.439 -26.25 1 87.56 65 GLN B O 1
ATOM 2471 N N . GLU B 1 66 ? 9.336 -0.151 -26.359 1 87.12 66 GLU B N 1
ATOM 2472 C CA . GLU B 1 66 ? 10.609 -0.205 -25.641 1 87.12 66 GLU B CA 1
ATOM 2473 C C . GLU B 1 66 ? 10.406 -0.651 -24.203 1 87.12 66 GLU B C 1
ATOM 2475 O O . GLU B 1 66 ? 9.445 -0.24 -23.547 1 87.12 66 GLU B O 1
ATOM 2480 N N . THR B 1 67 ? 11.32 -1.554 -23.766 1 91.69 67 THR B N 1
ATOM 2481 C CA . THR B 1 67 ? 11.352 -1.974 -22.375 1 91.69 67 THR B CA 1
ATOM 2482 C C . THR B 1 67 ? 12.633 -1.515 -21.703 1 91.69 67 THR B C 1
ATOM 2484 O O . THR B 1 67 ? 13.602 -1.158 -22.375 1 91.69 67 THR B O 1
ATOM 2487 N N . GLU B 1 68 ? 12.562 -1.343 -20.469 1 95.19 68 GLU B N 1
ATOM 2488 C CA . GLU B 1 68 ? 13.734 -0.995 -19.656 1 95.19 68 GLU B CA 1
ATOM 2489 C C . GLU B 1 68 ? 14.227 -2.193 -18.859 1 95.19 68 GLU B C 1
ATOM 2491 O O . GLU B 1 68 ? 13.43 -3.045 -18.453 1 95.19 68 GLU B O 1
ATOM 2496 N N . LYS B 1 69 ? 15.609 -2.266 -18.609 1 97.31 69 LYS B N 1
ATOM 2497 C CA . LYS B 1 69 ? 16.156 -3.318 -17.766 1 97.31 69 LYS B CA 1
ATOM 2498 C C . LYS B 1 69 ? 15.695 -3.168 -16.328 1 97.31 69 LYS B C 1
ATOM 2500 O O . LYS B 1 69 ? 15.648 -2.057 -15.797 1 97.31 69 LYS B O 1
ATOM 2505 N N . ALA B 1 70 ? 15.375 -4.215 -15.734 1 98.38 70 ALA B N 1
ATOM 2506 C CA . ALA B 1 70 ? 14.961 -4.219 -14.328 1 98.38 70 ALA B CA 1
ATOM 2507 C C . ALA B 1 70 ? 16.156 -4 -13.406 1 98.38 70 ALA B C 1
ATOM 2509 O O . ALA B 1 70 ? 17.312 -4.16 -13.828 1 98.38 70 ALA B O 1
ATOM 2510 N N . GLY B 1 71 ? 15.859 -3.516 -12.25 1 98.12 71 GLY B N 1
ATOM 2511 C CA . GLY B 1 71 ? 16.859 -3.318 -11.211 1 98.12 71 GLY B CA 1
ATOM 2512 C C . GLY B 1 71 ? 16.25 -3.008 -9.852 1 98.12 71 GLY B C 1
ATOM 2513 O O . GLY B 1 71 ? 15.227 -2.342 -9.766 1 98.12 71 GLY B O 1
ATOM 2514 N N . PHE B 1 72 ? 16.969 -3.473 -8.82 1 98.5 72 PHE B N 1
ATOM 2515 C CA . PHE B 1 72 ? 16.469 -3.285 -7.465 1 98.5 72 PHE B CA 1
ATOM 2516 C C . PHE B 1 72 ? 17.422 -2.441 -6.641 1 98.5 72 PHE B C 1
ATOM 2518 O O . PHE B 1 72 ? 18.641 -2.521 -6.824 1 98.5 72 PHE B O 1
ATOM 2525 N N . ALA B 1 73 ? 16.859 -1.661 -5.762 1 98.62 73 ALA B N 1
ATOM 2526 C CA . ALA B 1 73 ? 17.656 -0.847 -4.848 1 98.62 73 ALA B CA 1
ATOM 2527 C C . ALA B 1 73 ? 18.375 -1.719 -3.822 1 98.62 73 ALA B C 1
ATOM 2529 O O . ALA B 1 73 ? 17.906 -2.807 -3.482 1 98.62 73 ALA B O 1
ATOM 2530 N N . ASP B 1 74 ? 19.516 -1.159 -3.371 1 98.69 74 ASP B N 1
ATOM 2531 C CA . ASP B 1 74 ? 20.188 -1.788 -2.238 1 98.69 74 ASP B CA 1
ATOM 2532 C C . ASP B 1 74 ? 19.266 -1.892 -1.034 1 98.69 74 ASP B C 1
ATOM 2534 O O . ASP B 1 74 ? 18.531 -0.946 -0.724 1 98.69 74 ASP B O 1
ATOM 2538 N N . ALA B 1 75 ? 19.297 -3.062 -0.354 1 98.75 75 ALA B N 1
ATOM 2539 C CA . ALA B 1 75 ? 18.359 -3.352 0.729 1 98.75 75 ALA B CA 1
ATOM 2540 C C . ALA B 1 75 ? 18.469 -2.309 1.837 1 98.75 75 ALA B C 1
ATOM 2542 O O . ALA B 1 75 ? 17.453 -1.847 2.359 1 98.75 75 ALA B O 1
ATOM 2543 N N . ALA B 1 76 ? 19.625 -1.93 2.201 1 98.5 76 ALA B N 1
ATOM 2544 C CA . ALA B 1 76 ? 19.828 -0.975 3.289 1 98.5 76 ALA B CA 1
ATOM 2545 C C . ALA B 1 76 ? 19.297 0.406 2.908 1 98.5 76 ALA B C 1
ATOM 2547 O O . ALA B 1 76 ? 18.688 1.092 3.732 1 98.5 76 ALA B O 1
ATOM 2548 N N . ILE B 1 77 ? 19.531 0.792 1.675 1 98.62 77 ILE B N 1
ATOM 2549 C CA . ILE B 1 77 ? 19.078 2.09 1.183 1 98.62 77 ILE B CA 1
ATOM 2550 C C . ILE B 1 77 ? 17.562 2.125 1.142 1 98.62 77 ILE B C 1
ATOM 2552 O O . ILE B 1 77 ? 16.938 3.094 1.594 1 98.62 77 ILE B O 1
ATOM 2556 N N . LEU B 1 78 ? 17 1.062 0.62 1 98.88 78 LEU B N 1
ATOM 2557 C CA . LEU B 1 78 ? 15.539 0.996 0.521 1 98.88 78 LEU B CA 1
ATOM 2558 C C . LEU B 1 78 ? 14.906 0.943 1.905 1 98.88 78 LEU B C 1
ATOM 2560 O O . LEU B 1 78 ? 13.898 1.607 2.154 1 98.88 78 LEU B O 1
ATOM 2564 N N . ALA B 1 79 ? 15.469 0.175 2.812 1 98.88 79 ALA B N 1
ATOM 2565 C CA . ALA B 1 79 ? 14.969 0.108 4.184 1 98.88 79 ALA B CA 1
ATOM 2566 C C . ALA B 1 79 ? 14.984 1.483 4.844 1 98.88 79 ALA B C 1
ATOM 2568 O O . ALA B 1 79 ? 14.008 1.894 5.469 1 98.88 79 ALA B O 1
ATOM 2569 N N . ARG B 1 80 ? 16.078 2.219 4.719 1 98.75 80 ARG B N 1
ATOM 2570 C CA . ARG B 1 80 ? 16.188 3.559 5.289 1 98.75 80 ARG B CA 1
ATOM 2571 C C . ARG B 1 80 ? 15.125 4.488 4.695 1 98.75 80 ARG B C 1
ATOM 2573 O O . ARG B 1 80 ? 14.492 5.262 5.422 1 98.75 80 ARG B O 1
ATOM 2580 N N . HIS B 1 81 ? 14.914 4.3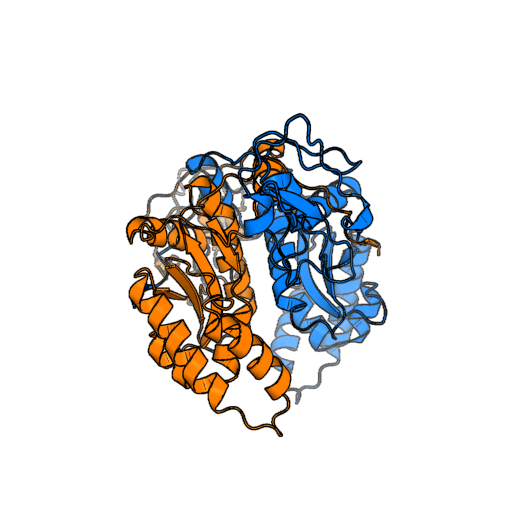79 3.396 1 98.88 81 HIS B N 1
ATOM 2581 C CA . HIS B 1 81 ? 13.906 5.184 2.719 1 98.88 81 HIS B CA 1
ATOM 2582 C C . HIS B 1 81 ? 12.516 4.926 3.295 1 98.88 81 HIS B C 1
ATOM 2584 O O . HIS B 1 81 ? 11.812 5.863 3.682 1 98.88 81 HIS B O 1
ATOM 2590 N N . LEU B 1 82 ? 12.148 3.646 3.396 1 98.88 82 LEU B N 1
ATOM 2591 C CA . LEU B 1 82 ? 10.828 3.254 3.871 1 98.88 82 LEU B CA 1
ATOM 2592 C C . LEU B 1 82 ? 10.625 3.668 5.324 1 98.88 82 LEU B C 1
ATOM 2594 O O . LEU B 1 82 ? 9.539 4.102 5.707 1 98.88 82 LEU B O 1
ATOM 2598 N N . ARG B 1 83 ? 11.664 3.588 6.105 1 98.62 83 ARG B N 1
ATOM 2599 C CA . ARG B 1 83 ? 11.562 3.906 7.527 1 98.62 83 ARG B CA 1
ATOM 2600 C C . ARG B 1 83 ? 11.602 5.414 7.754 1 98.62 83 ARG B C 1
ATOM 2602 O O . ARG B 1 83 ? 11.242 5.895 8.828 1 98.62 83 ARG B O 1
ATOM 2609 N N . SER B 1 84 ? 12.039 6.168 6.781 1 98.69 84 SER B N 1
ATOM 2610 C CA . SER B 1 84 ? 12.203 7.609 6.902 1 98.69 84 SER B CA 1
ATOM 2611 C C . SER B 1 84 ? 10.898 8.344 6.594 1 98.69 84 SER B C 1
ATOM 2613 O O . SER B 1 84 ? 10.695 9.477 7.035 1 98.69 84 SER B O 1
ATOM 2615 N N . ARG B 1 85 ? 10.016 7.699 5.785 1 98.44 85 ARG B N 1
ATOM 2616 C CA . ARG B 1 85 ? 8.766 8.344 5.395 1 98.44 85 ARG B CA 1
ATOM 2617 C C . ARG B 1 85 ? 7.945 8.727 6.621 1 98.44 85 ARG B C 1
ATOM 2619 O O . ARG B 1 85 ? 7.809 7.93 7.555 1 98.44 85 ARG B O 1
ATOM 2626 N N . ARG B 1 86 ? 7.422 9.938 6.68 1 98.06 86 ARG B N 1
ATOM 2627 C CA . ARG B 1 86 ? 6.551 10.461 7.727 1 98.06 86 ARG B CA 1
ATOM 2628 C C . ARG B 1 86 ? 5.289 11.07 7.133 1 98.06 86 ARG B C 1
ATOM 2630 O O . ARG B 1 86 ? 5.285 11.508 5.98 1 98.06 86 ARG B O 1
ATOM 2637 N N . SER B 1 87 ? 4.25 11.031 7.914 1 98.62 87 SER B N 1
ATOM 2638 C CA . SER B 1 87 ? 3.088 11.828 7.527 1 98.62 87 SER B CA 1
ATOM 2639 C C . SER B 1 87 ? 3.387 13.32 7.605 1 98.62 87 SER B C 1
ATOM 2641 O O . SER B 1 87 ? 3.664 13.844 8.68 1 98.62 87 SER B O 1
ATOM 2643 N N . ILE B 1 88 ? 3.311 13.977 6.445 1 98.62 88 ILE B N 1
ATOM 2644 C CA . ILE B 1 88 ? 3.605 15.406 6.375 1 98.62 88 ILE B CA 1
ATOM 2645 C C . ILE B 1 88 ? 2.311 16.203 6.492 1 98.62 88 ILE B C 1
ATOM 2647 O O . ILE B 1 88 ? 1.344 15.945 5.77 1 98.62 88 ILE B O 1
ATOM 2651 N N . ARG B 1 89 ? 2.303 17.172 7.395 1 97.88 89 ARG B N 1
ATOM 2652 C CA . ARG B 1 89 ? 1.099 17.969 7.625 1 97.88 89 ARG B CA 1
ATOM 2653 C C . ARG B 1 89 ? 1.412 19.453 7.613 1 97.88 89 ARG B C 1
ATOM 2655 O O . ARG B 1 89 ? 0.53 20.281 7.855 1 97.88 89 ARG B O 1
ATOM 2662 N N . LEU B 1 90 ? 2.709 19.75 7.477 1 97.62 90 LEU B N 1
ATOM 2663 C CA . LEU B 1 90 ? 3.197 21.109 7.336 1 97.62 90 LEU B CA 1
ATOM 2664 C C . LEU B 1 90 ? 3.926 21.297 6.008 1 97.62 90 LEU B C 1
ATOM 2666 O O . LEU B 1 90 ? 4.902 20.594 5.73 1 97.62 90 LEU B O 1
ATOM 2670 N N . TRP B 1 91 ? 3.461 22.188 5.23 1 96.62 91 TRP B N 1
ATOM 2671 C CA . TRP B 1 91 ? 3.961 22.328 3.865 1 96.62 91 TRP B CA 1
ATOM 2672 C C . TRP B 1 91 ? 4.316 23.766 3.549 1 96.62 91 TRP B C 1
ATOM 2674 O O . TRP B 1 91 ? 3.816 24.688 4.191 1 96.62 91 TRP B O 1
ATOM 2684 N N . LYS B 1 92 ? 5.207 23.844 2.527 1 95.69 92 LYS B N 1
ATOM 2685 C CA . LYS B 1 92 ? 5.348 25.141 1.852 1 95.69 92 LYS B CA 1
ATOM 2686 C C . LYS B 1 92 ? 4.074 25.5 1.088 1 95.69 92 LYS B C 1
ATOM 2688 O O . LYS B 1 92 ? 3.299 24.609 0.713 1 95.69 92 LYS B O 1
ATOM 2693 N N . ASP B 1 93 ? 3.873 26.719 0.836 1 87.38 93 ASP B N 1
ATOM 2694 C CA . ASP B 1 93 ? 2.643 27.219 0.223 1 87.38 93 ASP B CA 1
ATOM 2695 C C . ASP B 1 93 ? 2.633 26.938 -1.28 1 87.38 93 ASP B C 1
ATOM 2697 O O . ASP B 1 93 ? 1.577 26.969 -1.915 1 87.38 93 ASP B O 1
ATOM 2701 N N . SER B 1 94 ? 3.762 26.656 -1.833 1 91.62 94 SER B N 1
ATOM 2702 C CA . SER B 1 94 ? 3.84 26.469 -3.277 1 91.62 94 SER B CA 1
ATOM 2703 C C . SER B 1 94 ? 2.994 25.281 -3.723 1 91.62 94 SER B C 1
ATOM 2705 O O . SER B 1 94 ? 2.984 24.234 -3.064 1 91.62 94 SER B O 1
ATOM 2707 N N . PRO B 1 95 ? 2.225 25.516 -4.82 1 94.38 95 PRO B N 1
ATOM 2708 C CA . PRO B 1 95 ? 1.448 24.391 -5.352 1 94.38 95 PRO B CA 1
ATOM 2709 C C . PRO B 1 95 ? 2.326 23.219 -5.805 1 94.38 95 PRO B C 1
ATOM 2711 O O . PRO B 1 95 ? 3.521 23.406 -6.055 1 94.38 95 PRO B O 1
ATOM 2714 N N . VAL B 1 96 ? 1.735 22.047 -5.773 1 98.25 96 VAL B N 1
ATOM 2715 C CA . VAL B 1 96 ? 2.373 20.906 -6.41 1 98.25 96 VAL B CA 1
ATOM 2716 C C . VAL B 1 96 ? 2.139 20.953 -7.918 1 98.25 96 VAL B C 1
ATOM 2718 O O . VAL B 1 96 ? 0.994 20.984 -8.375 1 98.25 96 VAL B O 1
ATOM 2721 N N . THR B 1 97 ? 3.127 20.953 -8.719 1 98.25 97 THR B N 1
ATOM 2722 C CA . THR B 1 97 ? 2.979 21.141 -10.164 1 98.25 97 THR B CA 1
ATOM 2723 C C . THR B 1 97 ? 2.297 19.922 -10.789 1 98.25 97 THR B C 1
ATOM 2725 O O . THR B 1 97 ? 2.277 18.844 -10.203 1 98.25 97 THR B O 1
ATOM 2728 N N . LYS B 1 98 ? 1.698 20.203 -11.961 1 98.25 98 LYS B N 1
ATOM 2729 C CA . LYS B 1 98 ? 1.112 19.109 -12.734 1 98.25 98 LYS B CA 1
ATOM 2730 C C . LYS B 1 98 ? 2.141 18.016 -12.992 1 98.25 98 LYS B C 1
ATOM 2732 O O . LYS B 1 98 ? 1.829 16.828 -12.891 1 98.25 98 LYS B O 1
ATOM 2737 N N . GLU B 1 99 ? 3.35 18.375 -13.289 1 98.44 99 GLU B N 1
ATOM 2738 C CA . GLU B 1 99 ? 4.422 17.422 -13.594 1 98.44 99 GLU B CA 1
ATOM 2739 C C . GLU B 1 99 ? 4.754 16.562 -12.383 1 98.44 99 GLU B C 1
ATOM 2741 O O . GLU B 1 99 ? 4.996 15.359 -12.523 1 98.44 99 GLU B O 1
ATOM 2746 N N . GLU B 1 100 ? 4.797 17.156 -11.227 1 98.5 100 GLU B N 1
ATOM 2747 C CA . GLU B 1 100 ? 5.059 16.406 -10 1 98.5 100 GLU B CA 1
ATOM 2748 C C . GLU B 1 100 ? 3.949 15.398 -9.719 1 98.5 100 GLU B C 1
ATOM 2750 O O . GLU B 1 100 ? 4.223 14.25 -9.359 1 98.5 100 GLU B O 1
ATOM 2755 N N . CYS B 1 101 ? 2.703 15.852 -9.93 1 98.75 101 CYS B N 1
ATOM 2756 C CA . CYS B 1 101 ? 1.569 14.953 -9.742 1 98.75 101 CYS B CA 1
ATOM 2757 C C . CYS B 1 101 ? 1.637 13.789 -10.727 1 98.75 101 CYS B C 1
ATOM 2759 O O . CYS B 1 101 ? 1.461 12.633 -10.336 1 98.75 101 CYS B O 1
ATOM 2761 N N . GLU B 1 102 ? 1.93 14.094 -11.953 1 98.75 102 GLU B N 1
ATOM 2762 C CA . GLU B 1 102 ? 2.02 13.07 -12.992 1 98.75 102 GLU B CA 1
ATOM 2763 C C . GLU B 1 102 ? 3.146 12.086 -12.695 1 98.75 102 GLU B C 1
ATOM 2765 O O . GLU B 1 102 ? 3.008 10.883 -12.938 1 98.75 102 GLU B O 1
ATOM 2770 N N . GLU B 1 103 ? 4.227 12.609 -12.211 1 98.56 103 GLU B N 1
ATOM 2771 C CA . GLU B 1 103 ? 5.348 11.734 -11.867 1 98.56 103 GLU B CA 1
ATOM 2772 C C . GLU B 1 103 ? 4.961 10.742 -10.781 1 98.56 103 GLU B C 1
ATOM 2774 O O . GLU B 1 103 ? 5.273 9.555 -10.875 1 98.56 103 GLU B O 1
ATOM 2779 N N . LEU B 1 104 ? 4.242 11.156 -9.773 1 98.62 104 LEU B N 1
ATOM 2780 C CA . LEU B 1 104 ? 3.768 10.281 -8.711 1 98.62 104 LEU B CA 1
ATOM 2781 C C . LEU B 1 104 ? 2.797 9.234 -9.258 1 98.62 104 LEU B C 1
ATOM 2783 O O . LEU B 1 104 ? 2.91 8.055 -8.938 1 98.62 104 LEU B O 1
ATOM 2787 N N . ILE B 1 105 ? 1.902 9.719 -10.094 1 98.75 105 ILE B N 1
ATOM 2788 C CA . ILE B 1 105 ? 0.848 8.836 -10.586 1 98.75 105 ILE B CA 1
ATOM 2789 C C . ILE B 1 105 ? 1.432 7.848 -11.594 1 98.75 105 ILE B C 1
ATOM 2791 O O . ILE B 1 105 ? 1.022 6.684 -11.633 1 98.75 105 ILE B O 1
ATOM 2795 N N . ARG B 1 106 ? 2.416 8.242 -12.352 1 98.38 106 ARG B N 1
ATOM 2796 C CA . ARG B 1 106 ? 3.055 7.367 -13.328 1 98.38 106 ARG B CA 1
ATOM 2797 C C . ARG B 1 106 ? 3.648 6.137 -12.656 1 98.38 106 ARG B C 1
ATOM 2799 O O . ARG B 1 106 ? 3.557 5.027 -13.188 1 98.38 106 ARG B O 1
ATOM 2806 N N . ILE B 1 107 ? 4.246 6.316 -11.5 1 98.44 107 ILE B N 1
ATOM 2807 C CA . ILE B 1 107 ? 4.879 5.203 -10.797 1 98.44 107 ILE B CA 1
ATOM 2808 C C . ILE B 1 107 ? 3.824 4.164 -10.422 1 98.44 107 ILE B C 1
ATOM 2810 O O . ILE B 1 107 ? 4.117 2.967 -10.367 1 98.44 107 ILE B O 1
ATOM 2814 N N . THR B 1 108 ? 2.561 4.578 -10.203 1 98.69 108 THR B N 1
ATOM 2815 C CA . THR B 1 108 ? 1.504 3.697 -9.727 1 98.69 108 THR B CA 1
ATOM 2816 C C . THR B 1 108 ? 0.993 2.801 -10.852 1 98.69 108 THR B C 1
ATOM 2818 O O . THR B 1 108 ? 0.307 1.809 -10.594 1 98.69 108 THR B O 1
ATOM 2821 N N . ALA B 1 109 ? 1.331 3.115 -12.094 1 97.69 109 ALA B N 1
ATOM 2822 C CA . ALA B 1 109 ? 0.986 2.26 -13.227 1 97.69 109 ALA B CA 1
ATOM 2823 C C . ALA B 1 109 ? 1.583 0.865 -13.062 1 97.69 109 ALA B C 1
ATOM 2825 O O . ALA B 1 109 ? 1.063 -0.108 -13.617 1 97.69 109 ALA B O 1
ATOM 2826 N N . HIS B 1 110 ? 2.629 0.767 -12.273 1 98 110 HIS B N 1
ATOM 2827 C CA . HIS B 1 110 ? 3.307 -0.513 -12.102 1 98 110 HIS B CA 1
ATOM 2828 C C . HIS B 1 110 ? 2.938 -1.155 -10.766 1 98 110 HIS B C 1
ATOM 2830 O O . HIS B 1 110 ? 3.488 -2.195 -10.398 1 98 110 HIS B O 1
ATOM 2836 N N . ALA B 1 111 ? 2.031 -0.462 -10.008 1 98.62 111 ALA B N 1
ATOM 2837 C CA . ALA B 1 111 ? 1.493 -1.113 -8.812 1 98.62 111 ALA B CA 1
ATOM 2838 C C . ALA B 1 111 ? 0.659 -2.336 -9.188 1 98.62 111 ALA B C 1
ATOM 2840 O O . ALA B 1 111 ? -0.068 -2.318 -10.18 1 98.62 111 ALA B O 1
ATOM 2841 N N . PRO B 1 112 ? 0.8 -3.424 -8.414 1 98.31 112 PRO B N 1
ATOM 2842 C CA . PRO B 1 112 ? -0.011 -4.602 -8.734 1 98.31 112 PRO B CA 1
ATOM 2843 C C . PRO B 1 112 ? -1.508 -4.348 -8.57 1 98.31 112 PRO B C 1
ATOM 2845 O O . PRO B 1 112 ? -1.911 -3.531 -7.734 1 98.31 112 PRO B O 1
ATOM 2848 N N . SER B 1 113 ? -2.295 -4.977 -9.367 1 98 113 SER B N 1
ATOM 2849 C CA . SER B 1 113 ? -3.75 -5.004 -9.266 1 98 113 SER B CA 1
ATOM 2850 C C . SER B 1 113 ? -4.301 -6.383 -9.609 1 98 113 SER B C 1
ATOM 2852 O O . SER B 1 113 ? -3.648 -7.164 -10.297 1 98 113 SER B O 1
ATOM 2854 N N . GLY B 1 114 ? -5.43 -6.648 -9 1 97.25 114 GLY B N 1
ATOM 2855 C CA . GLY B 1 114 ? -6.07 -7.91 -9.336 1 97.25 114 GLY B CA 1
ATOM 2856 C C . GLY B 1 114 ? -6.23 -8.117 -10.828 1 97.25 114 GLY B C 1
ATOM 2857 O O . GLY B 1 114 ? -6.73 -7.242 -11.531 1 97.25 114 GLY B O 1
ATOM 2858 N N . CYS B 1 115 ? -5.723 -9.289 -11.336 1 94.62 115 CYS B N 1
ATOM 2859 C CA . CYS B 1 115 ? -5.863 -9.672 -12.734 1 94.62 115 CYS B CA 1
ATOM 2860 C C . CYS B 1 115 ? -5.199 -8.656 -13.656 1 94.62 115 CYS B C 1
ATOM 2862 O O . CYS B 1 115 ? -5.465 -8.625 -14.859 1 94.62 115 CYS B O 1
ATOM 2864 N N . ASN B 1 116 ? -4.43 -7.75 -13.055 1 95.62 116 ASN B N 1
ATOM 2865 C CA . ASN B 1 116 ? -3.758 -6.691 -13.805 1 95.62 116 ASN B CA 1
ATOM 2866 C C . ASN B 1 116 ? -4.758 -5.809 -14.547 1 95.62 116 ASN B C 1
ATOM 2868 O O . ASN B 1 116 ? -4.492 -5.363 -15.664 1 95.62 116 ASN B O 1
ATOM 2872 N N . ILE B 1 117 ? -5.867 -5.512 -13.961 1 93.75 117 ILE B N 1
ATOM 2873 C CA . ILE B 1 117 ? -6.934 -4.789 -14.648 1 93.75 117 ILE B CA 1
ATOM 2874 C C . ILE B 1 117 ? -6.68 -3.285 -14.555 1 93.75 117 ILE B C 1
ATOM 2876 O O . ILE B 1 117 ? -7.281 -2.502 -15.289 1 93.75 117 ILE B O 1
ATOM 2880 N N . HIS B 1 118 ? -5.832 -2.799 -13.57 1 94.94 118 HIS B N 1
ATOM 2881 C CA . HIS B 1 118 ? -5.527 -1.385 -13.383 1 94.94 118 HIS B CA 1
ATOM 2882 C C . HIS B 1 118 ? -6.801 -0.561 -13.242 1 94.94 118 HIS B C 1
ATOM 2884 O O . HIS B 1 118 ? -7.012 0.393 -14 1 94.94 118 HIS B O 1
ATOM 2890 N N . PRO B 1 119 ? -7.555 -0.903 -12.211 1 97.25 119 PRO B N 1
ATOM 2891 C CA . PRO B 1 119 ? -8.859 -0.249 -12.102 1 97.25 119 PRO B CA 1
ATOM 2892 C C . PRO B 1 119 ? -8.766 1.181 -11.57 1 97.25 119 PRO B C 1
ATOM 2894 O O . PRO B 1 119 ? -9.742 1.93 -11.625 1 97.25 119 PRO B O 1
ATOM 2897 N N . VAL B 1 120 ? -7.648 1.568 -11.07 1 98.56 120 VAL B N 1
ATOM 2898 C CA . VAL B 1 120 ? -7.504 2.818 -10.336 1 98.56 120 VAL B CA 1
ATOM 2899 C C . VAL B 1 120 ? -7.352 3.982 -11.312 1 98.56 120 VAL B C 1
ATOM 2901 O O . VAL B 1 120 ? -6.531 3.926 -12.234 1 98.56 120 VAL B O 1
ATOM 2904 N N . LYS B 1 121 ? -8.156 4.922 -11.156 1 98.69 121 LYS B N 1
ATOM 2905 C CA . LYS B 1 121 ? -8.016 6.242 -11.758 1 98.69 121 LYS B CA 1
ATOM 2906 C C . LYS B 1 121 ? -7.758 7.309 -10.695 1 98.69 121 LYS B C 1
ATOM 2908 O O . LYS B 1 121 ? -7.801 7.02 -9.5 1 98.69 121 LYS B O 1
ATOM 2913 N N . TRP B 1 122 ? -7.484 8.57 -11.195 1 98.88 122 TRP B N 1
ATOM 2914 C CA . TRP B 1 122 ? -7.066 9.586 -10.227 1 98.88 122 TRP B CA 1
ATOM 2915 C C . TRP B 1 122 ? -7.867 10.867 -10.414 1 98.88 122 TRP B C 1
ATOM 2917 O O . TRP B 1 122 ? -8.133 11.289 -11.539 1 98.88 122 TRP B O 1
ATOM 2927 N N . VAL B 1 123 ? -8.281 11.414 -9.328 1 98.88 123 VAL B N 1
ATOM 2928 C CA . VAL B 1 123 ? -8.703 12.805 -9.266 1 98.88 123 VAL B CA 1
ATOM 2929 C C . VAL B 1 123 ? -7.648 13.633 -8.539 1 98.88 123 VAL B C 1
ATOM 2931 O O . VAL B 1 123 ? -7.293 13.328 -7.395 1 98.88 123 VAL B O 1
ATOM 2934 N N . VAL B 1 124 ? -7.129 14.648 -9.211 1 98.81 124 VAL B N 1
ATOM 2935 C CA . VAL B 1 124 ? -6.055 15.461 -8.641 1 98.81 124 VAL B CA 1
ATOM 2936 C C . VAL B 1 124 ? -6.531 16.906 -8.477 1 98.81 124 VAL B C 1
ATOM 2938 O O . VAL B 1 124 ? -6.98 17.531 -9.445 1 98.81 124 VAL B O 1
ATOM 2941 N N . VAL B 1 125 ? -6.52 17.359 -7.25 1 97.94 125 VAL B N 1
ATOM 2942 C CA . VAL B 1 125 ? -6.723 18.766 -6.914 1 97.94 125 VAL B CA 1
ATOM 2943 C C . VAL B 1 125 ? -5.387 19.406 -6.551 1 97.94 125 VAL B C 1
ATOM 2945 O O . VAL B 1 125 ? -4.891 19.234 -5.438 1 97.94 125 VAL B O 1
ATOM 2948 N N . ASN B 1 126 ? -4.77 20.172 -7.48 1 97.06 126 ASN B N 1
ATOM 2949 C CA . ASN B 1 126 ? -3.438 20.703 -7.191 1 97.06 126 ASN B CA 1
ATOM 2950 C C . ASN B 1 126 ? -3.43 22.219 -7.152 1 97.06 126 ASN B C 1
ATOM 2952 O O . ASN B 1 126 ? -2.396 22.859 -7.391 1 97.06 126 ASN B O 1
ATOM 2956 N N . GLU B 1 127 ? -4.621 22.828 -7.004 1 95.19 127 GLU B N 1
ATOM 2957 C CA . GLU B 1 127 ? -4.777 24.234 -6.695 1 95.19 127 GLU B CA 1
ATOM 2958 C C . GLU B 1 127 ? -5.164 24.453 -5.234 1 95.19 127 GLU B C 1
ATOM 2960 O O . GLU B 1 127 ? -6.266 24.078 -4.82 1 95.19 127 GLU B O 1
ATOM 2965 N N . PRO B 1 128 ? -4.328 25.156 -4.512 1 95.81 128 PRO B N 1
ATOM 2966 C CA . PRO B 1 128 ? -4.586 25.328 -3.078 1 95.81 128 PRO B CA 1
ATOM 2967 C C . PRO B 1 128 ? -5.969 25.906 -2.791 1 95.81 128 PRO B C 1
ATOM 2969 O O . PRO B 1 128 ? -6.621 25.5 -1.825 1 95.81 128 PRO B O 1
ATOM 2972 N N . ALA B 1 129 ? -6.41 26.797 -3.625 1 95.56 129 ALA B N 1
ATOM 2973 C CA . ALA B 1 129 ? -7.707 27.438 -3.422 1 95.56 129 ALA B CA 1
ATOM 2974 C C . ALA B 1 129 ? -8.844 26.422 -3.502 1 95.56 129 ALA B C 1
ATOM 2976 O O . ALA B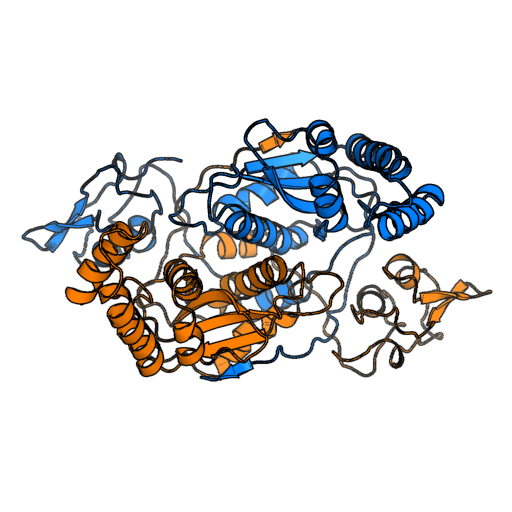 1 129 ? -9.844 26.547 -2.799 1 95.56 129 ALA B O 1
ATOM 2977 N N . LYS B 1 130 ? -8.727 25.406 -4.332 1 95.62 130 LYS B N 1
ATOM 2978 C CA . LYS B 1 130 ? -9.75 24.375 -4.488 1 95.62 130 LYS B CA 1
ATOM 2979 C C . LYS B 1 130 ? -9.75 23.422 -3.305 1 95.62 130 LYS B C 1
ATOM 2981 O O . LYS B 1 130 ? -10.805 22.922 -2.902 1 95.62 130 LYS B O 1
ATOM 2986 N N . VAL B 1 131 ? -8.586 23.141 -2.785 1 96.81 131 VAL B N 1
ATOM 2987 C CA . VAL B 1 131 ? -8.523 22.328 -1.568 1 96.81 131 VAL B CA 1
ATOM 2988 C C . VAL B 1 131 ? -9.234 23.062 -0.431 1 96.81 131 VAL B C 1
ATOM 2990 O O . VAL B 1 131 ? -10.023 22.469 0.304 1 96.81 131 VAL B O 1
ATOM 2993 N N . LYS B 1 132 ? -8.984 24.375 -0.321 1 95.94 132 LYS B N 1
ATOM 2994 C CA . LYS B 1 132 ? -9.633 25.203 0.701 1 95.94 132 LYS B CA 1
ATOM 2995 C C . LYS B 1 132 ? -11.148 25.234 0.501 1 95.94 132 LYS B C 1
ATOM 2997 O O . LYS B 1 132 ? -11.906 25.266 1.473 1 95.94 132 LYS B O 1
ATOM 3002 N N . ALA B 1 133 ? -11.531 25.25 -0.741 1 96.69 133 ALA B N 1
ATOM 3003 C CA . ALA B 1 133 ? -12.961 25.25 -1.041 1 96.69 133 ALA B CA 1
ATOM 3004 C C . ALA B 1 133 ? -13.617 23.953 -0.544 1 96.69 133 ALA B C 1
ATOM 3006 O O . ALA B 1 133 ? -14.742 23.984 -0.047 1 96.69 133 ALA B O 1
ATOM 3007 N N . PHE B 1 134 ? -12.992 22.844 -0.743 1 98 134 PHE B N 1
ATOM 3008 C CA . PHE B 1 134 ? -13.484 21.578 -0.212 1 98 134 PHE B CA 1
ATOM 3009 C C . PHE B 1 134 ? -13.648 21.656 1.302 1 98 134 PHE B C 1
ATOM 3011 O O . PHE B 1 134 ? -14.672 21.234 1.843 1 98 134 PHE B O 1
ATOM 3018 N N . VAL B 1 135 ? -12.633 22.172 1.96 1 98.31 135 VAL B N 1
ATOM 3019 C CA . VAL B 1 135 ? -12.664 22.281 3.416 1 98.31 135 VAL B CA 1
ATOM 3020 C C . VAL B 1 135 ? -13.844 23.156 3.842 1 98.31 135 VAL B C 1
ATOM 3022 O O . VAL B 1 135 ? -14.586 22.812 4.762 1 98.31 135 VAL B O 1
ATOM 3025 N N . ALA B 1 136 ? -14.016 24.281 3.152 1 97.94 136 ALA B N 1
ATOM 3026 C CA . ALA B 1 136 ? -15.102 25.203 3.469 1 97.94 136 ALA B CA 1
ATOM 3027 C C . ALA B 1 136 ? -16.469 24.547 3.264 1 97.94 136 ALA B C 1
ATOM 3029 O O . ALA B 1 136 ? -17.359 24.672 4.102 1 97.94 136 ALA B O 1
ATOM 3030 N N . ALA B 1 137 ? -16.594 23.844 2.176 1 98.12 137 ALA B N 1
ATOM 3031 C CA . ALA B 1 137 ? -17.844 23.125 1.898 1 98.12 137 ALA B CA 1
ATOM 3032 C C . ALA B 1 137 ? -18.125 22.062 2.953 1 98.12 137 ALA B C 1
ATOM 3034 O O . ALA B 1 137 ? -19.266 21.859 3.361 1 98.12 137 ALA B O 1
ATOM 3035 N N . SER B 1 138 ? -17.078 21.375 3.332 1 98.31 138 SER B N 1
ATOM 3036 C CA . SER B 1 138 ? -17.203 20.375 4.379 1 98.31 138 SER B CA 1
ATOM 3037 C C . SER B 1 138 ? -17.688 20.984 5.688 1 98.31 138 SER B C 1
ATOM 3039 O O . SER B 1 138 ? -18.562 20.422 6.352 1 98.31 138 SER B O 1
ATOM 3041 N N . ALA B 1 139 ? -17.125 22.125 6.027 1 98.12 139 ALA B N 1
ATOM 3042 C CA . ALA B 1 139 ? -17.531 22.812 7.25 1 98.12 139 ALA B CA 1
ATOM 3043 C C . ALA B 1 139 ? -19.016 23.156 7.23 1 98.12 139 ALA B C 1
ATOM 3045 O O . ALA B 1 139 ? -19.719 22.984 8.234 1 98.12 139 ALA B O 1
ATOM 3046 N N . GLU B 1 140 ? -19.484 23.594 6.129 1 97.88 140 GLU B N 1
ATOM 3047 C CA . GLU B 1 140 ? -20.891 23.953 5.996 1 97.88 140 GLU B CA 1
ATOM 3048 C C . GLU B 1 140 ? -21.797 22.734 6.215 1 97.88 140 GLU B C 1
ATOM 3050 O O . GLU B 1 140 ? -22.812 22.844 6.891 1 97.88 140 GLU B O 1
ATOM 3055 N N . LEU B 1 141 ? -21.406 21.656 5.688 1 97.56 141 LEU B N 1
ATOM 3056 C CA . LEU B 1 141 ? -22.203 20.453 5.828 1 97.56 141 LEU B CA 1
ATOM 3057 C C . LEU B 1 141 ? -22.141 19.906 7.254 1 97.56 141 LEU B C 1
ATOM 3059 O O . LEU B 1 141 ? -23.141 19.438 7.797 1 97.56 141 LEU B O 1
ATOM 3063 N N . LEU B 1 142 ? -20.953 19.984 7.809 1 97.81 142 LEU B N 1
ATOM 3064 C CA . LEU B 1 142 ? -20.781 19.547 9.188 1 97.81 142 LEU B CA 1
ATOM 3065 C C . LEU B 1 142 ? -21.688 20.328 10.133 1 97.81 142 LEU B C 1
ATOM 3067 O O . LEU B 1 142 ? -22.188 19.781 11.117 1 97.81 142 LEU B O 1
ATOM 3071 N N . ARG B 1 143 ? -21.938 21.562 9.867 1 97.31 143 ARG B N 1
ATOM 3072 C CA . ARG B 1 143 ? -22.781 22.422 10.688 1 97.31 143 ARG B CA 1
ATOM 3073 C C . ARG B 1 143 ? -24.234 21.953 10.664 1 97.31 143 ARG B C 1
ATOM 3075 O O . ARG B 1 143 ? -25 22.25 11.578 1 97.31 143 ARG B O 1
ATOM 3082 N N . GLN B 1 144 ? -24.547 21.188 9.688 1 96.5 144 GLN B N 1
ATOM 3083 C CA . GLN B 1 144 ? -25.938 20.766 9.5 1 96.5 144 GLN B CA 1
ATOM 3084 C C . GLN B 1 144 ? -26.203 19.406 10.141 1 96.5 144 GLN B C 1
ATOM 3086 O O . GLN B 1 144 ? -27.344 18.938 10.148 1 96.5 144 GLN B O 1
ATOM 3091 N N . VAL B 1 145 ? -25.203 18.797 10.672 1 96.56 145 VAL B N 1
ATOM 3092 C CA . VAL B 1 145 ? -25.391 17.5 11.305 1 96.56 145 VAL B CA 1
ATOM 3093 C C . VAL B 1 145 ? -26.234 17.672 12.57 1 96.56 145 VAL B C 1
ATOM 3095 O O . VAL B 1 145 ? -25.844 18.391 13.492 1 96.56 145 VAL B O 1
ATOM 3098 N N . PRO B 1 146 ? -27.344 16.984 12.625 1 96.38 146 PRO B N 1
ATOM 3099 C CA . PRO B 1 146 ? -28.234 17.172 13.773 1 96.38 146 PRO B CA 1
ATOM 3100 C C . PRO B 1 146 ? -27.688 16.531 15.047 1 96.38 146 PRO B C 1
ATOM 3102 O O . PRO B 1 146 ? -26.906 15.578 14.984 1 96.38 146 PRO B O 1
ATOM 3105 N N . LYS B 1 147 ? -28.141 17 16.125 1 95.69 147 LYS B N 1
ATOM 3106 C CA . LYS B 1 147 ? -27.641 16.594 17.422 1 95.69 147 LYS B CA 1
ATOM 3107 C C . LYS B 1 147 ? -27.922 15.125 17.688 1 95.69 147 LYS B C 1
ATOM 3109 O O . LYS B 1 147 ? -27.188 14.469 18.438 1 95.69 147 LYS B O 1
ATOM 3114 N N . ASP B 1 148 ? -28.922 14.562 17.062 1 95.56 148 ASP B N 1
ATOM 3115 C CA . ASP B 1 148 ? -29.312 13.188 17.328 1 95.56 148 ASP B CA 1
ATOM 3116 C C . ASP B 1 148 ? -28.594 12.219 16.391 1 95.56 148 ASP B C 1
ATOM 3118 O O . ASP B 1 148 ? -28.75 11 16.531 1 95.56 148 ASP B O 1
ATOM 3122 N N . ASN B 1 149 ? -27.844 12.797 15.516 1 94.62 149 ASN B N 1
ATOM 3123 C CA . ASN B 1 149 ? -27.047 11.961 14.633 1 94.62 149 ASN B CA 1
ATOM 3124 C C . ASN B 1 149 ? -25.859 11.336 15.367 1 94.62 149 ASN B C 1
ATOM 3126 O O . ASN B 1 149 ? -25.219 12 16.188 1 94.62 149 ASN B O 1
ATOM 3130 N N . ARG B 1 150 ? -25.656 10.133 15.086 1 92 150 ARG B N 1
ATOM 3131 C CA . ARG B 1 150 ? -24.578 9.391 15.742 1 92 150 ARG B CA 1
ATOM 3132 C C . ARG B 1 150 ? -23.234 10.07 15.523 1 92 150 ARG B C 1
ATOM 3134 O O . ARG B 1 150 ? -22.328 9.945 16.344 1 92 150 ARG B O 1
ATOM 3141 N N . MET B 1 151 ? -23.109 10.875 14.484 1 92.81 151 MET B N 1
ATOM 3142 C CA . MET B 1 151 ? -21.844 11.508 14.117 1 92.81 151 MET B CA 1
ATOM 3143 C C . MET B 1 151 ? -21.75 12.914 14.711 1 92.81 151 MET B C 1
ATOM 3145 O O . MET B 1 151 ? -20.766 13.625 14.469 1 92.81 151 MET B O 1
ATOM 3149 N N . TYR B 1 152 ? -22.625 13.281 15.43 1 95.06 152 TYR B N 1
ATOM 3150 C CA . TYR B 1 152 ? -22.672 14.656 15.906 1 95.06 152 TYR B CA 1
ATOM 3151 C C . TYR B 1 152 ? -21.422 15.008 16.703 1 95.06 152 TYR B C 1
ATOM 3153 O O . TYR B 1 152 ? -20.844 16.078 16.531 1 95.06 152 TYR B O 1
ATOM 3161 N N . GLY B 1 153 ? -21.094 14.141 17.609 1 95.19 153 GLY B N 1
ATOM 3162 C CA . GLY B 1 153 ? -19.906 14.406 18.406 1 95.19 153 GLY B CA 1
ATOM 3163 C C . GLY B 1 153 ? -18.656 14.641 17.562 1 95.19 153 GLY B C 1
ATOM 3164 O O . GLY B 1 153 ? -17.922 15.609 17.781 1 95.19 153 GLY B O 1
ATOM 3165 N N . LEU B 1 154 ? -18.438 13.781 16.656 1 94.19 154 LEU B N 1
ATOM 3166 C CA . LEU B 1 154 ? -17.297 13.914 15.75 1 94.19 154 LEU B CA 1
ATOM 3167 C C . LEU B 1 154 ? -17.422 15.195 14.93 1 94.19 154 LEU B C 1
ATOM 3169 O O . LEU B 1 154 ? -16.438 15.938 14.789 1 94.19 154 LEU B O 1
ATOM 3173 N N . ALA B 1 155 ? -18.578 15.438 14.438 1 96.69 155 ALA B N 1
ATOM 3174 C CA . ALA B 1 155 ? -18.828 16.641 13.633 1 96.69 155 ALA B CA 1
ATOM 3175 C C . ALA B 1 155 ? -18.531 17.906 14.438 1 96.69 155 ALA B C 1
ATOM 3177 O O . ALA B 1 155 ? -17.828 18.797 13.953 1 96.69 155 ALA B O 1
ATOM 3178 N N . ALA B 1 156 ? -19.031 17.906 15.633 1 96.88 156 ALA B N 1
ATOM 3179 C CA . ALA B 1 156 ? -18.844 19.078 16.5 1 96.88 156 ALA B CA 1
ATOM 3180 C C . ALA B 1 156 ? -17.359 19.281 16.812 1 96.88 156 ALA B C 1
ATOM 3182 O O . ALA B 1 156 ? -16.891 20.422 16.859 1 96.88 156 ALA B O 1
ATOM 3183 N N . GLY B 1 157 ? -16.703 18.219 17.016 1 96.19 157 GLY B N 1
ATOM 3184 C CA . GLY B 1 157 ? -15.266 18.297 17.266 1 96.19 157 GLY B CA 1
ATOM 3185 C C . GLY B 1 157 ? -14.484 18.844 16.078 1 96.19 157 GLY B C 1
ATOM 3186 O O . GLY B 1 157 ? -13.617 19.703 16.234 1 96.19 157 GLY B O 1
ATOM 3187 N N . MET B 1 158 ? -14.781 18.391 14.938 1 96.75 158 MET B N 1
ATOM 3188 C CA . MET B 1 158 ? -14.141 18.891 13.719 1 96.75 158 MET B CA 1
ATOM 3189 C C . MET B 1 158 ? -14.43 20.359 13.508 1 96.75 158 MET B C 1
ATOM 3191 O O . MET B 1 158 ? -13.516 21.141 13.211 1 96.75 158 MET B O 1
ATOM 3195 N N . LEU B 1 159 ? -15.68 20.703 13.734 1 97.12 159 LEU B N 1
ATOM 3196 C CA . LEU B 1 159 ? -16.109 22.078 13.5 1 97.12 159 LEU B CA 1
ATOM 3197 C C . LEU B 1 159 ? -15.422 23.047 14.461 1 97.12 159 LEU B C 1
ATOM 3199 O O . LEU B 1 159 ? -15.086 24.172 14.086 1 97.12 159 LEU B O 1
ATOM 3203 N N . ARG B 1 160 ? -15.305 22.594 15.648 1 97.06 160 ARG B N 1
ATOM 3204 C CA . ARG B 1 160 ? -14.617 23.438 16.625 1 97.06 160 ARG B CA 1
ATOM 3205 C C . ARG B 1 160 ? -13.219 23.812 16.141 1 97.06 160 ARG B C 1
ATOM 3207 O O . ARG B 1 160 ? -12.805 24.969 16.25 1 97.06 160 ARG B O 1
ATOM 3214 N N . LYS B 1 161 ? -12.5 22.891 15.617 1 96.38 161 LYS B N 1
ATOM 3215 C CA . LYS B 1 161 ? -11.156 23.125 15.117 1 96.38 161 LYS B CA 1
ATOM 3216 C C . LYS B 1 161 ? -11.18 24 13.859 1 96.38 161 LYS B C 1
ATOM 3218 O O . LYS B 1 161 ? -10.383 24.922 13.719 1 96.38 161 LYS B O 1
ATOM 3223 N N . LEU B 1 162 ? -12.078 23.703 13.008 1 97.62 162 LEU B N 1
ATOM 3224 C CA . LEU B 1 162 ? -12.195 24.453 11.766 1 97.62 162 LEU B CA 1
ATOM 3225 C C . LEU B 1 162 ? -12.547 25.906 12.047 1 97.62 162 LEU B C 1
ATOM 3227 O O . LEU B 1 162 ? -11.953 26.828 11.461 1 97.62 162 LEU B O 1
ATOM 3231 N N . ASP B 1 163 ? -13.438 26.125 12.961 1 97.06 163 ASP B N 1
ATOM 3232 C CA . ASP B 1 163 ? -13.883 27.484 13.305 1 97.06 163 ASP B CA 1
ATOM 3233 C C . ASP B 1 163 ? -12.758 28.266 13.977 1 97.06 163 ASP B C 1
ATOM 3235 O O . ASP B 1 163 ? -12.734 29.5 13.922 1 97.06 163 ASP B O 1
ATOM 3239 N N . ALA B 1 164 ? -11.883 27.562 14.562 1 96.06 164 ALA B N 1
ATOM 3240 C CA . ALA B 1 164 ? -10.734 28.203 15.195 1 96.06 164 ALA B CA 1
ATOM 3241 C C . ALA B 1 164 ? -9.633 28.469 14.172 1 96.06 164 ALA B C 1
ATOM 3243 O O . ALA B 1 164 ? -8.547 28.938 14.531 1 96.06 164 ALA B O 1
ATOM 3244 N N . GLY B 1 165 ? -9.852 28.109 12.922 1 95.12 165 GLY B N 1
ATOM 3245 C CA . GLY B 1 165 ? -8.898 28.375 11.852 1 95.12 165 GLY B CA 1
ATOM 3246 C C . GLY B 1 165 ? -7.918 27.234 11.625 1 95.12 165 GLY B C 1
ATOM 3247 O O . GLY B 1 165 ? -6.93 27.406 10.914 1 95.12 165 GLY B O 1
ATOM 3248 N N . ASN B 1 166 ? -8.18 26.109 12.273 1 95.31 166 ASN B N 1
ATOM 3249 C CA . ASN B 1 166 ? -7.332 24.922 12.141 1 95.31 166 ASN B CA 1
ATOM 3250 C C . ASN B 1 166 ? -7.922 23.922 11.164 1 95.31 166 ASN B C 1
ATOM 3252 O O . ASN B 1 166 ? -8.859 23.188 11.5 1 95.31 166 ASN B O 1
ATOM 3256 N N . ASP B 1 167 ? -7.344 23.906 9.961 1 97.44 167 ASP B N 1
ATOM 3257 C CA . ASP B 1 167 ? -7.797 22.938 8.977 1 97.44 167 ASP B CA 1
ATOM 3258 C C . ASP B 1 167 ? -7.359 21.516 9.359 1 97.44 167 ASP B C 1
ATOM 3260 O O . ASP B 1 167 ? -6.32 21.031 8.898 1 97.44 167 ASP B O 1
ATOM 3264 N N . ILE B 1 168 ? -8.18 20.844 10.094 1 96.75 168 ILE B N 1
ATOM 3265 C CA . ILE B 1 168 ? -7.863 19.516 10.586 1 96.75 168 ILE B CA 1
ATOM 3266 C C . ILE B 1 168 ? -8.141 18.484 9.492 1 96.75 168 ILE B C 1
ATOM 3268 O O . ILE B 1 168 ? -7.734 17.328 9.602 1 96.75 168 ILE B O 1
ATOM 3272 N N . LEU B 1 169 ? -8.812 18.906 8.375 1 98.06 169 LEU B N 1
ATOM 3273 C CA . LEU B 1 169 ? -9.242 17.984 7.324 1 98.06 169 LEU B CA 1
ATOM 3274 C C . LEU B 1 169 ? -8.125 17.766 6.305 1 98.06 169 LEU B C 1
ATOM 3276 O O . LEU B 1 169 ? -7.742 16.625 6.035 1 98.06 169 LEU B O 1
ATOM 3280 N N . CYS B 1 170 ? -7.562 18.875 5.781 1 98.19 170 CYS B N 1
ATOM 3281 C CA . CYS B 1 170 ? -6.574 18.766 4.719 1 98.19 170 CYS B CA 1
ATOM 3282 C C . CYS B 1 170 ? -5.242 19.375 5.145 1 98.19 170 CYS B C 1
ATOM 3284 O O . CYS B 1 170 ? -4.266 19.328 4.398 1 98.19 170 CYS B O 1
ATOM 3286 N N . ARG B 1 171 ? -5.203 19.953 6.309 1 97.69 171 ARG B N 1
ATOM 3287 C CA . ARG B 1 171 ? -3.98 20.5 6.887 1 97.69 171 ARG B CA 1
ATOM 3288 C C . ARG B 1 171 ? -3.371 21.562 5.977 1 97.69 171 ARG B C 1
ATOM 3290 O O . ARG B 1 171 ? -2.148 21.641 5.836 1 97.69 171 ARG B O 1
ATOM 3297 N N . ASN B 1 172 ? -4.234 22.312 5.301 1 97 172 ASN B N 1
ATOM 3298 C CA . ASN B 1 172 ? -3.82 23.359 4.375 1 97 172 ASN B CA 1
ATOM 3299 C C . ASN B 1 172 ? -2.91 22.812 3.279 1 97 172 ASN B C 1
ATOM 3301 O O . ASN B 1 172 ? -2.027 23.516 2.789 1 97 172 ASN B O 1
ATOM 3305 N N . ALA B 1 173 ? -3.012 21.531 2.959 1 98.25 173 ALA B N 1
ATOM 3306 C CA . ALA B 1 173 ? -2.199 20.922 1.912 1 98.25 173 ALA B CA 1
ATOM 3307 C C . ALA B 1 173 ? -2.438 21.594 0.564 1 98.25 173 ALA B C 1
ATOM 3309 O O . ALA B 1 173 ? -3.576 21.922 0.222 1 98.25 173 ALA B O 1
ATOM 3310 N N . PRO B 1 174 ? -1.398 21.781 -0.208 1 98.19 174 PRO B N 1
ATOM 3311 C CA . PRO B 1 174 ? -1.564 22.438 -1.511 1 98.19 174 PRO B CA 1
ATOM 3312 C C . PRO B 1 174 ? -2.184 21.516 -2.557 1 98.19 174 PRO B C 1
ATOM 3314 O O . PRO B 1 174 ? -2.611 21.969 -3.617 1 98.19 174 PRO B O 1
ATOM 3317 N N . ALA B 1 175 ? -2.215 20.203 -2.307 1 98.5 175 ALA B N 1
ATOM 3318 C CA . ALA B 1 175 ? -2.783 19.281 -3.285 1 98.5 175 ALA B CA 1
ATOM 3319 C C . ALA B 1 175 ? -3.445 18.094 -2.596 1 98.5 175 ALA B C 1
ATOM 3321 O O . ALA B 1 175 ? -3.105 17.75 -1.457 1 98.5 175 ALA B O 1
ATOM 3322 N N . LEU B 1 176 ? -4.355 17.547 -3.254 1 98.5 176 LEU B N 1
ATOM 3323 C CA . LEU B 1 176 ? -5.074 16.328 -2.877 1 98.5 176 LEU B CA 1
ATOM 3324 C C . LEU B 1 176 ? -5.105 15.336 -4.031 1 98.5 176 LEU B C 1
ATOM 3326 O O . LEU B 1 176 ? -5.578 15.664 -5.125 1 98.5 176 LEU B O 1
ATOM 3330 N N . LEU B 1 177 ? -4.508 14.164 -3.844 1 98.81 177 LEU B N 1
ATOM 3331 C CA . LEU B 1 177 ? -4.539 13.07 -4.812 1 98.81 177 LEU B CA 1
ATOM 3332 C C . LEU B 1 177 ? -5.52 11.984 -4.375 1 98.81 177 LEU B C 1
ATOM 3334 O O . LEU B 1 177 ? -5.328 11.352 -3.336 1 98.81 177 LEU B O 1
ATOM 3338 N N . ILE B 1 178 ? -6.539 11.734 -5.16 1 98.88 178 ILE B N 1
ATOM 3339 C CA . ILE B 1 178 ? -7.605 10.812 -4.793 1 98.88 178 ILE B CA 1
ATOM 3340 C C . ILE B 1 178 ? -7.633 9.641 -5.773 1 98.88 178 ILE B C 1
ATOM 3342 O O . ILE B 1 178 ? -7.816 9.836 -6.977 1 98.88 178 ILE B O 1
ATOM 3346 N N . ALA B 1 179 ? -7.395 8.445 -5.289 1 98.88 179 ALA B N 1
ATOM 3347 C CA . ALA B 1 179 ? -7.629 7.25 -6.094 1 98.88 179 ALA B CA 1
ATOM 3348 C C . ALA B 1 179 ? -9.117 6.93 -6.18 1 98.88 179 ALA B C 1
ATOM 3350 O O . ALA B 1 179 ? -9.805 6.863 -5.156 1 98.88 179 ALA B O 1
ATOM 3351 N N . VAL B 1 180 ? -9.609 6.762 -7.363 1 98.75 180 VAL B N 1
ATOM 3352 C CA . VAL B 1 180 ? -11.008 6.426 -7.574 1 98.75 180 VAL B CA 1
ATOM 3353 C C . VAL B 1 180 ? -11.117 5.133 -8.391 1 98.75 180 VAL B C 1
ATOM 3355 O O . VAL B 1 180 ? -10.195 4.789 -9.141 1 98.75 180 VAL B O 1
ATOM 3358 N N . ALA B 1 181 ? -12.109 4.418 -8.188 1 98.44 181 ALA B N 1
ATOM 3359 C CA . ALA B 1 181 ? -12.391 3.201 -8.945 1 98.44 181 ALA B CA 1
ATOM 3360 C C . ALA B 1 181 ? -13.891 2.986 -9.102 1 98.44 181 ALA B C 1
ATOM 3362 O O . ALA B 1 181 ? -14.688 3.514 -8.32 1 98.44 181 ALA B O 1
ATOM 3363 N N . ASN B 1 182 ? -14.273 2.279 -10.172 1 98 182 ASN B N 1
ATOM 3364 C CA . ASN B 1 182 ? -15.648 1.831 -10.32 1 98 182 ASN B CA 1
ATOM 3365 C C . ASN B 1 182 ? -16.078 0.95 -9.148 1 98 182 ASN B C 1
ATOM 3367 O O . ASN B 1 182 ? -15.414 -0.034 -8.828 1 98 182 ASN B O 1
ATOM 3371 N N . PRO B 1 183 ? -17.172 1.335 -8.516 1 95.06 183 PRO B N 1
ATOM 3372 C CA . PRO B 1 183 ? -17.594 0.591 -7.324 1 95.06 183 PRO B CA 1
ATOM 3373 C C . PRO B 1 183 ? -17.906 -0.875 -7.621 1 95.06 183 PRO B C 1
ATOM 3375 O O . PRO B 1 183 ? -18 -1.688 -6.699 1 95.06 183 PRO B O 1
ATOM 3378 N N . LYS B 1 184 ? -18.062 -1.28 -8.891 1 95.06 184 LYS B N 1
ATOM 3379 C CA . LYS B 1 184 ? -18.328 -2.664 -9.273 1 95.06 184 LYS B CA 1
ATOM 3380 C C . LYS B 1 184 ? -17.047 -3.498 -9.242 1 95.06 184 LYS B C 1
ATOM 3382 O O . LYS B 1 184 ? -17.094 -4.727 -9.305 1 95.06 184 LYS B O 1
ATOM 3387 N N . GLU B 1 185 ? -15.914 -2.781 -9.125 1 94.31 185 GLU B N 1
ATOM 3388 C CA . GLU B 1 185 ? -14.648 -3.508 -9.031 1 94.31 185 GLU B CA 1
ATOM 3389 C C . GLU B 1 185 ? -14.438 -4.07 -7.629 1 94.31 185 GLU B C 1
ATOM 3391 O O . GLU B 1 185 ? -14.203 -3.316 -6.68 1 94.31 185 GLU B O 1
ATOM 3396 N N . ASP B 1 186 ? -14.445 -5.352 -7.445 1 91.06 186 ASP B N 1
ATOM 3397 C CA . ASP B 1 186 ? -14.391 -6.031 -6.156 1 91.06 186 ASP B CA 1
ATOM 3398 C C . ASP B 1 186 ? -13.125 -5.66 -5.387 1 91.06 186 ASP B C 1
ATOM 3400 O O . ASP B 1 186 ? -13.156 -5.527 -4.164 1 91.06 186 ASP B O 1
ATOM 3404 N N . LEU B 1 187 ? -12.023 -5.469 -6.148 1 96 187 LEU B N 1
ATOM 3405 C CA . LEU B 1 187 ? -10.742 -5.203 -5.508 1 96 187 LEU B CA 1
ATOM 3406 C C . LEU B 1 187 ? -10.375 -3.727 -5.613 1 96 187 LEU B C 1
ATOM 3408 O O . LEU B 1 187 ? -9.219 -3.355 -5.43 1 96 187 LEU B O 1
ATOM 3412 N N . GLY B 1 188 ? -11.406 -2.916 -5.926 1 97.5 188 GLY B N 1
ATOM 3413 C CA . GLY B 1 188 ? -11.164 -1.498 -6.145 1 97.5 188 GLY B CA 1
ATOM 3414 C C . GLY B 1 188 ? -10.445 -0.831 -4.988 1 97.5 188 GLY B C 1
ATOM 3415 O O . GLY B 1 188 ? -9.492 -0.076 -5.195 1 97.5 188 GLY B O 1
ATOM 3416 N N . LEU B 1 189 ? -10.906 -1.096 -3.742 1 98 189 LEU B N 1
ATOM 3417 C CA . LEU B 1 189 ? -10.289 -0.481 -2.568 1 98 189 LEU B CA 1
ATOM 3418 C C . LEU B 1 189 ? -8.867 -0.993 -2.367 1 98 189 LEU B C 1
ATOM 3420 O O . LEU B 1 189 ? -7.941 -0.202 -2.184 1 98 189 LEU B O 1
ATOM 3424 N N . VAL B 1 190 ? -8.68 -2.336 -2.434 1 98.69 190 VAL B N 1
ATOM 3425 C CA . VAL B 1 190 ? -7.367 -2.947 -2.223 1 98.69 190 VAL B CA 1
ATOM 3426 C C . VAL B 1 190 ? -6.375 -2.412 -3.25 1 98.69 190 VAL B C 1
ATOM 3428 O O . VAL B 1 190 ? -5.301 -1.927 -2.891 1 98.69 190 VAL B O 1
ATOM 3431 N N . ASP B 1 191 ? -6.766 -2.416 -4.547 1 98.88 191 ASP B N 1
ATOM 3432 C CA . ASP B 1 191 ? -5.895 -1.945 -5.621 1 98.88 191 ASP B CA 1
ATOM 3433 C C . ASP B 1 191 ? -5.57 -0.463 -5.453 1 98.88 191 ASP B C 1
ATOM 3435 O O . ASP B 1 191 ? -4.449 -0.032 -5.738 1 98.88 191 ASP B O 1
ATOM 3439 N N . SER B 1 192 ? -6.543 0.312 -4.984 1 98.88 192 SER B N 1
ATOM 3440 C CA . SER B 1 192 ? -6.332 1.742 -4.781 1 98.88 192 SER B CA 1
ATOM 3441 C C . SER B 1 192 ? -5.344 2.004 -3.652 1 98.88 192 SER B C 1
ATOM 3443 O O . SER B 1 192 ? -4.473 2.869 -3.77 1 98.88 192 SER B O 1
ATOM 3445 N N . ILE B 1 193 ? -5.477 1.253 -2.561 1 98.94 193 ILE B N 1
ATOM 3446 C CA . ILE B 1 193 ? -4.574 1.443 -1.431 1 98.94 193 ILE B CA 1
ATOM 3447 C C . ILE B 1 193 ? -3.152 1.058 -1.833 1 98.94 193 ILE B C 1
ATOM 3449 O O . ILE B 1 193 ? -2.189 1.729 -1.454 1 98.94 193 ILE B O 1
ATOM 3453 N N . ILE B 1 194 ? -2.982 0.007 -2.594 1 98.94 194 ILE B N 1
ATOM 3454 C CA . ILE B 1 194 ? -1.667 -0.377 -3.096 1 98.94 194 ILE B CA 1
ATOM 3455 C C . ILE B 1 194 ? -1.089 0.753 -3.943 1 98.94 194 ILE B C 1
ATOM 3457 O O . ILE B 1 194 ? 0.055 1.167 -3.742 1 98.94 194 ILE B O 1
ATOM 3461 N N . SER B 1 195 ? -1.897 1.27 -4.879 1 98.94 195 SER B N 1
ATOM 3462 C CA . SER B 1 195 ? -1.463 2.352 -5.758 1 98.94 195 SER B CA 1
ATOM 3463 C C . SER B 1 195 ? -1.064 3.586 -4.957 1 98.94 195 SER B C 1
ATOM 3465 O O . SER B 1 195 ? -0.01 4.176 -5.203 1 98.94 195 SER B O 1
ATOM 3467 N N . LEU B 1 196 ? -1.892 3.957 -4.012 1 98.94 196 LEU B N 1
ATOM 3468 C CA . LEU B 1 196 ? -1.61 5.102 -3.154 1 98.94 196 LEU B CA 1
ATOM 3469 C C . LEU B 1 196 ? -0.337 4.879 -2.346 1 98.94 196 LEU B C 1
ATOM 3471 O O . LEU B 1 196 ? 0.434 5.816 -2.123 1 98.94 196 LEU B O 1
ATOM 3475 N N . THR B 1 197 ? -0.098 3.633 -1.885 1 98.94 197 THR B N 1
ATOM 3476 C CA . THR B 1 197 ? 1.11 3.332 -1.125 1 98.94 197 THR B CA 1
ATOM 3477 C C . THR B 1 197 ? 2.352 3.484 -2 1 98.94 197 THR B C 1
ATOM 3479 O O . THR B 1 197 ? 3.383 3.979 -1.541 1 98.94 197 THR B O 1
ATOM 3482 N N . TYR B 1 198 ? 2.283 3.07 -3.305 1 98.94 198 TYR B N 1
ATOM 3483 C CA . TYR B 1 198 ? 3.381 3.303 -4.234 1 98.94 198 TYR B CA 1
ATOM 3484 C C . TYR B 1 198 ? 3.713 4.785 -4.328 1 98.94 198 TYR B C 1
ATOM 3486 O O . TYR B 1 198 ? 4.879 5.176 -4.23 1 98.94 198 TYR B O 1
ATOM 3494 N N . ALA B 1 199 ? 2.688 5.602 -4.457 1 98.94 199 ALA B N 1
ATOM 3495 C CA . ALA B 1 199 ? 2.889 7.043 -4.535 1 98.94 199 ALA B CA 1
ATOM 3496 C C . ALA B 1 199 ? 3.486 7.586 -3.238 1 98.94 199 ALA B C 1
ATOM 3498 O O . ALA B 1 199 ? 4.426 8.383 -3.266 1 98.94 199 ALA B O 1
ATOM 3499 N N . ASP B 1 200 ? 2.924 7.137 -2.137 1 98.94 200 ASP B N 1
ATOM 3500 C CA . ASP B 1 200 ? 3.354 7.566 -0.811 1 98.94 200 ASP B CA 1
ATOM 3501 C C . ASP B 1 200 ? 4.82 7.219 -0.566 1 98.94 200 ASP B C 1
ATOM 3503 O O . ASP B 1 200 ? 5.574 8.031 -0.025 1 98.94 200 ASP B O 1
ATOM 3507 N N . VAL B 1 201 ? 5.258 6.051 -0.97 1 98.94 201 VAL B N 1
ATOM 3508 C CA . VAL B 1 201 ? 6.629 5.578 -0.817 1 98.94 201 VAL B CA 1
ATOM 3509 C C . VAL B 1 201 ? 7.555 6.375 -1.732 1 98.94 201 VAL B C 1
ATOM 3511 O O . VAL B 1 201 ? 8.68 6.715 -1.349 1 98.94 201 VAL B O 1
ATOM 3514 N N . TYR B 1 202 ? 7.09 6.754 -2.912 1 98.94 202 TYR B N 1
ATOM 3515 C CA . TYR B 1 202 ? 7.934 7.391 -3.92 1 98.94 202 TYR B CA 1
ATOM 3516 C C . TYR B 1 202 ? 8.062 8.883 -3.654 1 98.94 202 TYR B C 1
ATOM 3518 O O . TYR B 1 202 ? 9.109 9.484 -3.943 1 98.94 202 TYR B O 1
ATOM 3526 N N . ALA B 1 203 ? 7.133 9.523 -3.09 1 98.94 203 ALA B N 1
ATOM 3527 C CA . ALA B 1 203 ? 6.973 10.977 -3 1 98.94 203 ALA B CA 1
ATOM 3528 C C . ALA B 1 203 ? 8.195 11.625 -2.369 1 98.94 203 ALA B C 1
ATOM 3530 O O . ALA B 1 203 ? 8.742 12.594 -2.91 1 98.94 203 ALA B O 1
ATOM 3531 N N . PRO B 1 204 ? 8.75 11.078 -1.257 1 98.69 204 PRO B N 1
ATOM 3532 C CA . PRO B 1 204 ? 9.883 11.773 -0.642 1 98.69 204 PRO B CA 1
ATOM 3533 C C . PRO B 1 204 ? 11.109 11.812 -1.547 1 98.69 204 PRO B C 1
ATOM 3535 O O . PRO B 1 204 ? 11.922 12.742 -1.456 1 98.69 204 PRO B O 1
ATOM 3538 N N . SER B 1 205 ? 11.281 10.852 -2.443 1 98.69 205 SER B N 1
ATOM 3539 C CA . SER B 1 205 ? 12.453 10.797 -3.311 1 98.69 205 SER B CA 1
ATOM 3540 C C . SER B 1 205 ? 12.461 11.961 -4.297 1 98.69 205 SER B C 1
ATOM 3542 O O . SER B 1 205 ? 13.516 12.312 -4.836 1 98.69 205 SER B O 1
ATOM 3544 N N . ILE B 1 206 ? 11.305 12.547 -4.504 1 98.38 206 ILE B N 1
ATOM 3545 C CA . ILE B 1 206 ? 11.25 13.664 -5.441 1 98.38 206 ILE B CA 1
ATOM 3546 C C . ILE B 1 206 ? 10.945 14.953 -4.688 1 98.38 206 ILE B C 1
ATOM 3548 O O . ILE B 1 206 ? 10.484 15.93 -5.285 1 98.38 206 ILE B O 1
ATOM 3552 N N . GLY B 1 207 ? 11.039 14.914 -3.398 1 97.81 207 GLY B N 1
ATOM 3553 C CA . GLY B 1 207 ? 10.977 16.125 -2.588 1 97.81 207 GLY B CA 1
ATOM 3554 C C . GLY B 1 207 ? 9.57 16.469 -2.133 1 97.81 207 GLY B C 1
ATOM 3555 O O . GLY B 1 207 ? 9.32 17.562 -1.623 1 97.81 207 GLY B O 1
ATOM 3556 N N . LEU B 1 208 ? 8.625 15.57 -2.363 1 98.69 208 LEU B N 1
ATOM 3557 C CA . LEU B 1 208 ? 7.254 15.781 -1.916 1 98.69 208 LEU B CA 1
ATOM 3558 C C . LEU B 1 208 ? 6.984 15.031 -0.614 1 98.69 208 LEU B C 1
ATOM 3560 O O . LEU B 1 208 ? 7.707 14.086 -0.274 1 98.69 208 LEU B O 1
ATOM 3564 N N . GLY B 1 209 ? 6.109 15.516 0.188 1 98.44 209 GLY B N 1
ATOM 3565 C CA . GLY B 1 209 ? 5.531 14.828 1.331 1 98.44 209 GLY B CA 1
ATOM 3566 C C . GLY B 1 209 ? 4.055 14.523 1.161 1 98.44 209 GLY B C 1
ATOM 3567 O O . GLY B 1 209 ? 3.375 15.156 0.35 1 98.44 209 GLY B O 1
ATOM 3568 N N . THR B 1 210 ? 3.592 13.523 1.883 1 98.88 210 THR B N 1
ATOM 3569 C CA . THR B 1 210 ? 2.191 13.125 1.789 1 98.88 210 THR B CA 1
ATOM 3570 C C . THR B 1 210 ? 1.632 12.789 3.168 1 98.88 210 THR B C 1
ATOM 3572 O O . THR B 1 210 ? 2.387 12.648 4.133 1 98.88 210 THR B O 1
ATOM 3575 N N . CYS B 1 211 ? 0.355 12.75 3.256 1 98.88 211 CYS B N 1
ATOM 3576 C CA . CY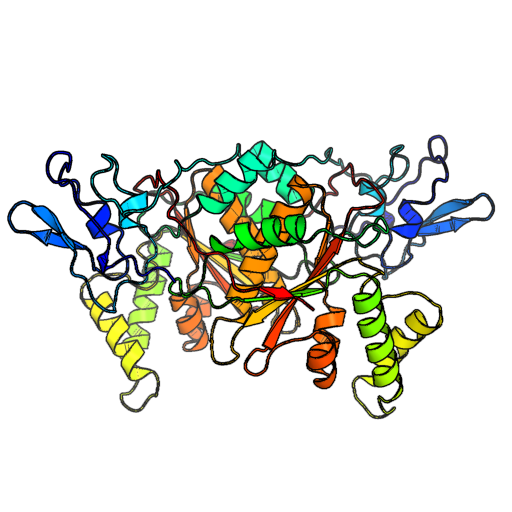S B 1 211 ? -0.391 12.281 4.418 1 98.88 211 CYS B CA 1
ATOM 3577 C C . CYS B 1 211 ? -1.7 11.625 3.992 1 98.88 211 CYS B C 1
ATOM 3579 O O . CYS B 1 211 ? -2.441 12.18 3.18 1 98.88 211 CYS B O 1
ATOM 3581 N N . TRP B 1 212 ? -1.942 10.43 4.5 1 98.88 212 TRP B N 1
ATOM 3582 C CA . TRP B 1 212 ? -3.203 9.75 4.223 1 98.88 212 TRP B CA 1
ATOM 3583 C C . TRP B 1 212 ? -4.379 10.531 4.805 1 98.88 212 TRP B C 1
ATOM 3585 O O . TRP B 1 212 ? -4.367 10.906 5.98 1 98.88 212 TRP B O 1
ATOM 3595 N N . ALA B 1 213 ? -5.383 10.758 4.016 1 98.62 213 ALA B N 1
ATOM 3596 C CA . ALA B 1 213 ? -6.43 11.719 4.348 1 98.62 213 ALA B CA 1
ATOM 3597 C C . ALA B 1 213 ? -7.66 11.016 4.91 1 98.62 213 ALA B C 1
ATOM 3599 O O . ALA B 1 213 ? -8.727 11.008 4.281 1 98.62 213 ALA B O 1
ATOM 3600 N N . GLY B 1 214 ? -7.566 10.539 6.133 1 97.75 214 GLY B N 1
ATOM 3601 C CA . GLY B 1 214 ? -8.633 9.789 6.777 1 97.75 214 GLY B CA 1
ATOM 3602 C C . GLY B 1 214 ? -9.906 10.602 6.949 1 97.75 214 GLY B C 1
ATOM 3603 O O . GLY B 1 214 ? -11 10.117 6.668 1 97.75 214 GLY B O 1
ATOM 3604 N N . PHE B 1 215 ? -9.836 11.844 7.359 1 97.44 215 PHE B N 1
ATOM 3605 C CA . PHE B 1 215 ? -11.008 12.672 7.602 1 97.44 215 PHE B CA 1
ATOM 3606 C C . PHE B 1 215 ? -11.719 13.008 6.289 1 97.44 215 PHE B C 1
ATOM 3608 O O . PHE B 1 215 ? -12.945 13.07 6.242 1 97.44 215 PHE B O 1
ATOM 3615 N N . VAL B 1 216 ? -10.914 13.164 5.203 1 98.06 216 VAL B N 1
ATOM 3616 C CA . VAL B 1 216 ? -11.508 13.391 3.889 1 98.06 216 VAL B CA 1
ATOM 3617 C C . VAL B 1 216 ? -12.383 12.203 3.506 1 98.06 216 VAL B C 1
ATOM 3619 O O . VAL B 1 216 ? -13.516 12.375 3.047 1 98.06 216 VAL B O 1
ATOM 3622 N N . MET B 1 217 ? -11.898 11.008 3.748 1 97.5 217 MET B N 1
ATOM 3623 C CA . MET B 1 217 ? -12.641 9.805 3.375 1 97.5 217 MET B CA 1
ATOM 3624 C C . MET B 1 217 ? -13.906 9.664 4.211 1 97.5 217 MET B C 1
ATOM 3626 O O . MET B 1 217 ? -14.953 9.25 3.701 1 97.5 217 MET B O 1
ATOM 3630 N N . ILE B 1 218 ? -13.789 9.984 5.527 1 96.19 218 ILE B N 1
ATOM 3631 C CA . ILE B 1 218 ? -14.969 9.953 6.391 1 96.19 218 ILE B CA 1
ATOM 3632 C C . ILE B 1 218 ? -16.031 10.898 5.84 1 96.19 218 ILE B C 1
ATOM 3634 O O . ILE B 1 218 ? -17.203 10.508 5.699 1 96.19 218 ILE B O 1
ATOM 3638 N N . LEU B 1 219 ? -15.688 12.07 5.48 1 97.5 219 LEU B N 1
ATOM 3639 C CA . LEU B 1 219 ? -16.625 13.094 5.027 1 97.5 219 LEU B CA 1
ATOM 3640 C C . LEU B 1 219 ? -17.25 12.703 3.688 1 97.5 219 LEU B C 1
ATOM 3642 O O . LEU B 1 219 ? -18.438 12.914 3.467 1 97.5 219 LEU B O 1
ATOM 3646 N N . LEU B 1 220 ? -16.422 12.148 2.783 1 96.94 220 LEU B N 1
ATOM 3647 C CA . LEU B 1 220 ? -16.953 11.711 1.493 1 96.94 220 LEU B CA 1
ATOM 3648 C C . LEU B 1 220 ? -17.984 10.602 1.672 1 96.94 220 LEU B C 1
ATOM 3650 O O . LEU B 1 220 ? -18.922 10.492 0.891 1 96.94 220 LEU B O 1
ATOM 3654 N N . GLY B 1 221 ? -17.766 9.789 2.691 1 93.94 221 GLY B N 1
ATOM 3655 C CA . GLY B 1 221 ? -18.719 8.727 2.984 1 93.94 221 GLY B CA 1
ATOM 3656 C C . GLY B 1 221 ? -20.031 9.242 3.543 1 93.94 221 GLY B C 1
ATOM 3657 O O . GLY B 1 221 ? -21.094 8.672 3.271 1 93.94 221 GLY B O 1
ATOM 3658 N N . VAL B 1 222 ? -19.953 10.328 4.281 1 94.31 222 VAL B N 1
ATOM 3659 C CA . VAL B 1 222 ? -21.125 10.852 4.988 1 94.31 222 VAL B CA 1
ATOM 3660 C C . VAL B 1 222 ? -21.859 11.859 4.102 1 94.31 222 VAL B C 1
ATOM 3662 O O . VAL B 1 222 ? -23.078 11.969 4.156 1 94.31 222 VAL B O 1
ATOM 3665 N N . PHE B 1 223 ? -21.094 12.555 3.301 1 95.81 223 PHE B N 1
ATOM 3666 C CA . PHE B 1 223 ? -21.672 13.633 2.502 1 95.81 223 PHE B CA 1
ATOM 3667 C C . PHE B 1 223 ? -21.359 13.43 1.022 1 95.81 223 PHE B C 1
ATOM 3669 O O . PHE B 1 223 ? -20.453 14.047 0.479 1 95.81 223 PHE B O 1
ATOM 3676 N N . PRO B 1 224 ? -22.203 12.789 0.291 1 91.12 224 PRO B N 1
ATOM 3677 C CA . PRO B 1 224 ? -21.969 12.484 -1.122 1 91.12 224 PRO B CA 1
ATOM 3678 C C . PRO B 1 224 ? -21.781 13.742 -1.973 1 91.12 224 PRO B C 1
ATOM 3680 O O . PRO B 1 224 ? -20.984 13.742 -2.916 1 91.12 224 PRO B O 1
ATOM 3683 N N . PRO B 1 225 ? -22.406 14.844 -1.637 1 92.81 225 PRO B N 1
ATOM 3684 C CA . PRO B 1 225 ? -22.234 16.031 -2.471 1 92.81 225 PRO B CA 1
ATOM 3685 C C . PRO B 1 225 ? -20.797 16.516 -2.533 1 92.81 225 PRO B C 1
ATOM 3687 O O . PRO B 1 225 ? -20.422 17.25 -3.457 1 92.81 225 PRO B O 1
ATOM 3690 N N . LEU B 1 226 ? -20.031 16.156 -1.543 1 96.5 226 LEU B N 1
ATOM 3691 C CA . LEU B 1 226 ? -18.641 16.594 -1.511 1 96.5 226 LEU B CA 1
ATOM 3692 C C . LEU B 1 226 ? -17.859 15.977 -2.666 1 96.5 226 LEU B C 1
ATOM 3694 O O . LEU B 1 226 ? -16.812 16.5 -3.061 1 96.5 226 LEU B O 1
ATOM 3698 N N . GLU B 1 227 ? -18.297 14.836 -3.176 1 95.12 227 GLU B N 1
ATOM 3699 C CA . GLU B 1 227 ? -17.641 14.211 -4.32 1 95.12 227 GLU B CA 1
ATOM 3700 C C . GLU B 1 227 ? -17.656 15.125 -5.539 1 95.12 227 GLU B C 1
ATOM 3702 O O . GLU B 1 227 ? -16.672 15.203 -6.285 1 95.12 227 GLU B O 1
ATOM 3707 N N . LYS B 1 228 ? -18.75 15.828 -5.684 1 92.81 228 LYS B N 1
ATOM 3708 C CA . LYS B 1 228 ? -18.875 16.75 -6.812 1 92.81 228 LYS B CA 1
ATOM 3709 C C . LYS B 1 228 ? -17.906 17.906 -6.688 1 92.81 228 LYS B C 1
ATOM 3711 O O . LYS B 1 228 ? -17.344 18.359 -7.688 1 92.81 228 LYS B O 1
ATOM 3716 N N . ILE B 1 229 ? -17.719 18.344 -5.531 1 94.69 229 ILE B N 1
ATOM 3717 C CA . ILE B 1 229 ? -16.812 19.469 -5.273 1 94.69 229 ILE B CA 1
ATOM 3718 C C . ILE B 1 229 ? -15.383 19.062 -5.652 1 94.69 229 ILE B C 1
ATOM 3720 O O . ILE B 1 229 ? -14.617 19.875 -6.18 1 94.69 229 ILE B O 1
ATOM 3724 N N . LEU B 1 230 ? -15.078 17.797 -5.445 1 96.75 230 LEU B N 1
ATOM 3725 C CA . LEU B 1 230 ? -13.734 17.312 -5.727 1 96.75 230 LEU B CA 1
ATOM 3726 C C . LEU B 1 230 ? -13.609 16.875 -7.18 1 96.75 230 LEU B C 1
ATOM 3728 O O . LEU B 1 230 ? -12.516 16.516 -7.637 1 96.75 230 LEU B O 1
ATOM 3732 N N . GLY B 1 231 ? -14.711 16.859 -7.879 1 96.5 231 GLY B N 1
ATOM 3733 C CA . GLY B 1 231 ? -14.68 16.516 -9.289 1 96.5 231 GLY B CA 1
ATOM 3734 C C . GLY B 1 231 ? -14.625 15.023 -9.539 1 96.5 231 GLY B C 1
ATOM 3735 O O . GLY B 1 231 ? -14.102 14.57 -10.555 1 96.5 231 GLY B O 1
ATOM 3736 N N . ILE B 1 232 ? -15.086 14.234 -8.648 1 97.5 232 ILE B N 1
ATOM 3737 C CA . ILE B 1 232 ? -15.125 12.789 -8.852 1 97.5 232 ILE B CA 1
ATOM 3738 C C . ILE B 1 232 ? -16.188 12.445 -9.906 1 97.5 232 ILE B C 1
ATOM 3740 O O . ILE B 1 232 ? -17.359 12.789 -9.742 1 97.5 232 ILE B O 1
ATOM 3744 N N . PRO B 1 233 ? -15.797 11.797 -10.922 1 96.81 233 PRO B N 1
ATOM 3745 C CA . PRO B 1 233 ? -16.75 11.539 -12.008 1 96.81 233 PRO B CA 1
ATOM 3746 C C . PRO B 1 233 ? -17.844 10.562 -11.609 1 96.81 233 PRO B C 1
ATOM 3748 O O . PRO B 1 233 ? -17.641 9.719 -10.734 1 96.81 233 PRO B O 1
ATOM 3751 N N . GLU B 1 234 ? -18.969 10.719 -12.352 1 95.44 234 GLU B N 1
ATOM 3752 C CA . GLU B 1 234 ? -20.031 9.742 -12.18 1 95.44 234 GLU B CA 1
ATOM 3753 C C . GLU B 1 234 ? -19.547 8.328 -12.484 1 95.44 234 GLU B C 1
ATOM 3755 O O . GLU B 1 234 ? -18.781 8.117 -13.422 1 95.44 234 GLU B O 1
ATOM 3760 N N . GLY B 1 235 ? -19.969 7.387 -11.719 1 95.81 235 GLY B N 1
ATOM 3761 C CA . GLY B 1 235 ? -19.594 5.996 -11.938 1 95.81 235 GLY B CA 1
ATOM 3762 C C . GLY B 1 235 ? -18.359 5.582 -11.172 1 95.81 235 GLY B C 1
ATOM 3763 O O . GLY B 1 235 ? -18.016 4.398 -11.133 1 95.81 235 GLY B O 1
ATOM 3764 N N . TYR B 1 236 ? -17.688 6.543 -10.57 1 97.38 236 TYR B N 1
ATOM 3765 C CA . TYR B 1 236 ? -16.516 6.242 -9.766 1 97.38 236 TYR B CA 1
ATOM 3766 C C . TYR B 1 236 ? -16.75 6.617 -8.305 1 97.38 236 TYR B C 1
ATOM 3768 O O . TYR B 1 236 ? -17.609 7.449 -8 1 97.38 236 TYR B O 1
ATOM 3776 N N . LYS B 1 237 ? -16.062 5.984 -7.488 1 97.19 237 LYS B N 1
ATOM 3777 C CA . LYS B 1 237 ? -16.078 6.266 -6.055 1 97.19 237 LYS B CA 1
ATOM 3778 C C . LYS B 1 237 ? -14.656 6.516 -5.539 1 97.19 237 LYS B C 1
ATOM 3780 O O . LYS B 1 237 ? -13.719 5.828 -5.938 1 97.19 237 LYS B O 1
ATOM 3785 N N . ALA B 1 238 ? -14.555 7.5 -4.688 1 98.25 238 ALA B N 1
ATOM 3786 C CA . ALA B 1 238 ? -13.273 7.699 -4.008 1 98.25 238 ALA B CA 1
ATOM 3787 C C . ALA B 1 238 ? -12.938 6.5 -3.123 1 98.25 238 ALA B C 1
ATOM 3789 O O . ALA B 1 238 ? -13.734 6.098 -2.275 1 98.25 238 ALA B O 1
ATOM 3790 N N . GLN B 1 239 ? -11.828 5.945 -3.35 1 98.31 239 GLN B N 1
ATOM 3791 C CA . GLN B 1 239 ? -11.398 4.801 -2.555 1 98.31 239 GLN B CA 1
ATOM 3792 C C . GLN B 1 239 ? -10.555 5.242 -1.362 1 98.31 239 GLN B C 1
ATOM 3794 O O . GLN B 1 239 ? -10.711 4.723 -0.255 1 98.31 239 GLN B O 1
ATOM 3799 N N . PHE B 1 240 ? -9.633 6.207 -1.571 1 98.75 240 PHE B N 1
ATOM 3800 C CA . PHE B 1 240 ? -8.852 6.871 -0.534 1 98.75 240 PHE B CA 1
ATOM 3801 C C . PHE B 1 240 ? -8.07 8.047 -1.112 1 98.75 240 PHE B C 1
ATOM 3803 O O . PHE B 1 240 ? -8.125 8.297 -2.318 1 98.75 240 PHE B O 1
ATOM 3810 N N . ALA B 1 241 ? -7.383 8.828 -0.241 1 98.88 241 ALA B N 1
ATOM 3811 C CA . ALA B 1 241 ? -6.742 10.047 -0.725 1 98.88 241 ALA B CA 1
ATOM 3812 C C . ALA B 1 241 ? -5.457 10.336 0.044 1 98.88 241 ALA B C 1
ATOM 3814 O O . ALA B 1 241 ? -5.305 9.914 1.193 1 98.88 241 ALA B O 1
ATOM 3815 N N . LEU B 1 242 ? -4.539 10.984 -0.636 1 98.94 242 LEU B N 1
ATOM 3816 C CA . LEU B 1 242 ? -3.332 11.547 -0.038 1 98.94 242 LEU B CA 1
ATOM 3817 C C . LEU B 1 242 ? -3.338 13.062 -0.118 1 98.94 242 LEU B C 1
ATOM 3819 O O . LEU B 1 242 ? -3.635 13.633 -1.171 1 98.94 242 LEU B O 1
ATOM 3823 N N . LEU B 1 243 ? -3.072 13.711 1.017 1 98.88 243 LEU B N 1
ATOM 3824 C CA . LEU B 1 243 ? -2.566 15.078 0.948 1 98.88 243 LEU B CA 1
ATOM 3825 C C . LEU B 1 243 ? -1.145 15.102 0.399 1 98.88 243 LEU B C 1
ATOM 3827 O O . LEU B 1 243 ? -0.366 14.18 0.634 1 98.88 243 LEU B O 1
ATOM 3831 N N . ALA B 1 244 ? -0.793 16.188 -0.352 1 98.81 244 ALA B N 1
ATOM 3832 C CA . ALA B 1 244 ? 0.551 16.266 -0.918 1 98.81 244 ALA B CA 1
ATOM 3833 C C . ALA B 1 244 ? 1.048 17.703 -0.964 1 98.81 244 ALA B C 1
ATOM 3835 O O . ALA B 1 244 ? 0.257 18.641 -1.141 1 98.81 244 ALA B O 1
ATOM 3836 N N . GLY B 1 245 ? 2.318 17.891 -0.82 1 98.69 245 GLY B N 1
ATOM 3837 C CA . GLY B 1 245 ? 2.996 19.172 -0.89 1 98.69 245 GLY B CA 1
ATOM 3838 C C . GLY B 1 245 ? 4.477 19.078 -0.576 1 98.69 245 GLY B C 1
ATOM 3839 O O . GLY B 1 245 ? 4.984 18.016 -0.245 1 98.69 245 GLY B O 1
ATOM 3840 N N . HIS B 1 246 ? 5.133 20.219 -0.767 1 98.69 246 HIS B N 1
ATOM 3841 C CA . HIS B 1 246 ? 6.523 20.328 -0.338 1 98.69 246 HIS B CA 1
ATOM 3842 C C . HIS B 1 246 ? 6.621 20.547 1.166 1 98.69 246 HIS B C 1
ATOM 3844 O O . HIS B 1 246 ? 6.059 21.516 1.688 1 98.69 246 HIS B O 1
ATOM 3850 N N . PRO B 1 247 ? 7.301 19.641 1.841 1 98.31 247 PRO B N 1
ATOM 3851 C CA . PRO B 1 247 ? 7.375 19.797 3.297 1 98.31 247 PRO B CA 1
ATOM 3852 C C . PRO B 1 247 ? 8.031 21.109 3.727 1 98.31 247 PRO B C 1
ATOM 3854 O O . PRO B 1 247 ? 9 21.547 3.107 1 98.31 247 PRO B O 1
ATOM 3857 N N . GLN B 1 248 ? 7.473 21.719 4.762 1 97.81 248 GLN B N 1
ATOM 3858 C CA . GLN B 1 248 ? 8.047 22.938 5.344 1 97.81 248 GLN B CA 1
ATOM 3859 C C . GLN B 1 248 ? 9.305 22.609 6.148 1 97.81 248 GLN B C 1
ATOM 3861 O O . GLN B 1 248 ? 10.234 23.422 6.195 1 97.81 248 GLN B O 1
ATOM 3866 N N . TYR B 1 249 ? 9.297 21.438 6.82 1 96.88 249 TYR B N 1
ATOM 3867 C CA . TYR B 1 249 ? 10.398 21.016 7.68 1 96.88 249 TYR B CA 1
ATOM 3868 C C . TYR B 1 249 ? 10.984 19.688 7.195 1 96.88 249 TYR B C 1
ATOM 3870 O O . TYR B 1 249 ? 10.312 18.922 6.5 1 96.88 249 TYR B O 1
ATOM 3878 N N . ALA B 1 250 ? 12.195 19.531 7.535 1 96.38 250 ALA B N 1
ATOM 3879 C CA . ALA B 1 250 ? 12.828 18.234 7.32 1 96.38 250 ALA B CA 1
ATOM 3880 C C . ALA B 1 250 ? 12.672 17.344 8.547 1 96.38 250 ALA B C 1
ATOM 3882 O O . ALA B 1 250 ? 12.773 17.812 9.688 1 96.38 250 ALA B O 1
ATOM 3883 N N . PHE B 1 251 ? 12.359 16.125 8.336 1 97.56 251 PHE B N 1
ATOM 3884 C CA . PHE B 1 251 ? 12.422 15.086 9.367 1 97.56 251 PHE B CA 1
ATOM 3885 C C . PHE B 1 251 ? 13.719 14.289 9.25 1 97.56 251 PHE B C 1
ATOM 3887 O O . PHE B 1 251 ? 13.883 13.5 8.312 1 97.56 251 PHE B O 1
ATOM 3894 N N . THR B 1 252 ? 14.562 14.445 10.227 1 97.31 252 THR B N 1
ATOM 3895 C CA . THR B 1 252 ? 15.938 14.031 9.992 1 97.31 252 THR B CA 1
ATOM 3896 C C . THR B 1 252 ? 16.266 12.758 10.773 1 97.31 252 THR B C 1
ATOM 3898 O O . THR B 1 252 ? 17.344 12.188 10.617 1 97.31 252 THR B O 1
ATOM 3901 N N . GLN B 1 253 ? 15.367 12.328 11.586 1 97.12 253 GLN B N 1
ATOM 3902 C CA . GLN B 1 253 ? 15.57 11.109 12.359 1 97.12 253 GLN B CA 1
ATOM 3903 C C . GLN B 1 253 ? 14.453 10.102 12.117 1 97.12 253 GLN B C 1
ATOM 3905 O O . GLN B 1 253 ? 13.344 10.484 11.734 1 97.12 253 GLN B O 1
ATOM 3910 N N . ILE B 1 254 ? 14.766 8.859 12.305 1 97.56 254 ILE B N 1
ATOM 3911 C CA . ILE B 1 254 ? 13.797 7.77 12.234 1 97.56 254 ILE B CA 1
ATOM 3912 C C . ILE B 1 254 ? 13.414 7.328 13.641 1 97.56 254 ILE B C 1
ATOM 3914 O O . ILE B 1 254 ? 14.227 6.742 14.359 1 97.56 254 ILE B O 1
ATOM 3918 N N . PRO B 1 255 ? 12.195 7.633 14.031 1 93.25 255 PRO B N 1
ATOM 3919 C CA . PRO B 1 255 ? 11.773 7.16 15.352 1 93.25 255 PRO B CA 1
ATOM 3920 C C . PRO B 1 255 ? 11.742 5.637 15.453 1 93.25 255 PRO B C 1
ATOM 3922 O O . PRO B 1 255 ? 11.484 4.953 14.461 1 93.25 255 PRO B O 1
ATOM 3925 N N . PRO B 1 256 ? 12.008 5.129 16.641 1 92.62 256 PRO B N 1
ATOM 3926 C CA . PRO B 1 256 ? 11.969 3.672 16.797 1 92.62 256 PRO B CA 1
ATOM 3927 C C . PRO B 1 256 ? 10.547 3.107 16.703 1 92.62 256 PRO B C 1
ATOM 3929 O O . PRO B 1 256 ? 9.586 3.795 17.047 1 92.62 256 PRO B O 1
ATOM 3932 N N . ARG B 1 257 ? 10.453 1.914 16.219 1 94.88 257 ARG B N 1
ATOM 3933 C CA . ARG B 1 257 ? 9.203 1.17 16.156 1 94.88 257 ARG B CA 1
ATOM 3934 C C . ARG B 1 257 ? 9.375 -0.25 16.672 1 94.88 257 ARG B C 1
ATOM 3936 O O . ARG B 1 257 ? 10.414 -0.874 16.469 1 94.88 257 ARG B O 1
ATOM 3943 N N . ASP B 1 258 ? 8.32 -0.688 17.281 1 94.25 258 ASP B N 1
ATOM 3944 C CA . ASP B 1 258 ? 8.32 -2.068 17.766 1 94.25 258 ASP B CA 1
ATOM 3945 C C . ASP B 1 258 ? 8.008 -3.041 16.625 1 94.25 258 ASP B C 1
ATOM 3947 O O . ASP B 1 258 ? 7.254 -2.711 15.711 1 94.25 258 ASP B O 1
ATOM 3951 N N . MET B 1 259 ? 8.617 -4.238 16.781 1 97.19 259 MET B N 1
ATOM 3952 C CA . MET B 1 259 ? 8.266 -5.332 15.867 1 97.19 259 MET B CA 1
ATOM 3953 C C . MET B 1 259 ? 6.785 -5.684 15.992 1 97.19 259 MET B C 1
ATOM 3955 O O . MET B 1 259 ? 6.27 -5.852 17.094 1 97.19 259 MET B O 1
ATOM 3959 N N . PRO B 1 260 ? 6.078 -5.695 14.812 1 98 260 PRO B N 1
ATOM 3960 C CA . PRO B 1 260 ? 4.711 -6.211 14.914 1 98 260 PRO B CA 1
ATOM 3961 C C . PRO B 1 260 ? 4.652 -7.629 15.469 1 98 260 PRO B C 1
ATOM 3963 O O . PRO B 1 260 ? 5.594 -8.406 15.289 1 98 260 PRO B O 1
ATOM 3966 N N . GLU B 1 261 ? 3.541 -7.902 16.125 1 98.06 261 GLU B N 1
ATOM 3967 C CA . GLU B 1 261 ? 3.35 -9.258 16.641 1 98.06 261 GLU B CA 1
ATOM 3968 C C . GLU B 1 261 ? 3.219 -10.258 15.492 1 98.06 261 GLU B C 1
ATOM 3970 O O . GLU B 1 261 ? 2.518 -10 14.508 1 98.06 261 GLU B O 1
ATOM 3975 N N . ILE B 1 262 ? 3.932 -11.391 15.633 1 98.69 262 ILE B N 1
ATOM 3976 C CA . ILE B 1 262 ? 3.91 -12.445 14.617 1 98.69 262 ILE B CA 1
ATOM 3977 C C . ILE B 1 262 ? 3.412 -13.742 15.234 1 98.69 262 ILE B C 1
ATOM 3979 O O . ILE B 1 262 ? 3.939 -14.195 16.266 1 98.69 262 ILE B O 1
ATOM 3983 N N . PHE B 1 263 ? 2.379 -14.289 14.695 1 98.5 263 PHE B N 1
ATOM 3984 C CA . PHE B 1 263 ? 1.94 -15.648 14.992 1 98.5 263 PHE B CA 1
ATOM 3985 C C . PHE B 1 263 ? 2.482 -16.641 13.969 1 98.5 263 PHE B C 1
ATOM 3987 O O . PHE B 1 263 ? 2.096 -16.594 12.797 1 98.5 263 PHE B O 1
ATOM 3994 N N . TRP B 1 264 ? 3.383 -17.531 14.438 1 97.44 264 TRP B N 1
ATOM 3995 C CA . TRP B 1 264 ? 3.963 -18.531 13.547 1 97.44 264 TRP B CA 1
ATOM 3996 C C . TRP B 1 264 ? 3.092 -19.781 13.5 1 97.44 264 TRP B C 1
ATOM 3998 O O . TRP B 1 264 ? 2.623 -20.25 14.531 1 97.44 264 TRP B O 1
ATOM 4008 N N . THR B 1 265 ? 2.789 -20.172 12.32 1 92.06 265 THR B N 1
ATOM 4009 C CA . THR B 1 265 ? 2.002 -21.375 12.125 1 92.06 265 THR B CA 1
ATOM 4010 C C . THR B 1 265 ? 2.811 -22.438 11.375 1 92.06 265 THR B C 1
ATOM 4012 O O . THR B 1 265 ? 3.416 -22.156 10.344 1 92.06 265 THR B O 1
#